Protein AF-A0A9W8D616-F1 (afdb_monomer_lite)

Structure (mmCIF, N/CA/C/O backbone):
data_AF-A0A9W8D616-F1
#
_entry.id   AF-A0A9W8D616-F1
#
loop_
_atom_site.group_PDB
_atom_site.id
_atom_site.type_symbol
_atom_site.label_atom_id
_atom_site.label_alt_id
_atom_site.label_comp_id
_atom_site.label_asym_id
_atom_site.label_entity_id
_atom_site.label_seq_id
_atom_site.pdbx_PDB_ins_code
_atom_site.Cartn_x
_atom_site.Cartn_y
_atom_site.Cartn_z
_atom_site.occupancy
_atom_site.B_iso_or_equiv
_atom_site.auth_seq_id
_atom_site.auth_comp_id
_atom_site.auth_asym_id
_atom_site.auth_atom_id
_atom_site.pdbx_PDB_model_num
ATOM 1 N N . TYR A 1 1 ? -41.215 -18.794 14.079 1.00 62.25 1 TYR A N 1
ATOM 2 C CA . TYR A 1 1 ? -41.010 -20.203 14.487 1.00 62.25 1 TYR A CA 1
ATOM 3 C C . TYR A 1 1 ? -42.188 -20.844 15.226 1.00 62.25 1 TYR A C 1
ATOM 5 O O . TYR A 1 1 ? -42.173 -22.059 15.388 1.00 62.25 1 TYR A O 1
ATOM 13 N N . LEU A 1 2 ? -43.232 -20.094 15.621 1.00 70.81 2 LEU A N 1
ATOM 14 C CA . LEU A 1 2 ? -44.410 -20.642 16.318 1.00 70.81 2 LEU A CA 1
ATOM 15 C C . LEU A 1 2 ? -45.058 -21.828 15.571 1.00 70.81 2 LEU A C 1
ATOM 17 O O . LEU A 1 2 ? -45.448 -22.808 16.194 1.00 70.81 2 LEU A O 1
ATOM 21 N N . PHE A 1 3 ? -45.062 -21.791 14.235 1.00 75.38 3 PHE A N 1
ATOM 22 C CA . PHE A 1 3 ? -45.585 -22.863 13.383 1.00 75.38 3 PHE A CA 1
ATOM 23 C C . PHE A 1 3 ? -44.827 -24.197 13.456 1.00 75.38 3 PHE A C 1
ATOM 25 O O . PHE A 1 3 ? -45.410 -25.230 13.140 1.00 75.38 3 PHE A O 1
ATOM 32 N N . LEU A 1 4 ? -43.561 -24.198 13.887 1.00 78.06 4 LEU A N 1
ATOM 33 C CA . LEU A 1 4 ? -42.774 -25.421 14.091 1.00 78.06 4 LEU A CA 1
ATOM 34 C C . LEU A 1 4 ? -42.936 -25.961 15.513 1.00 78.06 4 LEU A C 1
ATOM 36 O O . LEU A 1 4 ? -43.008 -27.172 15.714 1.00 78.06 4 LEU A O 1
ATOM 40 N N . VAL A 1 5 ? -43.002 -25.058 16.495 1.00 79.44 5 VAL A N 1
ATOM 41 C CA . VAL A 1 5 ? -43.000 -25.403 17.923 1.00 79.44 5 VAL A CA 1
ATOM 42 C C . VAL A 1 5 ? -44.392 -25.822 18.405 1.00 79.44 5 VAL A C 1
ATOM 44 O O . VAL A 1 5 ? -44.522 -26.837 19.088 1.00 79.44 5 VAL A O 1
ATOM 47 N N . MET A 1 6 ? -45.451 -25.111 18.000 1.00 80.44 6 MET A N 1
ATOM 48 C CA . MET A 1 6 ? -46.815 -25.371 18.483 1.00 80.44 6 MET A CA 1
ATOM 49 C C . MET A 1 6 ? -47.339 -26.773 18.158 1.00 80.44 6 MET A C 1
ATOM 51 O O . MET A 1 6 ? -47.869 -27.407 19.065 1.00 80.44 6 MET A O 1
ATOM 55 N N . PRO A 1 7 ? -47.171 -27.333 16.943 1.00 81.75 7 PRO A N 1
ATOM 56 C CA . PRO A 1 7 ? -47.625 -28.696 16.668 1.00 81.75 7 PRO A CA 1
ATOM 57 C C . PRO A 1 7 ? -46.971 -29.743 17.578 1.00 81.75 7 PRO A C 1
ATOM 59 O O . PRO A 1 7 ? -47.632 -30.704 17.956 1.00 81.75 7 PRO A O 1
ATOM 62 N N . ARG A 1 8 ? -45.701 -29.546 17.960 1.00 79.94 8 ARG A N 1
ATOM 63 C CA . ARG A 1 8 ? -44.975 -30.461 18.854 1.00 79.94 8 ARG A CA 1
ATOM 64 C C . ARG A 1 8 ? -45.410 -30.312 20.309 1.00 79.94 8 ARG A C 1
ATOM 66 O O . ARG A 1 8 ? -45.612 -31.321 20.975 1.00 79.94 8 ARG A O 1
ATOM 73 N N . LEU A 1 9 ? -45.641 -29.086 20.778 1.00 80.88 9 LEU A N 1
ATOM 74 C CA . LEU A 1 9 ? -46.224 -28.856 22.105 1.00 80.88 9 LEU A CA 1
ATOM 75 C C . LEU A 1 9 ? -47.641 -29.437 22.207 1.00 80.88 9 LEU A C 1
ATOM 77 O O . LEU A 1 9 ? -47.972 -30.084 23.192 1.00 80.88 9 LEU A O 1
ATOM 81 N N . ILE A 1 10 ? -48.455 -29.295 21.159 1.00 81.69 10 ILE A N 1
ATOM 82 C CA . ILE A 1 10 ? -49.816 -29.846 21.120 1.00 81.69 10 ILE A CA 1
ATOM 83 C C . ILE A 1 10 ? -49.796 -31.383 21.167 1.00 81.69 10 ILE A C 1
ATOM 85 O O . ILE A 1 10 ? -50.625 -31.967 21.856 1.00 81.69 10 ILE A O 1
ATOM 89 N N . THR A 1 11 ? -48.833 -32.056 20.518 1.00 80.44 11 THR A N 1
ATOM 90 C CA . THR A 1 11 ? -48.702 -33.525 20.631 1.00 80.44 11 THR A CA 1
ATOM 91 C C . THR A 1 11 ? -48.324 -34.002 22.034 1.00 80.44 11 THR A C 1
ATOM 93 O O . THR A 1 11 ? -48.642 -35.131 22.388 1.00 80.44 11 THR A O 1
ATOM 96 N N . LEU A 1 12 ? -47.673 -33.161 22.846 1.00 79.62 12 LEU A N 1
ATOM 97 C CA . LEU A 1 12 ? -47.276 -33.516 24.214 1.00 79.62 12 LEU A CA 1
ATOM 98 C C . LEU A 1 12 ? -48.434 -33.436 25.222 1.00 79.62 12 LEU A C 1
ATOM 100 O O . LEU A 1 12 ? -48.310 -33.977 26.319 1.00 79.62 12 LEU A O 1
ATOM 104 N N . LEU A 1 13 ? -49.558 -32.810 24.849 1.00 74.94 13 LEU A N 1
ATOM 105 C CA . LEU A 1 13 ? -50.778 -32.753 25.662 1.00 74.94 13 LEU A CA 1
ATOM 106 C C . LEU A 1 13 ? -51.599 -34.058 25.635 1.00 74.94 13 LEU A C 1
ATOM 108 O O . LEU A 1 13 ? -52.618 -34.143 26.317 1.00 74.94 13 LEU A O 1
ATOM 112 N N . ASP A 1 14 ? -51.202 -35.064 24.852 1.00 77.19 14 ASP A N 1
ATOM 113 C CA . ASP A 1 14 ? -51.922 -36.337 24.793 1.00 77.19 14 ASP A CA 1
ATOM 114 C C . ASP A 1 14 ? -51.577 -37.242 25.990 1.00 77.19 14 ASP A C 1
ATOM 116 O O . ASP A 1 14 ? -50.532 -37.896 26.027 1.00 77.19 14 ASP A O 1
ATOM 120 N N . ILE A 1 15 ? -52.495 -37.297 26.962 1.00 66.81 15 ILE A N 1
ATOM 121 C CA . ILE A 1 15 ? -52.369 -38.058 28.220 1.00 66.81 15 ILE A CA 1
ATOM 122 C C . ILE A 1 15 ? -52.155 -39.563 27.972 1.00 66.81 15 ILE A C 1
ATOM 124 O O . ILE A 1 15 ? -51.609 -40.254 28.829 1.00 66.81 15 ILE A O 1
ATOM 128 N N . ALA A 1 16 ? -52.551 -40.091 26.807 1.00 67.38 16 ALA A N 1
ATOM 129 C CA . ALA A 1 16 ? -52.343 -41.501 26.483 1.00 67.38 16 ALA A CA 1
ATOM 130 C C . ALA A 1 16 ? -50.861 -41.863 26.267 1.00 67.38 16 ALA A C 1
ATOM 132 O O . ALA A 1 16 ? -50.500 -43.036 26.351 1.00 67.38 16 ALA A O 1
ATOM 133 N N . ILE A 1 17 ? -50.012 -40.873 25.969 1.00 68.12 17 ILE A N 1
ATOM 134 C CA . ILE A 1 17 ? -48.629 -41.077 25.517 1.00 68.12 17 ILE A CA 1
ATOM 135 C C . ILE A 1 17 ? -47.622 -40.450 26.492 1.00 68.12 17 ILE A C 1
ATOM 137 O O . ILE A 1 17 ? -46.504 -40.952 26.624 1.00 68.12 17 ILE A O 1
ATOM 141 N N . THR A 1 18 ? -47.989 -39.367 27.184 1.00 75.81 18 THR A N 1
ATOM 142 C CA . THR A 1 18 ? -47.064 -38.584 28.017 1.00 75.81 18 THR A CA 1
ATOM 143 C C . THR A 1 18 ? -47.381 -38.659 29.516 1.00 75.81 18 THR A C 1
ATOM 145 O O . THR A 1 18 ? -48.540 -38.763 29.920 1.00 75.81 18 THR A O 1
ATOM 148 N N . PRO A 1 19 ? -46.354 -38.596 30.389 1.00 81.81 19 PRO A N 1
ATOM 149 C CA . PRO A 1 19 ? -46.563 -38.568 31.831 1.00 81.81 19 PRO A CA 1
ATOM 150 C C . PRO A 1 19 ? -47.214 -37.248 32.269 1.00 81.81 19 PRO A C 1
ATOM 152 O O . PRO A 1 19 ? -46.926 -36.180 31.726 1.00 81.81 19 PRO A O 1
ATOM 155 N N . ILE A 1 20 ? -48.037 -37.316 33.319 1.00 76.94 20 ILE A N 1
ATOM 156 C CA . ILE A 1 20 ? -48.872 -36.207 33.820 1.00 76.94 20 ILE A CA 1
ATOM 157 C C . ILE A 1 20 ? -48.051 -34.935 34.114 1.00 76.94 20 ILE A C 1
ATOM 159 O O . ILE A 1 20 ? -48.479 -33.839 33.763 1.00 76.94 20 ILE A O 1
ATOM 163 N N . ALA A 1 21 ? -46.839 -35.072 34.662 1.00 78.00 21 ALA A N 1
ATOM 164 C CA . ALA A 1 21 ? -45.949 -33.940 34.945 1.00 78.00 21 ALA A CA 1
ATOM 165 C C . ALA A 1 21 ? -45.520 -33.168 33.679 1.00 78.00 21 ALA A C 1
ATOM 167 O O . ALA A 1 21 ? -45.386 -31.944 33.695 1.00 78.00 21 ALA A O 1
ATOM 168 N N . VAL A 1 22 ? -45.332 -33.873 32.557 1.00 79.50 22 VAL A N 1
ATOM 169 C CA . VAL A 1 22 ? -44.978 -33.253 31.271 1.00 79.50 22 VAL A CA 1
ATOM 170 C C . VAL A 1 22 ? -46.192 -32.559 30.665 1.00 79.50 22 VAL A C 1
ATOM 172 O O . VAL A 1 22 ? -46.048 -31.467 30.114 1.00 79.50 22 VAL A O 1
ATOM 175 N N . VAL A 1 23 ? -47.387 -33.138 30.809 1.00 81.06 23 VAL A N 1
ATOM 176 C CA . VAL A 1 23 ? -48.643 -32.503 30.380 1.00 81.06 23 VAL A CA 1
ATOM 177 C C . VAL A 1 23 ? -48.864 -31.192 31.137 1.00 81.06 23 VAL A C 1
ATOM 179 O O . VAL A 1 23 ? -49.157 -30.174 30.515 1.00 81.06 23 VAL A O 1
ATOM 182 N N . GLU A 1 24 ? -48.644 -31.179 32.453 1.00 80.88 24 GLU A N 1
ATOM 183 C CA . GLU A 1 24 ? -48.780 -29.980 33.286 1.00 80.88 24 GLU A CA 1
ATOM 184 C C . GLU A 1 24 ? -47.791 -28.872 32.886 1.00 80.88 24 GLU A C 1
ATOM 186 O O . GLU A 1 24 ? -48.187 -27.720 32.685 1.00 80.88 24 GLU A O 1
ATOM 191 N N . ALA A 1 25 ? -46.512 -29.212 32.699 1.00 80.31 25 ALA A N 1
ATOM 192 C CA . ALA A 1 25 ? -45.495 -28.260 32.249 1.00 80.31 25 ALA A CA 1
ATOM 193 C C . ALA A 1 25 ? -45.790 -27.720 30.837 1.00 80.31 25 ALA A C 1
ATOM 195 O O . ALA A 1 25 ? -45.647 -26.522 30.575 1.00 80.31 25 ALA A O 1
ATOM 196 N N . THR A 1 26 ? -46.256 -28.591 29.937 1.00 83.75 26 THR A N 1
ATOM 197 C CA . THR A 1 26 ? -46.646 -28.220 28.569 1.00 83.75 26 THR A CA 1
ATOM 198 C C . THR A 1 26 ? -47.846 -27.278 28.580 1.00 83.75 26 THR A C 1
ATOM 200 O O . THR A 1 26 ? -47.860 -26.290 27.849 1.00 83.75 26 THR A O 1
ATOM 203 N N . LEU A 1 27 ? -48.829 -27.528 29.445 1.00 83.00 27 LEU A N 1
ATOM 204 C CA . LEU A 1 27 ? -50.024 -26.702 29.571 1.00 83.00 27 LEU A CA 1
ATOM 205 C C . LEU A 1 27 ? -49.692 -25.313 30.140 1.00 83.00 27 LEU A C 1
ATOM 207 O O . LEU A 1 27 ? -50.152 -24.316 29.588 1.00 83.00 27 LEU A O 1
ATOM 211 N N . LYS A 1 28 ? -48.809 -25.220 31.147 1.00 82.75 28 LYS A N 1
ATOM 212 C CA . LYS A 1 28 ? -48.274 -23.933 31.645 1.00 82.75 28 LYS A CA 1
ATOM 213 C C . LYS A 1 28 ? -47.513 -23.161 30.560 1.00 82.75 28 LYS A C 1
ATOM 215 O O . LYS A 1 28 ? -47.649 -21.943 30.457 1.00 82.75 28 LYS A O 1
ATOM 220 N N . CYS A 1 29 ? -46.741 -23.860 29.726 1.00 80.56 29 CYS A N 1
ATOM 221 C CA . CYS A 1 29 ? -46.028 -23.261 28.597 1.00 80.56 29 CYS A CA 1
ATOM 222 C C . CYS A 1 29 ? -46.992 -22.751 27.513 1.00 80.56 29 CYS A C 1
ATOM 224 O O . CYS A 1 29 ? -46.833 -21.642 27.012 1.00 80.56 29 CYS A O 1
ATOM 226 N N . ILE A 1 30 ? -48.036 -23.513 27.182 1.00 83.50 30 ILE A N 1
ATOM 227 C CA . ILE A 1 30 ? -49.065 -23.065 26.236 1.00 83.50 30 ILE A CA 1
ATOM 228 C C . ILE A 1 30 ? -49.840 -21.877 26.812 1.00 83.50 30 ILE A C 1
ATOM 230 O O . ILE A 1 30 ? -50.086 -20.929 26.078 1.00 83.50 30 ILE A O 1
ATOM 234 N N . ALA A 1 31 ? -50.151 -21.865 28.111 1.00 81.94 31 ALA A N 1
ATOM 235 C CA . ALA A 1 31 ? -50.801 -20.731 28.769 1.00 81.94 31 ALA A CA 1
ATOM 236 C C . ALA A 1 31 ? -49.989 -19.431 28.631 1.00 81.94 31 ALA A C 1
ATOM 238 O O . ALA A 1 31 ? -50.551 -18.384 28.306 1.00 81.94 31 ALA A O 1
ATOM 239 N N . SER A 1 32 ? -48.666 -19.495 28.827 1.00 80.25 32 SER A N 1
ATOM 240 C CA . SER A 1 32 ? -47.788 -18.326 28.684 1.00 80.25 32 SER A CA 1
ATOM 241 C C . SER A 1 32 ? -47.605 -17.898 27.225 1.00 80.25 32 SER A C 1
ATOM 243 O O . SER A 1 32 ? -47.608 -16.701 26.940 1.00 80.25 32 SER A O 1
ATOM 245 N N . ILE A 1 33 ? -47.516 -18.849 26.287 1.00 81.44 33 ILE A N 1
ATOM 246 C CA . ILE A 1 33 ? -47.434 -18.561 24.846 1.00 81.44 33 ILE A CA 1
ATOM 247 C C . ILE A 1 33 ? -48.726 -17.917 24.347 1.00 81.44 33 ILE A C 1
ATOM 249 O O . ILE A 1 33 ? -48.657 -16.905 23.651 1.00 81.44 33 ILE A O 1
ATOM 253 N N . VAL A 1 34 ? -49.881 -18.480 24.720 1.00 80.38 34 VAL A N 1
ATOM 254 C CA . VAL A 1 34 ? -51.192 -17.906 24.414 1.00 80.38 34 VAL A CA 1
ATOM 255 C C . VAL A 1 34 ? -51.239 -16.502 24.998 1.00 80.38 34 VAL A C 1
ATOM 257 O O . VAL A 1 34 ? -51.463 -15.584 24.242 1.00 80.38 34 VAL A O 1
ATOM 260 N N . GLY A 1 35 ? -50.874 -16.262 26.260 1.00 76.25 35 GLY A N 1
ATOM 261 C CA . GLY A 1 35 ? -50.870 -14.903 26.826 1.00 76.25 35 GLY A CA 1
ATOM 262 C C . GLY A 1 35 ? -49.969 -13.873 26.114 1.00 76.25 35 GLY A C 1
ATOM 263 O O . GLY A 1 35 ? -50.295 -12.686 26.107 1.00 76.25 35 GLY A O 1
ATOM 264 N N . ALA A 1 36 ? -48.858 -14.298 25.503 1.00 74.38 36 ALA A N 1
ATOM 265 C CA . ALA A 1 36 ? -47.846 -13.400 24.934 1.00 74.38 36 ALA A CA 1
ATOM 266 C C . ALA A 1 36 ? -47.918 -13.224 23.403 1.00 74.38 36 ALA A C 1
ATOM 268 O O . ALA A 1 36 ? -47.389 -12.241 22.876 1.00 74.38 36 ALA A O 1
ATOM 269 N N . VAL A 1 37 ? -48.527 -14.163 22.668 1.00 76.94 37 VAL A N 1
ATOM 270 C CA . VAL A 1 37 ? -48.480 -14.213 21.195 1.00 76.94 37 VAL A CA 1
ATOM 271 C C . VAL A 1 37 ? -49.866 -14.462 20.598 1.00 76.94 37 VAL A C 1
ATOM 273 O O . VAL A 1 37 ? -50.622 -15.295 21.087 1.00 76.94 37 VAL A O 1
ATOM 276 N N . ASN A 1 38 ? -50.181 -13.791 19.483 1.00 78.00 38 ASN A N 1
ATOM 277 C CA . ASN A 1 38 ? -51.417 -14.038 18.737 1.00 78.00 38 ASN A CA 1
ATOM 278 C C . ASN A 1 38 ? -51.418 -15.456 18.124 1.00 78.00 38 ASN A C 1
ATOM 280 O O . ASN A 1 38 ? -50.645 -15.749 17.207 1.00 78.00 38 ASN A O 1
ATOM 284 N N . CYS A 1 39 ? -52.294 -16.326 18.636 1.00 74.62 39 CYS A N 1
ATOM 285 C CA . CYS A 1 39 ? -52.400 -17.737 18.256 1.00 74.62 39 CYS A CA 1
ATOM 286 C C . CYS A 1 39 ? -53.604 -18.064 17.342 1.00 74.62 39 CYS A C 1
ATOM 288 O O . CYS A 1 39 ? -53.973 -19.236 17.240 1.00 74.62 39 CYS A O 1
ATOM 290 N N . SER A 1 40 ? -54.201 -17.084 16.646 1.00 77.19 40 SER A N 1
ATOM 291 C CA . SER A 1 40 ? -55.405 -17.284 15.805 1.00 77.19 40 SER A CA 1
ATOM 292 C C . SER A 1 40 ? -55.290 -18.424 14.789 1.00 77.19 40 SER A C 1
ATOM 294 O O . SER A 1 40 ? -56.189 -19.258 14.684 1.00 77.19 40 SER A O 1
ATOM 296 N N . SER A 1 41 ? -54.137 -18.557 14.131 1.00 79.88 41 SER A N 1
ATOM 297 C CA . SER A 1 41 ? -53.863 -19.631 13.158 1.00 79.88 41 SER A CA 1
ATOM 298 C C . SER A 1 41 ? -53.838 -21.052 13.747 1.00 79.88 41 SER A C 1
ATOM 300 O O . SER A 1 41 ? -54.050 -22.021 13.017 1.00 79.88 41 SER A O 1
ATOM 302 N N . PHE A 1 42 ? -53.610 -21.203 15.058 1.00 80.56 42 PHE A N 1
ATOM 303 C CA . PHE A 1 42 ? -53.577 -22.497 15.757 1.00 80.56 42 PHE A CA 1
ATOM 304 C C . PHE A 1 42 ? -54.792 -22.725 16.665 1.00 80.56 42 PHE A C 1
ATOM 306 O O . PHE A 1 42 ? -54.856 -23.757 17.338 1.00 80.56 42 PHE A O 1
ATOM 313 N N . SER A 1 43 ? -55.761 -21.804 16.659 1.00 80.75 43 SER A N 1
ATOM 314 C CA . SER A 1 43 ? -56.943 -21.797 17.530 1.00 80.75 43 SER A CA 1
ATOM 315 C C . SER A 1 43 ? -57.674 -23.142 17.562 1.00 80.75 43 SER A C 1
ATOM 317 O O . SER A 1 43 ? -57.822 -23.751 18.620 1.00 80.75 43 SER A O 1
ATOM 319 N N . SER A 1 44 ? -58.033 -23.666 16.390 1.00 82.81 44 SER A N 1
ATOM 320 C CA . SER A 1 44 ? -58.735 -24.945 16.242 1.00 82.81 44 SER A CA 1
ATOM 321 C C . SER A 1 44 ? -57.953 -26.124 16.824 1.00 82.81 44 SER A C 1
ATOM 323 O O . SER A 1 44 ? -58.524 -26.960 17.522 1.00 82.81 44 SER A O 1
ATOM 325 N N . ARG A 1 45 ? -56.637 -26.194 16.586 1.00 82.12 45 ARG A N 1
ATOM 326 C CA . ARG A 1 45 ? -55.796 -27.299 17.069 1.00 82.12 45 ARG A CA 1
ATOM 327 C C . ARG A 1 45 ? -55.632 -27.264 18.582 1.00 82.12 45 ARG A C 1
ATOM 329 O O . ARG A 1 45 ? -55.732 -28.313 19.208 1.00 82.12 45 ARG A O 1
ATOM 336 N N . ILE A 1 46 ? -55.409 -26.090 19.169 1.00 82.88 46 ILE A N 1
ATOM 337 C CA . ILE A 1 46 ? -55.248 -25.954 20.623 1.00 82.88 46 ILE A CA 1
ATOM 338 C C . ILE A 1 46 ? -56.575 -26.275 21.318 1.00 82.88 46 ILE A C 1
ATOM 340 O O . ILE A 1 46 ? -56.611 -27.151 22.179 1.00 82.88 46 ILE A O 1
ATOM 344 N N . VAL A 1 47 ? -57.679 -25.657 20.881 1.00 84.12 47 VAL A N 1
ATOM 345 C CA . VAL A 1 47 ? -59.002 -25.858 21.491 1.00 84.12 47 VAL A CA 1
ATOM 346 C C . VAL A 1 47 ? -59.449 -27.315 21.390 1.00 84.12 47 VAL A C 1
ATOM 348 O O . VAL A 1 47 ? -59.833 -27.900 22.397 1.00 84.12 47 VAL A O 1
ATOM 351 N N . LEU A 1 48 ? -59.347 -27.951 20.217 1.00 84.56 48 LEU A N 1
ATOM 352 C CA . LEU A 1 48 ? -59.745 -29.356 20.062 1.00 84.56 48 LEU A CA 1
ATOM 353 C C . LEU A 1 48 ? -58.888 -30.305 20.908 1.00 84.56 48 LEU A C 1
ATOM 355 O O . LEU A 1 48 ? -59.404 -31.302 21.411 1.00 84.56 48 LEU A O 1
ATOM 359 N N . THR A 1 49 ? -57.600 -30.005 21.086 1.00 82.44 49 THR A N 1
ATOM 360 C CA . THR A 1 49 ? -56.709 -30.839 21.906 1.00 82.44 49 THR A CA 1
ATOM 361 C C . THR A 1 49 ? -57.001 -30.661 23.395 1.00 82.44 49 THR A C 1
ATOM 363 O O . THR A 1 49 ? -57.046 -31.652 24.114 1.00 82.44 49 THR A O 1
ATOM 366 N N . LEU A 1 50 ? -57.315 -29.443 23.849 1.00 81.25 50 LEU A N 1
ATOM 367 C CA . LEU A 1 50 ? -57.777 -29.190 25.219 1.00 81.25 50 LEU A CA 1
ATOM 368 C C . LEU A 1 50 ? -59.146 -29.831 25.491 1.00 81.25 50 LEU A C 1
ATOM 370 O O . LEU A 1 50 ? -59.354 -30.419 26.547 1.00 81.25 50 LEU A O 1
ATOM 374 N N . VAL A 1 51 ? -60.064 -29.804 24.521 1.00 83.31 51 VAL A N 1
ATOM 375 C CA . VAL A 1 51 ? -61.361 -30.492 24.620 1.00 83.31 51 VAL A CA 1
ATOM 376 C C . VAL A 1 51 ? -61.174 -32.010 24.718 1.00 83.31 51 VAL A C 1
ATOM 378 O O . VAL A 1 51 ? -61.832 -32.649 25.536 1.00 83.31 51 VAL A O 1
ATOM 381 N N . ARG A 1 52 ? -60.252 -32.599 23.941 1.00 81.50 52 ARG A N 1
ATOM 382 C CA . ARG A 1 52 ? -59.879 -34.020 24.072 1.00 81.50 52 ARG A CA 1
ATOM 383 C C . ARG A 1 52 ? -59.236 -34.318 25.424 1.00 81.50 52 ARG A C 1
ATOM 385 O O . ARG A 1 52 ? -59.600 -35.301 26.056 1.00 81.50 52 ARG A O 1
ATOM 392 N N . LEU A 1 53 ? -58.350 -33.444 25.900 1.00 78.38 53 LEU A N 1
ATOM 393 C CA . LEU A 1 53 ? -57.732 -33.554 27.221 1.00 78.38 53 LEU A CA 1
ATOM 394 C C . LEU A 1 53 ? -58.800 -33.573 28.324 1.00 78.38 53 LEU A C 1
ATOM 396 O O . LEU A 1 53 ? -58.775 -34.461 29.167 1.00 78.38 53 LEU A O 1
ATOM 400 N N . LEU A 1 54 ? -59.807 -32.697 28.261 1.00 75.69 54 LEU A N 1
ATOM 401 C CA . LEU A 1 54 ? -60.955 -32.697 29.182 1.00 75.69 54 LEU A CA 1
ATOM 402 C C . LEU A 1 54 ? -61.839 -33.955 29.041 1.00 75.69 54 LEU A C 1
ATOM 404 O O . LEU A 1 54 ? -62.437 -34.423 30.012 1.00 75.69 54 LEU A O 1
ATOM 408 N N . GLN A 1 55 ? -61.909 -34.553 27.848 1.00 78.31 55 GLN A N 1
ATOM 409 C CA . GLN A 1 55 ? -62.608 -35.821 27.620 1.00 78.31 55 GLN A CA 1
ATOM 410 C C . GLN A 1 55 ? -61.857 -37.042 28.168 1.00 78.31 55 GLN A C 1
ATOM 412 O O . GLN A 1 55 ? -62.516 -38.039 28.440 1.00 78.31 55 GLN A O 1
ATOM 417 N N . CYS A 1 56 ? -60.542 -36.994 28.383 1.00 71.75 56 CYS A N 1
ATOM 418 C CA . CYS A 1 56 ? -59.750 -38.145 28.844 1.00 71.75 56 CYS A CA 1
ATOM 419 C C . CYS A 1 56 ? -59.661 -38.298 30.377 1.00 71.75 56 CYS A C 1
ATOM 421 O O . CYS A 1 56 ? -58.935 -39.162 30.854 1.00 71.75 56 CYS A O 1
ATOM 423 N N . SER A 1 57 ? -60.430 -37.525 31.157 1.00 61.91 57 SER A N 1
ATOM 424 C CA . SER A 1 57 ? -60.474 -37.592 32.634 1.00 61.91 57 SER A CA 1
ATOM 425 C C . SER A 1 57 ? -59.126 -37.324 33.352 1.00 61.91 57 SER A C 1
ATOM 427 O O . SER A 1 57 ? -58.657 -38.175 34.113 1.00 61.91 57 SER A O 1
ATOM 429 N N . PRO A 1 58 ? -58.499 -36.145 33.170 1.00 67.75 58 PRO A N 1
ATOM 430 C CA . PRO A 1 58 ? -57.319 -35.744 33.937 1.00 67.75 58 PRO A CA 1
ATOM 431 C C . PRO A 1 58 ? -57.679 -35.374 35.390 1.00 67.75 58 PRO A C 1
ATOM 433 O O . PRO A 1 58 ? -58.859 -35.162 35.685 1.00 67.75 58 PRO A O 1
ATOM 436 N N . PRO A 1 59 ? -56.693 -35.262 36.304 1.00 74.00 59 PRO A N 1
ATOM 437 C CA . PRO A 1 59 ? -56.918 -34.756 37.660 1.00 74.00 59 PRO A CA 1
ATOM 438 C C . PRO A 1 59 ? -57.504 -33.334 37.646 1.00 74.00 59 PRO A C 1
ATOM 440 O O . PRO A 1 59 ? -57.297 -32.578 36.695 1.00 74.00 59 PRO A O 1
ATOM 443 N N . LEU A 1 60 ? -58.225 -32.971 38.713 1.00 71.50 60 LEU A N 1
ATOM 444 C CA . LEU A 1 60 ? -58.981 -31.713 38.824 1.00 71.50 60 LEU A CA 1
ATOM 445 C C . LEU A 1 60 ? -58.122 -30.468 38.522 1.00 71.50 60 LEU A C 1
ATOM 447 O O . LEU A 1 60 ? -58.580 -29.567 37.831 1.00 71.50 60 LEU A O 1
ATOM 451 N N . GLU A 1 61 ? -56.858 -30.461 38.950 1.00 72.00 61 GLU A N 1
ATOM 452 C CA . GLU A 1 61 ? -55.902 -29.361 38.731 1.00 72.00 61 GLU A CA 1
ATOM 453 C C . GLU A 1 61 ? -55.558 -29.135 37.247 1.00 72.00 61 GLU A C 1
ATOM 455 O O . GLU A 1 61 ? -55.397 -28.003 36.787 1.00 72.00 61 GLU A O 1
ATOM 460 N N . LEU A 1 62 ? -55.484 -30.214 36.463 1.00 75.81 62 LEU A N 1
ATOM 461 C CA . LEU A 1 62 ? -55.266 -30.137 35.017 1.00 75.81 62 LEU A CA 1
ATOM 462 C C . LEU A 1 62 ? -56.538 -29.704 34.282 1.00 75.81 62 LEU A C 1
ATOM 464 O O . LEU A 1 62 ? -56.447 -29.036 33.253 1.00 75.81 62 LEU A O 1
ATOM 468 N N . GLN A 1 63 ? -57.717 -30.049 34.811 1.00 76.44 63 GLN A N 1
ATOM 469 C CA . GLN A 1 63 ? -58.996 -29.591 34.264 1.00 76.44 63 GLN A CA 1
ATOM 470 C C . GLN A 1 63 ? -59.165 -28.080 34.444 1.00 76.44 63 GLN A C 1
ATOM 472 O O . GLN A 1 63 ? -59.508 -27.395 33.481 1.00 76.44 63 GLN A O 1
ATOM 477 N N . THR A 1 64 ? -58.870 -27.552 35.637 1.00 78.44 64 THR A N 1
ATOM 478 C CA . THR A 1 64 ? -58.923 -26.106 35.904 1.00 78.44 64 THR A CA 1
ATOM 479 C C . THR A 1 64 ? -57.922 -25.356 35.035 1.00 78.44 64 THR A C 1
ATOM 481 O O . THR A 1 64 ? -58.301 -24.423 34.332 1.00 78.44 64 THR A O 1
ATOM 484 N N . ALA A 1 65 ? -56.676 -25.836 34.953 1.00 77.62 65 ALA A N 1
ATOM 485 C CA . ALA A 1 65 ? -55.655 -25.185 34.140 1.00 77.62 65 ALA A CA 1
ATOM 486 C C . ALA A 1 65 ? -55.994 -25.210 32.634 1.00 77.62 65 ALA A C 1
ATOM 488 O O . ALA A 1 65 ? -55.772 -24.227 31.927 1.00 77.62 65 ALA A O 1
ATOM 489 N N . ALA A 1 66 ? -56.573 -26.302 32.120 1.00 81.75 66 ALA A N 1
ATOM 490 C CA . ALA A 1 66 ? -57.023 -26.377 30.729 1.00 81.75 66 ALA A CA 1
ATOM 491 C C . ALA A 1 66 ? -58.143 -25.372 30.421 1.00 81.75 66 ALA A C 1
ATOM 493 O O . ALA A 1 66 ? -58.148 -24.763 29.349 1.00 81.75 66 ALA A O 1
ATOM 494 N N . ILE A 1 67 ? -59.076 -25.175 31.358 1.00 81.62 67 ILE A N 1
ATOM 495 C CA . ILE A 1 67 ? -60.158 -24.195 31.216 1.00 81.62 67 ILE A CA 1
ATOM 496 C C . ILE A 1 67 ? -59.617 -22.765 31.324 1.00 81.62 67 ILE A C 1
ATOM 498 O O . ILE A 1 67 ? -60.067 -21.902 30.571 1.00 81.62 67 ILE A O 1
ATOM 502 N N . ASP A 1 68 ? -58.611 -22.512 32.161 1.00 81.44 68 ASP A N 1
ATOM 503 C CA . ASP A 1 68 ? -57.929 -21.213 32.227 1.00 81.44 68 ASP A CA 1
ATOM 504 C C . ASP A 1 68 ? -57.249 -20.859 30.896 1.00 81.44 68 ASP A C 1
ATOM 506 O O . ASP A 1 68 ? -57.368 -19.729 30.420 1.00 81.44 68 ASP A O 1
ATOM 510 N N . VAL A 1 69 ? -56.615 -21.832 30.228 1.00 83.12 69 VAL A N 1
ATOM 511 C CA . VAL A 1 69 ? -56.063 -21.638 28.872 1.00 83.12 69 VAL A CA 1
ATOM 512 C C . VAL A 1 69 ? -57.169 -21.364 27.849 1.00 83.12 69 VAL A C 1
ATOM 514 O O . VAL A 1 69 ? -57.013 -20.509 26.981 1.00 83.12 69 VAL A O 1
ATOM 517 N N . LEU A 1 70 ? -58.321 -22.035 27.949 1.00 83.69 70 LEU A N 1
ATOM 518 C CA . LEU A 1 70 ? -59.473 -21.718 27.096 1.00 83.69 70 LEU A CA 1
ATOM 519 C C . LEU A 1 70 ? -60.011 -20.302 27.364 1.00 83.69 70 LEU A C 1
ATOM 521 O O . LEU A 1 70 ? -60.421 -19.626 26.423 1.00 83.69 70 LEU A O 1
ATOM 525 N N . CYS A 1 71 ? -59.971 -19.826 28.613 1.00 82.75 71 CYS A N 1
ATOM 526 C CA . CYS A 1 71 ? -60.365 -18.462 28.969 1.00 82.75 71 CYS A CA 1
ATOM 527 C C . CYS A 1 71 ? -59.400 -17.416 28.394 1.00 82.75 71 CYS A C 1
ATOM 529 O O . CYS A 1 71 ? -59.856 -16.418 27.840 1.00 82.75 71 CYS A O 1
ATOM 531 N N . THR A 1 72 ? -58.083 -17.648 28.452 1.00 80.75 72 THR A N 1
ATOM 532 C CA . THR A 1 72 ? -57.099 -16.738 27.836 1.00 80.75 72 THR A CA 1
ATOM 533 C C . THR A 1 72 ? -57.196 -16.742 26.311 1.00 80.75 72 THR A C 1
ATOM 535 O O . THR A 1 72 ? -57.098 -15.686 25.691 1.00 80.75 72 THR A O 1
ATOM 538 N N . MET A 1 73 ? -57.494 -17.887 25.688 1.00 80.94 73 MET A N 1
ATOM 539 C CA . MET A 1 73 ? -57.799 -17.943 24.253 1.00 80.94 73 MET A CA 1
ATOM 540 C C . MET A 1 73 ? -59.081 -17.186 23.893 1.00 80.94 73 MET A C 1
ATOM 542 O O . MET A 1 73 ? -59.135 -16.542 22.847 1.00 80.94 73 MET A O 1
ATOM 546 N N . MET A 1 74 ? -60.100 -17.230 24.752 1.00 81.06 74 MET A N 1
ATOM 547 C CA . MET A 1 74 ? -61.344 -16.486 24.561 1.00 81.06 74 MET A CA 1
ATOM 548 C C . MET A 1 74 ? -61.130 -14.969 24.652 1.00 81.06 74 MET A C 1
ATOM 550 O O . MET A 1 74 ? -61.712 -14.231 23.861 1.00 81.06 74 MET A O 1
ATOM 554 N N . GLU A 1 75 ? -60.247 -14.506 25.548 1.00 79.69 75 GLU A N 1
ATOM 555 C CA . GLU A 1 75 ? -59.806 -13.100 25.607 1.00 79.69 75 GLU A CA 1
ATOM 556 C C . GLU A 1 75 ? -59.115 -12.642 24.311 1.00 79.69 75 GLU A C 1
ATOM 558 O O . GLU A 1 75 ? -59.273 -11.490 23.914 1.00 79.69 75 GLU A O 1
ATOM 563 N N . GLN A 1 76 ? -58.368 -13.526 23.641 1.00 77.62 76 GLN A N 1
ATOM 564 C CA . GLN A 1 76 ? -57.621 -13.185 22.426 1.00 77.62 76 GLN A CA 1
ATOM 565 C C . GLN A 1 76 ? -58.426 -13.268 21.131 1.00 77.62 76 GLN A C 1
ATOM 567 O O . GLN A 1 76 ? -58.250 -12.428 20.254 1.00 77.62 76 GLN A O 1
ATOM 572 N N . LEU A 1 77 ? -59.239 -14.315 20.980 1.00 77.00 77 LEU A N 1
ATOM 573 C CA . LEU A 1 77 ? -59.929 -14.637 19.726 1.00 77.00 77 LEU A CA 1
ATOM 574 C C . LEU A 1 77 ? -61.315 -13.995 19.626 1.00 77.00 77 LEU A C 1
ATOM 576 O O . LEU A 1 77 ? -61.857 -13.917 18.527 1.00 77.00 77 LEU A O 1
ATOM 580 N N . GLN A 1 78 ? -61.881 -13.552 20.755 1.00 80.50 78 GLN A N 1
ATOM 581 C CA . GLN A 1 78 ? -63.183 -12.888 20.844 1.00 80.50 78 GLN A CA 1
ATOM 582 C C . GLN A 1 78 ? -64.263 -13.590 19.993 1.00 80.50 78 GLN A C 1
ATOM 584 O O . GLN A 1 78 ? -64.669 -14.708 20.315 1.00 80.50 78 GLN A O 1
ATOM 589 N N . ASP A 1 79 ? -64.714 -12.957 18.907 1.00 77.81 79 ASP A N 1
ATOM 590 C CA . ASP A 1 79 ? -65.806 -13.426 18.049 1.00 77.81 79 ASP A CA 1
ATOM 591 C C . ASP A 1 79 ? -65.494 -14.766 17.362 1.00 77.81 79 ASP A C 1
ATOM 593 O O . ASP A 1 79 ? -66.378 -15.613 17.220 1.00 77.81 79 ASP A O 1
ATOM 597 N N . GLU A 1 80 ? -64.228 -15.026 17.011 1.00 77.62 80 GLU A N 1
ATOM 598 C CA . GLU A 1 80 ? -63.810 -16.299 16.403 1.00 77.62 80 GLU A CA 1
ATOM 599 C C . GLU A 1 80 ? -63.941 -17.480 17.382 1.00 77.62 80 GLU A C 1
ATOM 601 O O . GLU A 1 80 ? -64.077 -18.635 16.970 1.00 77.62 80 GLU A O 1
ATOM 606 N N . PHE A 1 81 ? -63.943 -17.207 18.693 1.00 82.56 81 PHE A N 1
ATOM 607 C CA . PHE A 1 81 ? -64.067 -18.232 19.728 1.00 82.56 81 PHE A CA 1
ATOM 608 C C . PHE A 1 81 ? -65.497 -18.777 19.873 1.00 82.56 81 PHE A C 1
ATOM 610 O O . PHE A 1 81 ? -65.686 -19.905 20.340 1.00 82.56 81 PHE A O 1
ATOM 617 N N . VAL A 1 82 ? -66.515 -18.019 19.442 1.00 82.50 82 VAL A N 1
ATOM 618 C CA . VAL A 1 82 ? -67.938 -18.391 19.570 1.00 82.50 82 VAL A CA 1
ATOM 619 C C . VAL A 1 82 ? -68.233 -19.734 18.890 1.00 82.50 82 VAL A C 1
ATOM 621 O O . VAL A 1 82 ? -69.026 -20.527 19.400 1.00 82.50 82 VAL A O 1
ATOM 624 N N . LEU A 1 83 ? -67.525 -20.044 17.799 1.00 82.50 83 LEU A N 1
ATOM 625 C CA . LEU A 1 83 ? -67.637 -21.306 17.059 1.00 82.50 83 LEU A CA 1
ATOM 626 C C . LEU A 1 83 ? -67.298 -22.543 17.911 1.00 82.50 83 LEU A C 1
ATOM 628 O O . LEU A 1 83 ? -67.825 -23.628 17.662 1.00 82.50 83 LEU A O 1
ATOM 632 N N . PHE A 1 84 ? -66.446 -22.393 18.930 1.00 83.00 84 PHE A N 1
ATOM 633 C CA . PHE A 1 84 ? -66.000 -23.491 19.792 1.00 83.00 84 PHE A CA 1
ATOM 634 C C . PHE A 1 84 ? -66.787 -23.604 21.109 1.00 83.00 84 PHE A C 1
ATOM 636 O O . PHE A 1 84 ? -66.690 -24.616 21.802 1.00 83.00 84 PHE A O 1
ATOM 643 N N . MET A 1 85 ? -67.599 -22.607 21.472 1.00 81.88 85 MET A N 1
ATOM 644 C CA . MET A 1 85 ? -68.355 -22.620 22.733 1.00 81.88 85 MET A CA 1
ATOM 645 C C . MET A 1 85 ? -69.321 -23.811 22.890 1.00 81.88 85 MET A C 1
ATOM 647 O O . MET A 1 85 ? -69.357 -24.389 23.980 1.00 81.88 85 MET A O 1
ATOM 651 N N . PRO A 1 86 ? -70.087 -24.239 21.862 1.00 82.75 86 PRO A N 1
ATOM 652 C CA . PRO A 1 86 ? -71.036 -25.345 22.019 1.00 82.75 86 PRO A CA 1
ATOM 653 C C . PRO A 1 86 ? -70.355 -26.683 22.334 1.00 82.75 86 PRO A C 1
ATOM 655 O O . PRO A 1 86 ? -70.866 -27.466 23.136 1.00 82.75 86 PRO A O 1
ATOM 658 N N . THR A 1 87 ? -69.189 -26.944 21.733 1.00 81.56 87 THR A N 1
ATOM 659 C CA . THR A 1 87 ? -68.430 -28.185 21.948 1.00 81.56 87 THR A CA 1
ATOM 660 C C . THR A 1 87 ? -67.773 -28.208 23.322 1.00 81.56 87 THR A C 1
ATOM 662 O O . THR A 1 87 ? -67.806 -29.242 23.989 1.00 81.56 87 THR A O 1
ATOM 665 N N . ILE A 1 88 ? -67.249 -27.067 23.780 1.00 81.75 88 ILE A N 1
ATOM 666 C CA . ILE A 1 88 ? -66.692 -26.920 25.129 1.00 81.75 88 ILE A CA 1
ATOM 667 C C . ILE A 1 88 ? -67.799 -27.107 26.177 1.00 81.75 88 ILE A C 1
ATOM 669 O O . ILE A 1 88 ? -67.646 -27.930 27.078 1.00 81.75 88 ILE A O 1
ATOM 673 N N . LYS A 1 89 ? -68.954 -26.446 26.011 1.00 78.88 89 LYS A N 1
ATOM 674 C CA . LYS A 1 89 ? -70.094 -26.549 26.938 1.00 78.88 89 LYS A CA 1
ATOM 675 C C . LYS A 1 89 ? -70.632 -27.979 27.061 1.00 78.88 89 LYS A C 1
ATOM 677 O O . LYS A 1 89 ? -70.922 -28.421 28.167 1.00 78.88 89 LYS A O 1
ATOM 682 N N . LEU A 1 90 ? -70.706 -28.723 25.952 1.00 79.69 90 LEU A N 1
ATOM 683 C CA . LEU A 1 90 ? -71.111 -30.135 25.955 1.00 79.69 90 LEU A CA 1
ATOM 684 C C . LEU A 1 90 ? -70.140 -31.027 26.746 1.00 79.69 90 LEU A C 1
ATOM 686 O O . LEU A 1 90 ? -70.558 -31.996 27.378 1.00 79.69 90 LEU A O 1
ATOM 690 N N . VAL A 1 91 ? -68.836 -30.744 26.682 1.00 78.12 91 VAL A N 1
ATOM 691 C CA . VAL A 1 91 ? -67.823 -31.510 27.423 1.00 78.12 91 VAL A CA 1
ATOM 692 C C . VAL A 1 91 ? -67.808 -31.127 28.900 1.00 78.12 91 VAL A C 1
ATOM 694 O O . VAL A 1 91 ? -67.712 -32.021 29.738 1.00 78.12 91 VAL A O 1
ATOM 697 N N . MET A 1 92 ? -67.991 -29.844 29.221 1.00 74.94 92 MET A N 1
ATOM 698 C CA . MET A 1 92 ? -68.126 -29.363 30.600 1.00 74.94 92 MET A CA 1
ATOM 699 C C . MET A 1 92 ? -69.335 -29.997 31.303 1.00 74.94 92 MET A C 1
ATOM 701 O O . MET A 1 92 ? -69.170 -30.584 32.373 1.00 74.94 92 MET A O 1
ATOM 705 N N . SER A 1 93 ? -70.505 -30.013 30.649 1.00 76.19 93 SER A N 1
ATOM 706 C CA . SER A 1 93 ? -71.733 -30.585 31.224 1.00 76.19 93 SER A CA 1
ATOM 707 C C . SER A 1 93 ? -71.662 -32.106 31.399 1.00 76.19 93 SER A C 1
ATOM 709 O O . SER A 1 93 ? -72.200 -32.659 32.350 1.00 76.19 93 SER A O 1
ATOM 711 N N . LYS A 1 94 ? -70.977 -32.821 30.493 1.00 73.75 94 LYS A N 1
ATOM 712 C CA . LYS A 1 94 ? -70.767 -34.278 30.614 1.00 73.75 94 LYS A CA 1
ATOM 713 C C . LYS A 1 94 ? -69.821 -34.661 31.752 1.00 73.75 94 LYS A C 1
ATOM 715 O O . LYS A 1 94 ? -69.844 -35.808 32.191 1.00 73.75 94 LYS A O 1
ATOM 720 N N . ARG A 1 95 ? -68.954 -33.742 32.180 1.00 66.00 95 ARG A N 1
ATOM 721 C CA . ARG A 1 95 ? -67.925 -33.976 33.202 1.00 66.00 95 ARG A CA 1
ATOM 722 C C . ARG A 1 95 ? -68.278 -33.371 34.564 1.00 66.00 95 ARG A C 1
ATOM 724 O O . ARG A 1 95 ? -67.513 -33.573 35.498 1.00 66.00 95 ARG A O 1
ATOM 731 N N . GLY A 1 96 ? -69.423 -32.692 34.687 1.00 61.97 96 GLY A N 1
ATOM 732 C CA . GLY A 1 96 ? -69.871 -32.063 35.935 1.00 61.97 96 GLY A CA 1
ATOM 733 C C . GLY A 1 96 ? -69.055 -30.826 36.324 1.00 61.97 96 GLY A C 1
ATOM 734 O O . GLY A 1 96 ? -69.002 -30.476 37.498 1.00 61.97 96 GLY A O 1
ATOM 735 N N . ILE A 1 97 ? -68.397 -30.178 35.354 1.00 62.97 97 ILE A N 1
ATOM 736 C CA . ILE A 1 97 ? -67.631 -28.940 35.557 1.00 62.97 97 ILE A CA 1
ATOM 737 C C . ILE A 1 97 ? -68.551 -27.757 35.231 1.00 62.97 97 ILE A C 1
ATOM 739 O O . ILE A 1 97 ? -68.324 -27.020 34.273 1.00 62.97 97 ILE A O 1
ATOM 743 N N . ASP A 1 98 ? -69.641 -27.613 35.979 1.00 55.53 98 ASP A N 1
ATOM 744 C CA . ASP A 1 98 ? -70.638 -26.567 35.709 1.00 55.53 98 ASP A CA 1
ATOM 745 C C . ASP A 1 98 ? -70.269 -25.216 36.358 1.00 55.53 98 ASP A C 1
ATOM 747 O O . ASP A 1 98 ? -70.803 -24.179 35.974 1.00 55.53 98 ASP A O 1
ATOM 751 N N . GLU A 1 99 ? -69.288 -25.187 37.269 1.00 56.34 99 GLU A N 1
ATOM 752 C CA . GLU A 1 99 ? -68.953 -24.010 38.088 1.00 56.34 99 GLU A CA 1
ATOM 753 C C . GLU A 1 99 ? -67.542 -23.444 37.834 1.00 56.34 99 GLU A C 1
ATOM 755 O O . GLU A 1 99 ? -66.826 -23.071 38.764 1.00 56.34 99 GLU A O 1
ATOM 760 N N . HIS A 1 100 ? -67.102 -23.324 36.575 1.00 68.88 100 HIS A N 1
ATOM 761 C CA . HIS A 1 100 ? -65.906 -22.514 36.297 1.00 68.88 100 HIS A CA 1
ATOM 762 C C . HIS A 1 100 ? -66.269 -21.026 36.200 1.00 68.88 100 HIS A C 1
ATOM 764 O O . HIS A 1 100 ? -66.554 -20.500 35.119 1.00 68.88 100 HIS A O 1
ATOM 770 N N . ALA A 1 101 ? -66.232 -20.333 37.343 1.00 71.62 101 ALA A N 1
ATOM 771 C CA . ALA A 1 101 ? -66.652 -18.934 37.486 1.00 71.62 101 ALA A CA 1
ATOM 772 C C . ALA A 1 101 ? -65.998 -17.979 36.468 1.00 71.62 101 ALA A C 1
ATOM 774 O O . ALA A 1 101 ? -66.633 -17.032 35.998 1.00 71.62 101 ALA A O 1
ATOM 775 N N . GLN A 1 102 ? -64.737 -18.228 36.092 1.00 70.50 102 GLN A N 1
ATOM 776 C CA . GLN A 1 102 ? -64.044 -17.406 35.097 1.00 70.50 102 GLN A CA 1
ATOM 777 C C . GLN A 1 102 ? -64.584 -17.636 33.682 1.00 70.50 102 GLN A C 1
ATOM 779 O O . GLN A 1 102 ? -64.834 -16.668 32.967 1.00 70.50 102 GLN A O 1
ATOM 784 N N . TYR A 1 103 ? -64.849 -18.887 33.295 1.00 79.06 103 TYR A N 1
ATOM 785 C CA . TYR A 1 103 ? -65.334 -19.211 31.950 1.00 79.06 103 TYR A CA 1
ATOM 786 C C . TYR A 1 103 ? -66.731 -18.631 31.728 1.00 79.06 103 TYR A C 1
ATOM 788 O O . TYR A 1 103 ? -66.999 -17.993 30.709 1.00 79.06 103 TYR A O 1
ATOM 796 N N . GLU A 1 104 ? -67.604 -18.761 32.730 1.00 78.81 104 GLU A N 1
ATOM 797 C CA . GLU A 1 104 ? -68.946 -18.193 32.671 1.00 78.81 104 GLU A CA 1
ATOM 798 C C . GLU A 1 104 ? -68.908 -16.656 32.625 1.00 78.81 104 GLU A C 1
ATOM 800 O O . GLU A 1 104 ? -69.562 -16.045 31.776 1.00 78.81 104 GLU A O 1
ATOM 805 N N . ARG A 1 105 ? -68.077 -16.016 33.460 1.00 78.62 105 ARG A N 1
ATOM 806 C CA . ARG A 1 105 ? -67.880 -14.559 33.444 1.00 78.62 105 ARG A CA 1
ATOM 807 C C . ARG A 1 105 ? -67.401 -14.062 32.081 1.00 78.62 105 ARG A C 1
ATOM 809 O O . ARG A 1 105 ? -67.975 -13.112 31.550 1.00 78.62 105 ARG A O 1
ATOM 816 N N . TYR A 1 106 ? -66.378 -14.693 31.509 1.00 75.62 106 TYR A N 1
ATOM 817 C CA . TYR A 1 106 ? -65.842 -14.299 30.211 1.00 75.62 106 TYR A CA 1
ATOM 818 C C . TYR A 1 106 ? -66.835 -14.571 29.072 1.00 75.62 106 TYR A C 1
ATOM 820 O O . TYR A 1 106 ? -66.949 -13.746 28.171 1.00 75.62 106 TYR A O 1
ATOM 828 N N . SER A 1 107 ? -67.629 -15.647 29.141 1.00 78.12 107 SER A N 1
ATOM 829 C CA . SER A 1 107 ? -68.677 -15.913 28.146 1.00 78.12 107 SER A CA 1
ATOM 830 C C . SER A 1 107 ? -69.757 -14.820 28.141 1.00 78.12 107 SER A C 1
ATOM 832 O O . SER A 1 107 ? -70.122 -14.315 27.081 1.00 78.12 107 SER A O 1
ATOM 834 N N . ARG A 1 108 ? -70.203 -14.359 29.321 1.00 78.06 108 ARG A N 1
ATOM 835 C CA . ARG A 1 108 ? -71.155 -13.239 29.453 1.00 78.06 108 ARG A CA 1
ATOM 836 C C . ARG A 1 108 ? -70.562 -11.917 28.948 1.00 78.06 108 ARG A C 1
ATOM 838 O O . ARG A 1 108 ? -71.266 -11.112 28.338 1.00 78.06 108 ARG A O 1
ATOM 845 N N . LEU A 1 109 ? -69.270 -11.683 29.189 1.00 75.88 109 LEU A N 1
ATOM 846 C CA . LEU A 1 109 ? -68.558 -10.496 28.697 1.00 75.88 109 LEU A CA 1
ATOM 847 C C . LEU A 1 109 ? -68.370 -10.513 27.173 1.00 75.88 109 LEU A C 1
ATOM 849 O O . LEU A 1 109 ? -68.462 -9.456 26.549 1.00 75.88 109 LEU A O 1
ATOM 853 N N . LEU A 1 110 ? -68.179 -11.696 26.580 1.00 76.31 110 LEU A N 1
ATOM 854 C CA . LEU A 1 110 ? -68.106 -11.876 25.132 1.00 76.31 110 LEU A CA 1
ATOM 855 C C . LEU A 1 110 ? -69.452 -11.552 24.466 1.00 76.31 110 LEU A C 1
ATOM 857 O O . LEU A 1 110 ? -69.509 -10.683 23.605 1.00 76.31 110 LEU A O 1
ATOM 861 N N . PHE A 1 111 ? -70.556 -12.155 24.928 1.00 75.00 111 PHE A N 1
ATOM 862 C CA . PHE A 1 111 ? -71.891 -11.902 24.358 1.00 75.00 111 PHE A CA 1
ATOM 863 C C . PHE A 1 111 ? -72.402 -10.467 24.565 1.00 75.00 111 PHE A C 1
ATOM 865 O O . PHE A 1 111 ? -73.261 -10.009 23.819 1.00 75.00 111 PHE A O 1
ATOM 872 N N . SER A 1 112 ? -71.886 -9.748 25.567 1.00 73.88 112 SER A N 1
ATOM 873 C CA . SER A 1 112 ? -72.207 -8.330 25.788 1.00 73.88 112 SER A CA 1
ATOM 874 C C . SER A 1 112 ? -71.299 -7.361 25.020 1.00 73.88 112 SER A C 1
ATOM 876 O O . SER A 1 112 ? -71.484 -6.150 25.145 1.00 73.88 112 SER A O 1
ATOM 878 N N . GLY A 1 113 ? -70.324 -7.863 24.249 1.00 63.12 113 GLY A N 1
ATOM 879 C CA . GLY A 1 113 ? -69.386 -7.052 23.464 1.00 63.12 113 GLY A CA 1
ATOM 880 C C . GLY A 1 113 ? -68.423 -6.207 24.309 1.00 63.12 113 GLY A C 1
ATOM 881 O O . GLY A 1 113 ? -67.843 -5.248 23.809 1.00 63.12 113 GLY A O 1
ATOM 882 N N . ARG A 1 114 ? -68.271 -6.518 25.605 1.00 66.69 114 ARG A N 1
ATOM 883 C CA . ARG A 1 114 ? -67.451 -5.752 26.570 1.00 66.69 114 ARG A CA 1
ATOM 884 C C . ARG A 1 114 ? -66.124 -6.428 26.912 1.00 66.69 114 ARG A C 1
ATOM 886 O O . ARG A 1 114 ? -65.416 -5.974 27.811 1.00 66.69 114 ARG A O 1
ATOM 893 N N . LEU A 1 115 ? -65.799 -7.531 26.244 1.00 64.69 115 LEU A N 1
ATOM 894 C CA . LEU A 1 115 ? -64.544 -8.245 26.437 1.00 64.69 115 LEU A CA 1
ATOM 895 C C . LEU A 1 115 ? -63.412 -7.463 25.757 1.00 64.69 115 LEU A C 1
ATOM 897 O O . LEU A 1 115 ? -63.293 -7.486 24.539 1.00 64.69 115 LEU A O 1
ATOM 901 N N . VAL A 1 116 ? -62.594 -6.752 26.528 1.00 61.47 116 VAL A N 1
ATOM 902 C CA . VAL A 1 116 ? -61.419 -6.047 25.994 1.00 61.47 116 VAL A CA 1
ATOM 903 C C . VAL A 1 116 ? -60.260 -7.046 25.893 1.00 61.47 116 VAL A C 1
ATOM 905 O O . VAL A 1 116 ? -59.971 -7.697 26.902 1.00 61.47 116 VAL A O 1
ATOM 908 N N . PRO A 1 117 ? -59.584 -7.189 24.734 1.00 60.28 117 PRO A N 1
ATOM 909 C CA . PRO A 1 117 ? -58.378 -8.002 24.648 1.00 60.28 117 PRO A CA 1
ATOM 910 C C . PRO A 1 117 ? -57.349 -7.430 25.618 1.00 60.28 117 PRO A C 1
ATOM 912 O O . PRO A 1 117 ? -57.049 -6.235 25.565 1.00 60.28 117 PRO A O 1
ATOM 915 N N . LYS A 1 118 ? -56.793 -8.254 26.510 1.00 59.38 118 LYS A N 1
ATOM 916 C 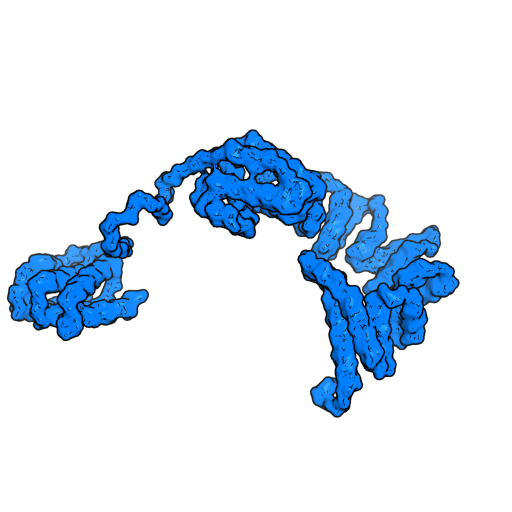CA . LYS A 1 118 ? -55.605 -7.821 27.251 1.00 59.38 118 LYS A CA 1
ATOM 917 C C . LYS A 1 118 ? -54.512 -7.520 26.230 1.00 59.38 118 LYS A C 1
ATOM 919 O O . LYS A 1 118 ? -54.234 -8.359 25.371 1.00 59.38 118 LYS A O 1
ATOM 924 N N . GLU A 1 119 ? -53.906 -6.335 26.316 1.00 52.31 119 GLU A N 1
ATOM 925 C CA . GLU A 1 119 ? -52.703 -6.026 25.547 1.00 52.31 119 GLU A CA 1
ATOM 926 C C . GLU A 1 119 ? -51.703 -7.163 25.755 1.00 52.31 119 GLU A C 1
ATOM 928 O O . GLU A 1 119 ? -51.413 -7.531 26.897 1.00 52.31 119 GLU A O 1
ATOM 933 N N . LEU A 1 120 ? -51.231 -7.751 24.652 1.00 56.78 120 LEU A N 1
ATOM 934 C CA . LEU A 1 120 ? -50.235 -8.816 24.667 1.00 56.78 120 LEU A CA 1
ATOM 935 C C . LEU A 1 120 ? -49.004 -8.281 25.392 1.00 56.78 120 LEU A C 1
ATOM 937 O O . LEU A 1 120 ? -48.176 -7.578 24.805 1.00 56.78 120 LEU A O 1
ATOM 941 N N . GLN A 1 121 ? -48.885 -8.582 26.682 1.00 53.19 121 GLN A N 1
ATOM 942 C CA . GLN A 1 121 ? -47.681 -8.269 27.418 1.00 53.19 121 GLN A CA 1
ATOM 943 C C . GLN A 1 121 ? -46.582 -9.080 26.744 1.00 53.19 121 GLN A C 1
ATOM 945 O O . GLN A 1 121 ? -46.558 -10.306 26.856 1.00 53.19 121 GLN A O 1
ATOM 950 N N . ARG A 1 122 ? -45.674 -8.397 26.032 1.00 46.34 122 ARG A N 1
ATOM 951 C CA . ARG A 1 122 ? -44.373 -8.937 25.623 1.00 46.34 122 ARG A CA 1
ATOM 952 C C . ARG A 1 122 ? -43.582 -9.217 26.898 1.00 46.34 122 ARG A C 1
ATOM 954 O O . ARG A 1 122 ? -42.640 -8.509 27.239 1.00 46.34 122 ARG A O 1
ATOM 961 N N . THR A 1 123 ? -44.015 -10.219 27.649 1.00 47.41 123 THR A N 1
ATOM 962 C CA . THR A 1 123 ? -43.273 -10.766 28.764 1.00 47.41 123 THR A CA 1
ATOM 963 C C . THR A 1 123 ? -42.016 -11.328 28.133 1.00 47.41 123 THR A C 1
ATOM 965 O O . THR A 1 123 ? -42.050 -12.288 27.366 1.00 47.41 123 THR A O 1
ATOM 968 N N . GLN A 1 124 ? -40.891 -10.662 28.387 1.00 41.59 124 GLN A N 1
ATOM 969 C CA . GLN A 1 124 ? -39.590 -11.281 28.220 1.00 41.59 124 GLN A CA 1
ATOM 970 C C . GLN A 1 124 ? -39.650 -12.566 29.042 1.00 41.59 124 GLN A C 1
ATOM 972 O O . GLN A 1 124 ? -39.608 -12.517 30.271 1.00 41.59 124 GLN A O 1
ATOM 977 N N . LEU A 1 125 ? -39.837 -13.700 28.366 1.00 41.97 125 LEU A N 1
ATOM 978 C CA . LEU A 1 125 ? -39.710 -15.026 28.947 1.00 41.97 125 LEU A CA 1
ATOM 979 C C . LEU A 1 125 ? -38.259 -15.145 29.421 1.00 41.97 125 LEU A C 1
ATOM 981 O O . LEU A 1 125 ? -37.381 -15.608 28.696 1.00 41.97 125 LEU A O 1
ATOM 985 N N . ARG A 1 126 ? -37.983 -14.657 30.634 1.00 40.94 126 ARG A N 1
ATOM 986 C CA . ARG A 1 126 ? -36.793 -15.040 31.377 1.00 40.94 126 ARG A CA 1
ATOM 987 C C . ARG A 1 126 ? -36.932 -16.536 31.574 1.00 40.94 126 ARG A C 1
ATOM 989 O O . ARG A 1 126 ? -37.823 -16.986 32.289 1.00 40.94 126 ARG A O 1
ATOM 996 N N . ILE A 1 127 ? -36.074 -17.286 30.896 1.00 39.50 127 ILE A N 1
ATOM 997 C CA . ILE A 1 127 ? -35.836 -18.697 31.161 1.00 39.50 127 ILE A CA 1
ATOM 998 C C . ILE A 1 127 ? -35.349 -18.760 32.615 1.00 39.50 127 ILE A C 1
ATOM 1000 O O . ILE A 1 127 ? -34.164 -18.602 32.891 1.00 39.50 127 ILE A O 1
ATOM 1004 N N . GLN A 1 128 ? -36.276 -18.887 33.564 1.00 38.59 128 GLN A N 1
ATOM 1005 C CA . GLN A 1 128 ? -35.968 -19.321 34.919 1.00 38.59 128 GLN A CA 1
ATOM 1006 C C . GLN A 1 128 ? -35.653 -20.810 34.813 1.00 38.59 128 GLN A C 1
ATOM 1008 O O . GLN A 1 128 ? -36.524 -21.662 34.941 1.00 38.59 128 GLN A O 1
ATOM 1013 N N . GLY A 1 129 ? -34.400 -21.111 34.478 1.00 32.53 129 GLY A N 1
ATOM 1014 C CA . GLY A 1 129 ? -33.800 -22.364 34.897 1.00 32.53 129 GLY A CA 1
ATOM 1015 C C . GLY A 1 129 ? -33.547 -22.256 36.394 1.00 32.53 129 GLY A C 1
ATOM 1016 O O . GLY A 1 129 ? -32.960 -21.268 36.841 1.00 32.53 129 GLY A O 1
ATOM 1017 N N . ASP A 1 130 ? -34.011 -23.243 37.152 1.00 32.09 130 ASP A N 1
ATOM 1018 C CA . ASP A 1 130 ? -33.684 -23.416 38.562 1.00 32.09 130 ASP A CA 1
ATOM 1019 C C . ASP A 1 130 ? -32.168 -23.303 38.771 1.00 32.09 130 ASP A C 1
ATOM 1021 O O . ASP A 1 130 ? -31.393 -24.217 38.511 1.00 32.09 130 ASP A O 1
ATOM 1025 N N . THR A 1 131 ? -31.735 -22.135 39.230 1.00 30.84 131 THR A N 1
ATOM 1026 C CA . THR A 1 131 ? -30.437 -21.924 39.868 1.00 30.84 131 THR A CA 1
ATOM 1027 C C . THR A 1 131 ? -30.704 -21.139 41.137 1.00 30.84 131 THR A C 1
ATOM 1029 O O . THR A 1 131 ? -30.449 -19.942 41.262 1.00 30.84 131 THR A O 1
ATOM 1032 N N . THR A 1 132 ? -31.268 -21.838 42.116 1.00 35.66 132 THR A N 1
ATOM 1033 C CA . THR A 1 132 ? -31.100 -21.445 43.506 1.00 35.66 132 THR A CA 1
ATOM 1034 C C . THR A 1 132 ? -29.601 -21.406 43.810 1.00 35.66 132 THR A C 1
ATOM 1036 O O . THR A 1 132 ? -28.929 -22.431 43.763 1.00 35.66 132 THR A O 1
ATOM 1039 N N . GLN A 1 133 ? -29.120 -20.206 44.147 1.00 37.59 133 GLN A N 1
ATOM 1040 C CA . GLN A 1 133 ? -27.885 -19.933 44.892 1.00 37.59 133 GLN A CA 1
ATOM 1041 C C . GLN A 1 133 ? -26.545 -20.120 44.153 1.00 37.59 133 GLN A C 1
ATOM 1043 O O . GLN A 1 133 ? -25.734 -20.944 44.552 1.00 37.59 133 GLN A O 1
ATOM 1048 N N . ALA A 1 134 ? -26.251 -19.277 43.154 1.00 33.41 134 ALA A N 1
ATOM 1049 C CA . ALA A 1 134 ? -24.866 -18.892 42.814 1.00 33.41 134 ALA A CA 1
ATOM 1050 C C . ALA A 1 134 ? -24.818 -17.692 41.843 1.00 33.41 134 ALA A C 1
ATOM 1052 O O . ALA A 1 134 ? -24.374 -17.821 40.708 1.00 33.41 134 ALA A O 1
ATOM 1053 N N . ALA A 1 135 ? -25.287 -16.509 42.251 1.00 30.25 135 ALA A N 1
ATOM 1054 C CA . ALA A 1 135 ? -25.091 -15.287 41.458 1.00 30.25 135 ALA A CA 1
ATOM 1055 C C . ALA A 1 135 ? -25.045 -14.033 42.345 1.00 30.25 135 ALA A C 1
ATOM 1057 O O . ALA A 1 135 ? -25.839 -13.110 42.206 1.00 30.25 135 ALA A O 1
ATOM 1058 N N . ALA A 1 136 ? -24.089 -14.014 43.271 1.00 34.88 136 ALA A N 1
ATOM 1059 C CA . ALA A 1 136 ? -23.605 -12.802 43.924 1.00 34.88 136 ALA A CA 1
ATOM 1060 C C . ALA A 1 136 ? -22.106 -12.645 43.624 1.00 34.88 136 ALA A C 1
ATOM 1062 O O . ALA A 1 136 ? -21.288 -12.684 44.530 1.00 34.88 136 ALA A O 1
ATOM 1063 N N . ALA A 1 137 ? -21.747 -12.569 42.338 1.00 35.00 137 ALA A N 1
ATOM 1064 C CA . ALA A 1 137 ? -20.461 -12.066 41.840 1.00 35.00 137 ALA A CA 1
ATOM 1065 C C . ALA A 1 137 ? -20.454 -12.139 40.305 1.00 35.00 137 ALA A C 1
ATOM 1067 O O . ALA A 1 137 ? -20.177 -13.182 39.721 1.00 35.00 137 ALA A O 1
ATOM 1068 N N . GLY A 1 138 ? -20.775 -11.031 39.643 1.00 29.00 138 GLY A N 1
ATOM 1069 C CA . GLY A 1 138 ? -20.647 -10.900 38.192 1.00 29.00 138 GLY A CA 1
ATOM 1070 C C . GLY A 1 138 ? -21.502 -9.744 37.681 1.00 29.00 138 GLY A C 1
ATOM 1071 O O . GLY A 1 138 ? -22.725 -9.828 37.786 1.00 29.00 138 GLY A O 1
ATOM 1072 N N . PRO A 1 139 ? -20.917 -8.645 37.174 1.00 38.00 139 PRO A N 1
ATOM 1073 C CA . PRO A 1 139 ? -21.710 -7.524 36.701 1.00 38.00 139 PRO A CA 1
ATOM 1074 C C . PRO A 1 139 ? -22.374 -7.893 35.371 1.00 38.00 139 PRO A C 1
ATOM 1076 O O . PRO A 1 139 ? -21.711 -8.186 34.376 1.00 38.00 139 PRO A O 1
ATOM 1079 N N . ALA A 1 140 ? -23.705 -7.889 35.385 1.00 32.88 140 ALA A N 1
ATOM 1080 C CA . ALA A 1 140 ? -24.554 -8.070 34.222 1.00 32.88 140 ALA A CA 1
ATOM 1081 C C . ALA A 1 140 ? -24.415 -6.878 33.259 1.00 32.88 140 ALA A C 1
ATOM 1083 O O . ALA A 1 140 ? -24.647 -5.730 33.634 1.00 32.88 140 ALA A O 1
ATOM 1084 N N . LEU A 1 141 ? -24.083 -7.162 31.999 1.00 37.66 141 LEU A N 1
ATOM 1085 C CA . LEU A 1 141 ? -24.253 -6.238 30.880 1.00 37.66 141 LEU A CA 1
ATOM 1086 C C . LEU A 1 141 ? -25.748 -6.162 30.539 1.00 37.66 141 LEU A C 1
ATOM 1088 O O . LEU A 1 141 ? -26.276 -6.995 29.806 1.00 37.66 141 LEU A O 1
ATOM 1092 N N . GLY A 1 142 ? -26.434 -5.175 31.114 1.00 33.69 142 GLY A N 1
ATOM 1093 C CA . GLY A 1 142 ? -27.802 -4.797 30.778 1.00 33.69 142 GLY A CA 1
ATOM 1094 C C . GLY A 1 142 ? -27.858 -3.301 30.492 1.00 33.69 142 GLY A C 1
ATOM 1095 O O . GLY A 1 142 ? -27.464 -2.495 31.328 1.00 33.69 142 GLY A O 1
ATOM 1096 N N . HIS A 1 143 ? -28.323 -2.938 29.298 1.00 38.56 143 HIS A N 1
ATOM 1097 C CA . HIS A 1 143 ? -28.583 -1.560 28.902 1.00 38.56 143 HIS A CA 1
ATOM 1098 C C . HIS A 1 143 ? -29.621 -0.912 29.831 1.00 38.56 143 HIS A C 1
ATOM 1100 O O . HIS A 1 143 ? -30.822 -1.122 29.679 1.00 38.56 143 HIS A O 1
ATOM 1106 N N . SER A 1 144 ? -29.147 -0.088 30.761 1.00 31.11 144 SER A N 1
ATOM 1107 C CA . SER A 1 144 ? -29.883 1.034 31.338 1.00 31.11 144 SER A CA 1
ATOM 1108 C C . SER A 1 144 ? -29.328 2.310 30.708 1.00 31.11 144 SER A C 1
ATOM 1110 O O . SER A 1 144 ? -28.181 2.685 30.950 1.00 31.11 144 SER A O 1
ATOM 1112 N N . SER A 1 145 ? -30.123 2.950 29.854 1.00 37.72 145 SER A N 1
ATOM 1113 C CA . SER A 1 145 ? -29.778 4.182 29.134 1.00 37.72 145 SER A CA 1
ATOM 1114 C C . SER A 1 145 ? -29.886 5.454 29.981 1.00 37.72 145 SER A C 1
ATOM 1116 O O . SER A 1 145 ? -29.868 6.539 29.421 1.00 37.72 145 SER A O 1
ATOM 1118 N N . ASP A 1 146 ? -29.943 5.344 31.306 1.00 35.75 146 ASP A N 1
ATOM 1119 C CA . ASP A 1 146 ? -29.857 6.482 32.218 1.00 35.75 146 ASP A CA 1
ATOM 1120 C C . ASP A 1 146 ? -28.982 6.094 33.411 1.00 35.75 146 ASP A C 1
ATOM 1122 O O . ASP A 1 146 ? -29.311 5.183 34.169 1.00 35.75 146 ASP A O 1
ATOM 1126 N N . GLY A 1 147 ? -27.832 6.761 33.548 1.00 38.75 147 GLY A N 1
ATOM 1127 C CA . GLY A 1 147 ? -26.935 6.602 34.696 1.00 38.75 147 GLY A CA 1
ATOM 1128 C C . GLY A 1 147 ? -25.731 5.67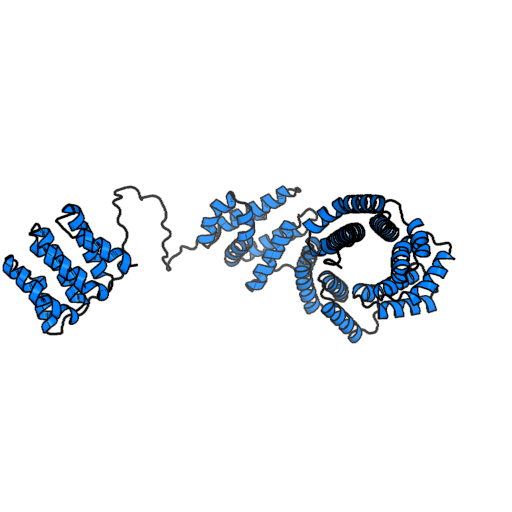6 34.499 1.00 38.75 147 GLY A C 1
ATOM 1129 O O . GLY A 1 147 ? -25.349 4.963 35.423 1.00 38.75 147 GLY A O 1
ATOM 1130 N N . LEU A 1 148 ? -25.070 5.693 33.336 1.00 45.53 148 LEU A N 1
ATOM 1131 C CA . LEU A 1 148 ? -23.675 5.245 33.271 1.00 45.53 148 LEU A CA 1
ATOM 1132 C C . LEU A 1 148 ? -22.835 6.224 34.093 1.00 45.53 148 LEU A C 1
ATOM 1134 O O . LEU A 1 148 ? -22.560 7.334 33.638 1.00 45.53 148 LEU A O 1
ATOM 1138 N N . ALA A 1 149 ? -22.458 5.825 35.308 1.00 44.56 149 ALA A N 1
ATOM 1139 C CA . ALA A 1 149 ? -21.465 6.532 36.100 1.00 44.56 149 ALA A CA 1
ATOM 1140 C C . ALA A 1 149 ? -20.215 6.721 35.227 1.00 44.56 149 ALA A C 1
ATOM 1142 O O . ALA A 1 149 ? -19.476 5.769 34.960 1.00 44.56 149 ALA A O 1
ATOM 1143 N N . LYS A 1 150 ? -20.030 7.942 34.709 1.00 50.75 150 LYS A N 1
ATOM 1144 C CA . LYS A 1 150 ? -18.831 8.338 33.975 1.00 50.75 150 LYS A CA 1
ATOM 1145 C C . LYS A 1 150 ? -17.680 8.189 34.955 1.00 50.75 150 LYS A C 1
ATOM 1147 O O . LYS A 1 150 ? -17.539 8.992 35.869 1.00 50.75 150 LYS A O 1
ATOM 1152 N N . GLN A 1 151 ? -16.913 7.117 34.805 1.00 55.97 151 GLN A N 1
ATOM 1153 C CA . GLN A 1 151 ? -15.691 6.950 35.569 1.00 55.97 151 GLN A CA 1
ATOM 1154 C C . GLN A 1 151 ? -14.765 8.116 35.220 1.00 55.97 151 GLN A C 1
ATOM 1156 O O . GLN A 1 151 ? -14.536 8.391 34.040 1.00 55.97 151 GLN A O 1
ATOM 1161 N N . GLU A 1 152 ? -14.281 8.816 36.243 1.00 57.00 152 GLU A N 1
ATOM 1162 C CA . GLU A 1 152 ? -13.270 9.850 36.074 1.00 57.00 152 GLU A CA 1
ATOM 1163 C C . GLU A 1 152 ? -11.991 9.189 35.555 1.00 57.00 152 GLU A C 1
ATOM 1165 O O . GLU A 1 152 ? -11.492 8.217 36.125 1.00 57.00 152 GLU A O 1
ATOM 1170 N N . VAL A 1 153 ? -11.503 9.682 34.420 1.00 65.06 153 VAL A N 1
ATOM 1171 C CA . VAL A 1 153 ? -10.298 9.183 33.757 1.00 65.06 153 VAL A CA 1
ATOM 1172 C C . VAL A 1 153 ? -9.118 9.284 34.731 1.00 65.06 153 VAL A C 1
ATOM 1174 O O . VAL A 1 153 ? -8.843 10.356 35.269 1.00 65.06 153 VAL A O 1
ATOM 1177 N N . GLY A 1 154 ? -8.392 8.187 34.958 1.00 71.38 154 GLY A N 1
ATOM 1178 C CA . GLY A 1 154 ? -7.208 8.144 35.819 1.00 71.38 154 GLY A CA 1
ATOM 1179 C C . GLY A 1 154 ? -6.001 8.848 35.194 1.00 71.38 154 GLY A C 1
ATOM 1180 O O . GLY A 1 154 ? -5.058 8.202 34.737 1.00 71.38 154 GLY A O 1
ATOM 1181 N N . ILE A 1 155 ? -6.010 10.185 35.195 1.00 72.50 155 ILE A N 1
ATOM 1182 C CA . ILE A 1 155 ? -5.031 11.046 34.503 1.00 72.50 155 ILE A CA 1
ATOM 1183 C C . ILE A 1 155 ? -3.573 10.733 34.899 1.00 72.50 155 ILE A C 1
ATOM 1185 O O . ILE A 1 155 ? -2.676 10.791 34.060 1.00 72.50 155 ILE A O 1
ATOM 1189 N N . MET A 1 156 ? -3.309 10.351 36.154 1.00 71.81 156 MET A N 1
ATOM 1190 C CA . MET A 1 156 ? -1.943 10.055 36.618 1.00 71.81 156 MET A CA 1
ATOM 1191 C C . MET A 1 156 ? -1.341 8.781 36.003 1.00 71.81 156 MET A C 1
ATOM 1193 O O . MET A 1 156 ? -0.136 8.738 35.754 1.00 71.81 156 MET A O 1
ATOM 1197 N N . GLN A 1 157 ? -2.152 7.748 35.753 1.00 74.44 157 GLN A N 1
ATOM 1198 C CA . GLN A 1 157 ? -1.684 6.487 35.156 1.00 74.44 157 GLN A CA 1
ATOM 1199 C C . GLN A 1 157 ? -1.395 6.677 33.666 1.00 74.44 157 GLN A C 1
ATOM 1201 O O . GLN A 1 157 ? -0.318 6.333 33.180 1.00 74.44 157 GLN A O 1
ATOM 1206 N N . LEU A 1 158 ? -2.298 7.384 32.991 1.00 76.19 158 LEU A N 1
ATOM 1207 C CA . LEU A 1 158 ? -2.130 7.863 31.625 1.00 76.19 158 LEU A CA 1
ATOM 1208 C C . LEU A 1 158 ? -0.839 8.683 31.450 1.00 76.19 158 LEU A C 1
ATOM 1210 O O . LEU A 1 158 ? -0.042 8.400 30.553 1.00 76.19 158 LEU A O 1
ATOM 1214 N N . ARG A 1 159 ? -0.554 9.606 32.380 1.00 78.00 159 ARG A N 1
ATOM 1215 C CA . ARG A 1 159 ? 0.685 10.398 32.370 1.00 78.00 159 ARG A CA 1
ATOM 1216 C C . ARG A 1 159 ? 1.943 9.546 32.433 1.00 78.00 159 ARG A C 1
ATOM 1218 O O . ARG A 1 159 ? 2.920 9.843 31.749 1.00 78.00 159 ARG A O 1
ATOM 1225 N N . ARG A 1 160 ? 1.934 8.462 33.209 1.00 77.75 160 ARG A N 1
ATOM 1226 C CA . ARG A 1 160 ? 3.064 7.524 33.286 1.00 77.75 160 ARG A CA 1
ATOM 1227 C C . ARG A 1 160 ? 3.306 6.797 31.958 1.00 77.75 160 ARG A C 1
ATOM 1229 O O . ARG A 1 160 ? 4.456 6.516 31.629 1.00 77.75 160 ARG A O 1
ATOM 1236 N N . ALA A 1 161 ? 2.250 6.516 31.199 1.00 76.19 161 ALA A N 1
ATOM 1237 C CA . ALA A 1 161 ? 2.336 5.778 29.944 1.00 76.19 161 ALA A CA 1
ATOM 1238 C C . ALA A 1 161 ? 2.991 6.599 28.821 1.00 76.19 161 ALA A C 1
ATOM 1240 O O . ALA A 1 161 ? 3.926 6.120 28.181 1.00 76.19 161 ALA A O 1
ATOM 1241 N N . TRP A 1 162 ? 2.570 7.855 28.623 1.00 76.19 162 TRP A N 1
ATOM 1242 C CA . TRP A 1 162 ? 3.121 8.703 27.556 1.00 76.19 162 TRP A CA 1
ATOM 1243 C C . TRP A 1 162 ? 4.450 9.385 27.918 1.00 76.19 162 TRP A C 1
ATOM 1245 O O . TRP A 1 162 ? 5.204 9.765 27.029 1.00 76.19 162 TRP A O 1
ATOM 1255 N N . THR A 1 163 ? 4.785 9.512 29.209 1.00 70.81 163 THR A N 1
ATOM 1256 C CA . THR A 1 163 ? 6.113 9.998 29.652 1.00 70.81 163 THR A CA 1
ATOM 1257 C C . THR A 1 163 ? 7.184 8.906 29.678 1.00 70.81 163 THR A C 1
ATOM 1259 O O . THR A 1 163 ? 8.377 9.212 29.770 1.00 70.81 163 THR A O 1
ATOM 1262 N N . SER A 1 164 ? 6.785 7.634 29.587 1.00 70.88 164 SER A N 1
ATOM 1263 C CA . SER A 1 164 ? 7.711 6.510 29.490 1.00 70.88 164 SER A CA 1
ATOM 1264 C C . SER A 1 164 ? 8.541 6.628 28.214 1.00 70.88 164 SER A C 1
ATOM 1266 O O . SER A 1 164 ? 7.998 6.639 27.109 1.00 70.88 1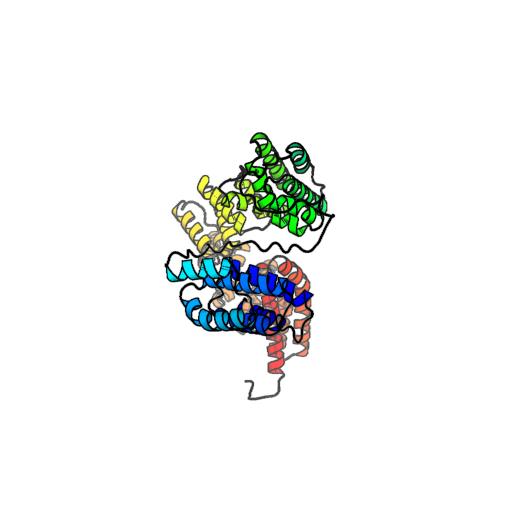64 SER A O 1
ATOM 1268 N N . LYS A 1 165 ? 9.868 6.719 28.362 1.00 66.50 165 LYS A N 1
ATOM 1269 C CA . LYS A 1 165 ? 10.772 6.768 27.214 1.00 66.50 165 LYS A CA 1
ATOM 1270 C C . LYS A 1 165 ? 10.827 5.389 26.545 1.00 66.50 165 LYS A C 1
ATOM 1272 O O . LYS A 1 165 ? 11.199 4.414 27.204 1.00 66.50 165 LYS A O 1
ATOM 1277 N N . PRO A 1 166 ? 10.508 5.296 25.250 1.00 65.25 166 PRO A N 1
ATOM 1278 C CA . PRO A 1 166 ? 10.640 4.059 24.495 1.00 65.25 166 PRO A CA 1
ATOM 1279 C C . PRO A 1 166 ? 12.112 3.634 24.413 1.00 65.25 166 PRO A C 1
ATOM 1281 O O . PRO A 1 166 ? 13.026 4.459 24.355 1.00 65.25 166 PRO A O 1
ATOM 1284 N N . GLN A 1 167 ? 12.352 2.323 24.451 1.00 62.78 167 GLN A N 1
ATOM 1285 C CA . GLN A 1 167 ? 13.693 1.765 24.265 1.00 62.78 167 GLN A CA 1
ATOM 1286 C C . GLN A 1 167 ? 14.098 1.879 22.788 1.00 62.78 167 GLN A C 1
ATOM 1288 O O . GLN A 1 167 ? 13.249 1.741 21.916 1.00 62.78 167 GLN A O 1
ATOM 1293 N N . LYS A 1 168 ? 15.397 2.048 22.504 1.00 67.69 168 LYS A N 1
ATOM 1294 C CA . LYS A 1 168 ? 15.942 2.233 21.140 1.00 67.69 168 LYS A CA 1
ATOM 1295 C C . LYS A 1 168 ? 15.734 1.051 20.170 1.00 67.69 168 LYS A C 1
ATOM 1297 O O . LYS A 1 168 ? 16.150 1.134 19.024 1.00 67.69 168 LYS A O 1
ATOM 1302 N N . SER A 1 169 ? 15.144 -0.065 20.603 1.00 75.00 169 SER A N 1
ATOM 1303 C CA . SER A 1 169 ? 14.889 -1.230 19.745 1.00 75.00 169 SER A CA 1
ATOM 1304 C C . SER A 1 169 ? 13.485 -1.195 19.136 1.00 75.00 169 SER A C 1
ATOM 1306 O O . SER A 1 169 ? 12.546 -0.710 19.767 1.00 75.00 169 SER A O 1
ATOM 1308 N N . LYS A 1 170 ? 13.311 -1.778 17.938 1.00 73.19 170 LYS A N 1
ATOM 1309 C CA . LYS A 1 170 ? 12.005 -1.908 17.254 1.00 73.19 170 LYS A CA 1
ATOM 1310 C C . LYS A 1 170 ? 10.923 -2.501 18.173 1.00 73.19 170 LYS A C 1
ATOM 1312 O O . LYS A 1 170 ? 9.830 -1.948 18.281 1.00 73.19 170 LYS A O 1
ATOM 1317 N N . ASP A 1 171 ? 11.258 -3.555 18.917 1.00 79.31 171 ASP A N 1
ATOM 1318 C CA . ASP A 1 171 ? 10.347 -4.185 19.886 1.00 79.31 171 ASP A CA 1
ATOM 1319 C C . ASP A 1 171 ? 10.054 -3.296 21.098 1.00 79.31 171 ASP A C 1
ATOM 1321 O O . ASP A 1 171 ? 8.980 -3.376 21.693 1.00 79.31 171 ASP A O 1
ATOM 1325 N N . GLY A 1 172 ? 11.010 -2.451 21.485 1.00 81.06 172 GLY A N 1
ATOM 1326 C CA . GLY A 1 172 ? 10.851 -1.465 22.547 1.00 81.06 172 GLY A CA 1
ATOM 1327 C C . GLY A 1 172 ? 9.775 -0.441 22.219 1.00 81.06 172 GLY A C 1
ATOM 1328 O O . GLY A 1 172 ? 8.920 -0.146 23.055 1.00 81.06 172 GLY A O 1
ATOM 1329 N N . TRP A 1 173 ? 9.775 0.033 20.978 1.00 82.50 173 TRP A N 1
ATOM 1330 C CA . TRP A 1 173 ? 8.773 0.955 20.472 1.00 82.50 173 TRP A CA 1
ATOM 1331 C C . TRP A 1 173 ? 7.379 0.318 20.360 1.00 82.50 173 TRP A C 1
ATOM 1333 O O . TRP A 1 173 ? 6.388 0.926 20.767 1.00 82.50 173 TRP A O 1
ATOM 1343 N N . MET A 1 174 ? 7.283 -0.932 19.889 1.00 81.62 174 MET A N 1
ATOM 1344 C CA . MET A 1 174 ? 5.996 -1.645 19.842 1.00 81.62 174 MET A CA 1
ATOM 1345 C C . MET A 1 174 ? 5.435 -1.926 21.240 1.00 81.62 174 MET A C 1
ATOM 1347 O O . MET A 1 174 ? 4.232 -1.783 21.460 1.00 81.62 174 MET A O 1
ATOM 1351 N N . ARG A 1 175 ? 6.296 -2.283 22.203 1.00 82.69 175 ARG A N 1
ATOM 1352 C CA . ARG A 1 175 ? 5.905 -2.459 23.611 1.00 82.69 175 ARG A CA 1
ATOM 1353 C C . ARG A 1 175 ? 5.411 -1.159 24.232 1.00 82.69 175 ARG A C 1
ATOM 1355 O O . ARG A 1 175 ? 4.437 -1.189 24.977 1.00 82.69 175 ARG A O 1
ATOM 1362 N N . TRP A 1 176 ? 6.047 -0.033 23.910 1.00 87.06 176 TRP A N 1
ATOM 1363 C CA . TRP A 1 176 ? 5.577 1.282 24.337 1.00 87.06 176 TRP A CA 1
ATOM 1364 C C . TRP A 1 176 ? 4.178 1.588 23.783 1.00 87.06 176 TRP A C 1
ATOM 1366 O O . TRP A 1 176 ? 3.291 1.915 24.565 1.00 87.06 176 TRP A O 1
ATOM 1376 N N . LEU A 1 177 ? 3.945 1.394 22.478 1.00 85.50 177 LEU A N 1
ATOM 1377 C CA . LEU A 1 177 ? 2.632 1.635 21.862 1.00 85.50 177 LEU A CA 1
ATOM 1378 C C . LEU A 1 177 ? 1.543 0.733 22.463 1.00 85.50 177 LEU A C 1
ATOM 1380 O O . LEU A 1 177 ? 0.430 1.184 22.733 1.00 85.50 177 LEU A O 1
ATOM 1384 N N . HIS A 1 178 ? 1.864 -0.541 22.694 1.00 85.12 178 HIS A N 1
ATOM 1385 C CA . HIS A 1 178 ? 0.950 -1.502 23.313 1.00 85.12 178 HIS A CA 1
ATOM 1386 C C . HIS A 1 178 ? 0.602 -1.114 24.753 1.00 85.12 178 HIS A C 1
ATOM 1388 O O . HIS A 1 178 ? -0.575 -1.055 25.099 1.00 85.12 178 HIS A O 1
ATOM 1394 N N . ALA A 1 179 ? 1.604 -0.761 25.564 1.00 85.50 179 ALA A N 1
ATOM 1395 C CA . ALA A 1 179 ? 1.389 -0.275 26.925 1.00 85.50 179 ALA A CA 1
ATOM 1396 C C . ALA A 1 179 ? 0.569 1.023 26.939 1.00 85.50 179 ALA A C 1
ATOM 1398 O O . ALA A 1 179 ? -0.353 1.162 27.738 1.00 85.50 179 ALA A O 1
ATOM 1399 N N . PHE A 1 180 ? 0.855 1.946 26.018 1.00 87.31 180 PHE A N 1
ATOM 1400 C CA . PHE A 1 180 ? 0.121 3.199 25.888 1.00 87.31 180 PHE A CA 1
ATOM 1401 C C . PHE A 1 180 ? -1.350 2.971 25.519 1.00 87.31 180 PHE A C 1
ATOM 1403 O O . PHE A 1 180 ? -2.246 3.528 26.149 1.00 87.31 180 PHE A O 1
ATOM 1410 N N . THR A 1 181 ? -1.614 2.095 24.549 1.00 88.38 181 THR A N 1
ATOM 1411 C CA . THR A 1 181 ? -2.984 1.753 24.144 1.00 88.38 181 THR A CA 1
ATOM 1412 C C . THR A 1 181 ? -3.738 1.013 25.244 1.00 88.38 181 THR A C 1
ATOM 1414 O O . THR A 1 181 ? -4.922 1.257 25.458 1.00 88.38 181 THR A O 1
ATOM 1417 N N . TYR A 1 182 ? -3.062 0.114 25.959 1.00 88.56 182 TYR A N 1
ATOM 1418 C CA . TYR A 1 182 ? -3.653 -0.602 27.081 1.00 88.56 182 TYR A CA 1
ATOM 1419 C C . TYR A 1 182 ? -4.145 0.365 28.171 1.00 88.56 182 TYR A C 1
ATOM 1421 O O . TYR A 1 182 ? -5.295 0.268 28.599 1.00 88.56 182 TYR A O 1
ATOM 1429 N N . GLU A 1 183 ? -3.313 1.334 28.557 1.00 86.94 183 GLU A N 1
ATOM 1430 C CA . GLU A 1 183 ? -3.668 2.364 29.543 1.00 86.94 183 GLU A CA 1
ATOM 1431 C C . GLU A 1 183 ? -4.816 3.261 29.045 1.00 86.94 183 GLU A C 1
ATOM 1433 O O . GLU A 1 183 ? -5.721 3.597 29.809 1.00 86.94 183 GLU A O 1
ATOM 1438 N N . LEU A 1 184 ? -4.855 3.581 27.743 1.00 88.25 184 LEU A N 1
ATOM 1439 C CA . LEU A 1 184 ? -5.991 4.282 27.130 1.00 88.25 184 LEU A CA 1
ATOM 1440 C C . LEU A 1 184 ? -7.293 3.470 27.206 1.00 88.25 184 LEU A C 1
ATOM 1442 O O . LEU A 1 184 ? -8.347 4.039 27.478 1.00 88.25 184 LEU A O 1
ATOM 1446 N N . LEU A 1 185 ? -7.246 2.153 26.987 1.00 89.44 185 LEU A N 1
ATOM 1447 C CA . LEU A 1 185 ? -8.428 1.288 27.055 1.00 89.44 185 LEU A CA 1
ATOM 1448 C C . LEU A 1 185 ? -8.946 1.137 28.488 1.00 89.44 185 LEU A C 1
ATOM 1450 O O . LEU A 1 185 ? -10.155 1.234 28.710 1.00 89.44 185 LEU A O 1
ATOM 1454 N N . GLU A 1 186 ? -8.056 0.928 29.461 1.00 87.50 186 GLU A N 1
ATOM 1455 C CA . GLU A 1 186 ? -8.428 0.783 30.874 1.00 87.50 186 GLU A CA 1
ATOM 1456 C C . GLU A 1 186 ? -9.066 2.066 31.428 1.00 87.50 186 GLU A C 1
ATOM 1458 O O . GLU A 1 186 ? -10.095 2.003 32.106 1.00 87.50 186 GLU A O 1
ATOM 1463 N N . GLN A 1 187 ? -8.521 3.229 31.058 1.00 86.62 187 GLN A N 1
ATOM 1464 C CA . GLN A 1 187 ? -9.008 4.540 31.496 1.00 86.62 187 GLN A CA 1
ATOM 1465 C C . GLN A 1 187 ? -10.101 5.140 30.597 1.00 86.62 187 GLN A C 1
ATOM 1467 O O . GLN A 1 187 ? -10.557 6.256 30.848 1.00 86.62 187 GLN A O 1
ATOM 1472 N N . SER A 1 188 ? -10.550 4.418 29.565 1.00 86.75 188 SER A N 1
ATOM 1473 C CA . SER A 1 188 ? -11.559 4.928 28.633 1.00 86.75 188 SER A CA 1
ATOM 1474 C C . SER A 1 188 ? -12.915 5.169 29.325 1.00 86.75 188 SER A C 1
ATOM 1476 O O . SER A 1 188 ? -13.360 4.351 30.144 1.00 86.75 188 SER A O 1
ATOM 1478 N N . PRO A 1 189 ? -13.630 6.264 28.995 1.00 84.12 189 PRO A N 1
ATOM 1479 C CA . PRO A 1 189 ? -14.953 6.550 29.554 1.00 84.12 189 PRO A CA 1
ATOM 1480 C C . PRO A 1 189 ? -16.035 5.597 29.023 1.00 84.12 189 PRO A C 1
ATOM 1482 O O . PRO A 1 189 ? -17.066 5.409 29.669 1.00 84.12 189 PRO A O 1
ATOM 1485 N N . SER A 1 190 ? -15.812 4.974 27.862 1.00 86.12 190 SER A N 1
ATOM 1486 C CA . SER A 1 190 ? -16.743 4.029 27.246 1.00 86.12 190 SER A CA 1
ATOM 1487 C C . SER A 1 190 ? -16.584 2.610 27.823 1.00 86.12 190 SER A C 1
ATOM 1489 O O . SER A 1 190 ? -15.502 2.028 27.704 1.00 86.12 190 SER A O 1
ATOM 1491 N N . PRO A 1 191 ? -17.655 1.984 28.347 1.00 85.56 191 PRO A N 1
ATOM 1492 C CA . PRO A 1 191 ? -17.588 0.632 28.913 1.00 85.56 191 PRO A CA 1
ATOM 1493 C C . PRO A 1 191 ? -17.150 -0.445 27.913 1.00 85.56 191 PRO A C 1
ATOM 1495 O O . PRO A 1 191 ? -16.481 -1.402 28.296 1.00 85.56 191 PRO A O 1
ATOM 1498 N N . ALA A 1 192 ? -17.505 -0.285 26.633 1.00 88.00 192 ALA A N 1
ATOM 1499 C CA . ALA A 1 192 ? -17.157 -1.236 25.579 1.00 88.00 192 ALA A CA 1
ATOM 1500 C C . ALA A 1 192 ? -15.636 -1.320 25.361 1.00 88.00 192 ALA A C 1
ATOM 1502 O O . ALA A 1 192 ? -15.078 -2.413 25.380 1.00 88.00 192 ALA A O 1
ATOM 1503 N N . LEU A 1 193 ? -14.952 -0.173 25.242 1.00 88.00 193 LEU A N 1
ATOM 1504 C CA . LEU A 1 193 ? -13.491 -0.139 25.100 1.00 88.00 193 LEU A CA 1
ATOM 1505 C C . LEU A 1 193 ? -12.791 -0.649 26.366 1.00 88.00 193 LEU A C 1
ATOM 1507 O O . LEU A 1 193 ? -11.804 -1.381 26.276 1.00 88.00 193 LEU A O 1
ATOM 1511 N N . ARG A 1 194 ? -13.349 -0.360 27.548 1.00 88.56 194 ARG A N 1
ATOM 1512 C CA . ARG A 1 194 ? -12.814 -0.870 28.814 1.00 88.56 194 ARG A CA 1
ATOM 1513 C C . ARG A 1 194 ? -12.889 -2.390 28.915 1.00 88.56 194 ARG A C 1
ATOM 1515 O O . ARG A 1 194 ? -11.927 -3.009 29.366 1.00 88.56 194 ARG A O 1
ATOM 1522 N N . ALA A 1 195 ? -13.976 -3.011 28.456 1.00 87.19 195 ALA A N 1
ATOM 1523 C CA . ALA A 1 195 ? -14.091 -4.471 28.421 1.00 87.19 195 ALA A CA 1
ATOM 1524 C C . ALA A 1 195 ? -12.987 -5.114 27.556 1.00 87.19 195 ALA A C 1
ATOM 1526 O O . ALA A 1 195 ? -12.432 -6.157 27.917 1.00 87.19 195 ALA A O 1
ATOM 1527 N N . CYS A 1 196 ? -12.599 -4.447 26.463 1.00 88.31 196 CYS A N 1
ATOM 1528 C CA . CYS A 1 196 ? -11.536 -4.896 25.566 1.00 88.31 196 CYS A CA 1
ATOM 1529 C C . CYS A 1 196 ? -10.121 -4.797 26.164 1.00 88.31 196 CYS A C 1
ATOM 1531 O O . CYS A 1 196 ? -9.219 -5.449 25.638 1.00 88.31 196 CYS A O 1
ATOM 1533 N N . SER A 1 197 ? -9.901 -4.060 27.262 1.00 86.81 197 SER A N 1
ATOM 1534 C CA . SER A 1 197 ? -8.573 -3.911 27.894 1.00 86.81 197 SER A CA 1
ATOM 1535 C C . SER A 1 197 ? -7.936 -5.259 28.267 1.00 86.81 197 SER A C 1
ATOM 1537 O O . SER A 1 197 ? -6.762 -5.508 27.982 1.00 86.81 197 SER A O 1
ATOM 1539 N N . SER A 1 198 ? -8.731 -6.173 28.833 1.00 85.50 198 SER A N 1
ATOM 1540 C CA . SER A 1 198 ? -8.293 -7.513 29.244 1.00 85.50 198 SER A CA 1
ATOM 1541 C C . SER A 1 198 ? -7.812 -8.373 28.068 1.00 85.50 198 SER A C 1
ATOM 1543 O O . SER A 1 198 ? -6.843 -9.127 28.198 1.00 85.50 198 SER A O 1
ATOM 1545 N N . LEU A 1 199 ? -8.457 -8.224 26.908 1.00 87.31 199 LEU A N 1
ATOM 1546 C CA . LEU A 1 199 ? -8.125 -8.933 25.677 1.00 87.31 199 LEU A CA 1
ATOM 1547 C C . LEU A 1 199 ? -6.943 -8.277 24.957 1.00 87.31 199 LEU A C 1
ATOM 1549 O O . LEU A 1 199 ? -6.027 -8.978 24.530 1.00 87.31 199 LEU A O 1
ATOM 1553 N N . ALA A 1 200 ? -6.911 -6.943 24.895 1.00 86.38 200 ALA A N 1
ATOM 1554 C CA . ALA A 1 200 ? -5.813 -6.178 24.309 1.00 86.38 200 ALA A CA 1
ATOM 1555 C C . ALA A 1 200 ? -4.473 -6.479 25.000 1.00 86.38 200 ALA A C 1
ATOM 1557 O O . ALA A 1 200 ? -3.445 -6.564 24.334 1.00 86.38 200 ALA A O 1
ATOM 1558 N N . LYS A 1 201 ? -4.487 -6.749 26.315 1.00 84.50 201 LYS A N 1
ATOM 1559 C CA . LYS A 1 201 ? -3.313 -7.191 27.090 1.00 84.50 201 LYS A CA 1
ATOM 1560 C C . LYS A 1 201 ? -2.671 -8.476 26.551 1.00 84.50 201 LYS A C 1
ATOM 1562 O O . LYS A 1 201 ? -1.455 -8.619 26.620 1.00 84.50 201 LYS A O 1
ATOM 1567 N N . LYS A 1 202 ? -3.478 -9.408 26.031 1.00 86.88 202 LYS A N 1
ATOM 1568 C CA . LYS A 1 202 ? -3.030 -10.716 25.518 1.00 86.88 202 LYS A CA 1
ATOM 1569 C C . LYS A 1 202 ? -2.834 -10.727 24.000 1.00 86.88 202 LYS A C 1
ATOM 1571 O O . LYS A 1 202 ? -1.994 -11.471 23.508 1.00 86.88 202 LYS A O 1
ATOM 1576 N N . HIS A 1 203 ? -3.598 -9.919 23.264 1.00 85.75 203 HIS A N 1
ATOM 1577 C CA . HIS A 1 203 ? -3.617 -9.904 21.803 1.00 85.75 203 HIS A CA 1
ATOM 1578 C C . HIS A 1 203 ? -3.169 -8.541 21.250 1.00 85.75 203 HIS A C 1
ATOM 1580 O O . HIS A 1 203 ? -3.943 -7.584 21.198 1.00 85.75 203 HIS A O 1
ATOM 1586 N N . SER A 1 204 ? -1.908 -8.461 20.809 1.00 81.62 204 SER A N 1
ATOM 1587 C CA . SER A 1 204 ? -1.286 -7.222 20.308 1.00 81.62 204 SER A CA 1
ATOM 1588 C C . SER A 1 204 ? -1.981 -6.594 19.081 1.00 81.62 204 SER A C 1
ATOM 1590 O O . SER A 1 204 ? -2.137 -5.372 19.080 1.00 81.62 204 SER A O 1
ATOM 1592 N N . PRO A 1 205 ? -2.470 -7.350 18.072 1.00 85.81 205 PRO A N 1
ATOM 1593 C CA . PRO A 1 205 ? -3.149 -6.745 16.919 1.00 85.81 205 PRO A CA 1
ATOM 1594 C C . PRO A 1 205 ? -4.416 -5.967 17.296 1.00 85.81 205 PRO A C 1
ATOM 1596 O O . PRO A 1 205 ? -4.618 -4.858 16.813 1.00 85.81 205 PRO A O 1
ATOM 1599 N N . LEU A 1 206 ? -5.206 -6.479 18.250 1.00 86.19 206 LEU A N 1
ATOM 1600 C CA . LEU A 1 206 ? -6.413 -5.792 18.733 1.00 86.19 206 LEU A CA 1
ATOM 1601 C C . LEU A 1 206 ? -6.074 -4.442 19.382 1.00 86.19 206 LEU A C 1
ATOM 1603 O O . LEU A 1 206 ? -6.809 -3.470 19.233 1.00 86.19 206 LEU A O 1
ATOM 1607 N N . SER A 1 207 ? -4.939 -4.372 20.083 1.00 84.88 207 SER A N 1
ATOM 1608 C CA . SER A 1 207 ? -4.442 -3.116 20.641 1.00 84.88 207 SER A CA 1
ATOM 1609 C C . SER A 1 207 ? -4.146 -2.089 19.547 1.00 84.88 207 SER A C 1
ATOM 1611 O O . SER A 1 207 ? -4.420 -0.915 19.750 1.00 84.88 207 SER A O 1
ATOM 1613 N N . LYS A 1 208 ? -3.607 -2.496 18.392 1.00 84.12 208 LYS A N 1
ATOM 1614 C CA . LYS A 1 208 ? -3.317 -1.563 17.291 1.00 84.12 208 LYS A CA 1
ATOM 1615 C C . LYS A 1 208 ? -4.598 -1.015 16.657 1.00 84.12 208 LYS A C 1
ATOM 1617 O O . LYS A 1 208 ? -4.670 0.177 16.382 1.00 84.12 208 LYS A O 1
ATOM 1622 N N . GLU A 1 209 ? -5.612 -1.857 16.469 1.00 87.62 209 GLU A N 1
ATOM 1623 C CA . GLU A 1 209 ? -6.885 -1.454 15.851 1.00 87.62 209 GLU A CA 1
ATOM 1624 C C . GLU A 1 209 ? -7.712 -0.520 16.742 1.00 87.62 209 GLU A C 1
ATOM 1626 O O . GLU A 1 209 ? -8.273 0.468 16.268 1.00 87.62 209 GLU A O 1
ATOM 1631 N N . LEU A 1 210 ? -7.759 -0.793 18.050 1.00 90.19 210 LEU A N 1
ATOM 1632 C CA . LEU A 1 210 ? -8.539 0.012 18.993 1.00 90.19 210 LEU A CA 1
ATOM 1633 C C . LEU A 1 210 ? -7.844 1.311 19.421 1.00 90.19 210 LEU A C 1
ATOM 1635 O O . LEU A 1 210 ? -8.477 2.133 20.083 1.00 90.19 210 LEU A O 1
ATOM 1639 N N . PHE A 1 211 ? -6.579 1.523 19.044 1.00 90.88 211 PHE A N 1
ATOM 1640 C CA . PHE A 1 211 ? -5.788 2.680 19.465 1.00 90.88 211 PHE A CA 1
ATOM 1641 C C . PHE A 1 211 ? -6.473 4.018 19.163 1.00 90.88 211 PHE A C 1
ATOM 1643 O O . PHE A 1 211 ? -6.645 4.829 20.071 1.00 90.88 211 PHE A O 1
ATOM 1650 N N . ASN A 1 212 ? -6.924 4.230 17.922 1.00 90.88 212 ASN A N 1
ATOM 1651 C CA . ASN A 1 212 ? -7.532 5.500 17.507 1.00 90.88 212 ASN A CA 1
ATOM 1652 C C . ASN A 1 212 ? -8.818 5.800 18.295 1.00 90.88 212 ASN A C 1
ATOM 1654 O O . ASN A 1 212 ? -8.997 6.903 18.810 1.00 90.88 212 ASN A O 1
ATOM 1658 N N . ALA A 1 213 ? -9.689 4.797 18.443 1.00 89.44 213 ALA A N 1
ATOM 1659 C CA . ALA A 1 213 ? -10.942 4.930 19.183 1.00 89.44 213 ALA A CA 1
ATOM 1660 C C . ALA A 1 213 ? -10.699 5.162 20.685 1.00 89.44 213 ALA A C 1
ATOM 1662 O O . ALA A 1 213 ? -11.335 6.024 21.296 1.00 89.44 213 ALA A O 1
ATOM 1663 N N . ALA A 1 214 ? -9.744 4.432 21.272 1.00 89.81 214 ALA A N 1
ATOM 1664 C CA . ALA A 1 214 ? -9.345 4.597 22.665 1.00 89.81 214 ALA A CA 1
ATOM 1665 C C . ALA A 1 214 ? -8.777 5.998 22.917 1.00 89.81 214 ALA A C 1
ATOM 1667 O O . ALA A 1 214 ? -9.202 6.667 23.862 1.00 89.81 214 ALA A O 1
ATOM 1668 N N . PHE A 1 215 ? -7.897 6.478 22.034 1.00 89.81 215 PHE A N 1
ATOM 1669 C CA . PHE A 1 215 ? -7.311 7.808 22.131 1.00 89.81 215 PHE A CA 1
ATOM 1670 C C . PHE A 1 215 ? -8.376 8.904 22.089 1.00 89.81 215 PHE A C 1
ATOM 1672 O O . PHE A 1 215 ? -8.418 9.721 23.004 1.00 89.81 215 PHE A O 1
ATOM 1679 N N . VAL A 1 216 ? -9.277 8.899 21.099 1.00 89.50 216 VAL A N 1
ATOM 1680 C CA . VAL A 1 216 ? -10.332 9.925 20.983 1.00 89.50 216 VAL A CA 1
ATOM 1681 C C . VAL A 1 216 ? -11.269 9.914 22.192 1.00 89.50 216 VAL A C 1
ATOM 1683 O O . VAL A 1 216 ? -11.626 10.977 22.710 1.00 89.50 216 VAL A O 1
ATOM 1686 N N . SER A 1 217 ? -11.614 8.728 22.705 1.00 86.88 217 SER A N 1
ATOM 1687 C CA . SER A 1 217 ? -12.460 8.614 23.897 1.00 86.88 217 SER A CA 1
ATOM 1688 C C . SER A 1 217 ? -11.836 9.300 25.119 1.00 86.88 217 SER A C 1
ATOM 1690 O O . SER A 1 217 ? -12.517 10.053 25.811 1.00 86.88 217 SER A O 1
ATOM 1692 N N . CYS A 1 218 ? -10.530 9.123 25.341 1.00 87.06 218 CYS A N 1
ATOM 1693 C CA . CYS A 1 218 ? -9.804 9.773 26.430 1.00 87.06 218 CYS A CA 1
ATOM 1694 C C . CYS A 1 218 ? -9.552 11.261 26.139 1.00 87.06 218 CYS A C 1
ATOM 1696 O O . CYS A 1 218 ? -9.685 12.093 27.035 1.00 87.06 218 CYS A O 1
ATOM 1698 N N . TRP A 1 219 ? -9.241 11.612 24.887 1.00 87.25 219 TRP A N 1
ATOM 1699 C CA . TRP A 1 219 ? -8.927 12.973 24.443 1.00 87.25 219 TRP A CA 1
ATOM 1700 C C . TRP A 1 219 ? -10.049 13.969 24.736 1.00 87.25 219 TRP A C 1
ATOM 1702 O O . TRP A 1 219 ? -9.787 15.070 25.217 1.00 87.25 219 TRP A O 1
ATOM 1712 N N . THR A 1 220 ? -11.301 13.562 24.498 1.00 84.56 220 THR A N 1
ATOM 1713 C CA . THR A 1 220 ? -12.490 14.406 24.727 1.00 84.56 220 THR A CA 1
ATOM 1714 C C . THR A 1 220 ? -12.736 14.755 26.196 1.00 84.56 220 THR A C 1
ATOM 1716 O O . THR A 1 220 ? -13.406 15.745 26.477 1.00 84.56 220 THR A O 1
ATOM 1719 N N . VAL A 1 221 ? -12.205 13.964 27.131 1.00 84.81 221 VAL A N 1
ATOM 1720 C CA . VAL A 1 221 ? -12.403 14.142 28.580 1.00 84.81 221 VAL A CA 1
ATOM 1721 C C . VAL A 1 221 ? -11.179 14.786 29.250 1.00 84.81 221 VAL A C 1
ATOM 1723 O O . VAL A 1 221 ? -11.278 15.316 30.355 1.00 84.81 221 VAL A O 1
ATOM 1726 N N . LEU A 1 222 ? -10.016 14.766 28.591 1.00 83.62 222 LEU A N 1
ATOM 1727 C CA . LEU A 1 222 ? -8.759 15.276 29.136 1.00 83.62 222 LEU A CA 1
ATOM 1728 C C . LEU A 1 222 ? -8.729 16.819 29.220 1.00 83.62 222 LEU A C 1
ATOM 1730 O O . LEU A 1 222 ? -9.094 17.494 28.258 1.00 83.62 222 LEU A O 1
ATOM 1734 N N . PRO A 1 223 ? -8.217 17.401 30.324 1.00 84.62 223 PRO A N 1
ATOM 1735 C CA . PRO A 1 223 ? -7.982 18.842 30.424 1.00 84.62 223 PRO A CA 1
ATOM 1736 C C . PRO A 1 223 ? -6.906 19.328 29.442 1.00 84.62 223 PRO A C 1
ATOM 1738 O O . PRO A 1 223 ? -5.931 18.620 29.178 1.00 84.62 223 PRO A O 1
ATOM 1741 N N . GLY A 1 224 ? -7.012 20.584 28.991 1.00 82.25 224 GLY A N 1
ATOM 1742 C CA . GLY A 1 224 ? -6.124 21.171 27.974 1.00 82.25 224 GLY A CA 1
ATOM 1743 C C . GLY A 1 224 ? -4.618 21.121 28.291 1.00 82.25 224 GLY A C 1
ATOM 1744 O O . GLY A 1 224 ? -3.805 20.974 27.384 1.00 82.25 224 GLY A O 1
ATOM 1745 N N . GLN A 1 225 ? -4.222 21.160 29.570 1.00 85.19 225 GLN A N 1
ATOM 1746 C CA . GLN A 1 225 ? -2.813 21.008 29.970 1.00 85.19 225 GLN A CA 1
ATOM 1747 C C . GLN A 1 225 ? -2.261 19.616 29.619 1.00 85.19 225 GLN A C 1
ATOM 1749 O O . GLN A 1 225 ? -1.174 19.493 29.062 1.00 85.19 225 GLN A O 1
ATOM 1754 N N . TYR A 1 226 ? -3.034 18.562 29.891 1.00 83.31 226 TYR A N 1
ATOM 1755 C CA . TYR A 1 226 ? -2.630 17.187 29.593 1.00 83.31 226 TYR A CA 1
ATOM 1756 C C . TYR A 1 226 ? -2.712 16.876 28.100 1.00 83.31 226 TYR A C 1
ATOM 1758 O O . TYR A 1 226 ? -1.898 16.111 27.593 1.00 83.31 226 TYR A O 1
ATOM 1766 N N . GLN A 1 227 ? -3.639 17.512 27.379 1.00 85.31 227 GLN A N 1
ATOM 1767 C CA . GLN A 1 227 ? -3.680 17.452 25.918 1.00 85.31 227 GLN A CA 1
ATOM 1768 C C . GLN A 1 227 ? -2.357 17.940 25.305 1.00 85.31 227 GLN A C 1
ATOM 1770 O O . GLN A 1 227 ? -1.778 17.256 24.462 1.00 85.31 227 GLN A O 1
ATOM 1775 N N . GLN A 1 228 ? -1.820 19.068 25.782 1.00 85.25 228 GLN A N 1
ATOM 1776 C CA . GLN A 1 228 ? -0.520 19.574 25.330 1.00 85.25 228 GLN A CA 1
ATOM 1777 C C . GLN A 1 228 ? 0.639 18.632 25.693 1.00 85.25 228 GLN A C 1
ATOM 1779 O O . GLN A 1 228 ? 1.509 18.399 24.854 1.00 85.25 228 GLN A O 1
ATOM 1784 N N . GLU A 1 229 ? 0.645 18.044 26.896 1.00 85.44 229 GLU A N 1
ATOM 1785 C CA . GLU A 1 229 ? 1.678 17.071 27.296 1.00 85.44 229 GLU A CA 1
ATOM 1786 C C . GLU A 1 229 ? 1.685 15.824 26.396 1.00 85.44 229 GLU A C 1
ATOM 1788 O O . GLU A 1 229 ? 2.751 15.386 25.955 1.00 85.44 229 GLU A O 1
ATOM 1793 N N . ILE A 1 230 ? 0.508 15.263 26.091 1.00 86.00 230 ILE A N 1
ATOM 1794 C CA . ILE A 1 230 ? 0.380 14.094 25.209 1.00 86.00 230 ILE A CA 1
ATOM 1795 C C . ILE A 1 230 ? 0.904 14.430 23.818 1.00 86.00 230 ILE A C 1
ATOM 1797 O O . ILE A 1 230 ? 1.692 13.668 23.260 1.00 86.00 230 ILE A O 1
ATOM 1801 N N . ILE A 1 231 ? 0.524 15.580 23.265 1.00 86.25 231 ILE A N 1
ATOM 1802 C CA . ILE A 1 231 ? 0.983 15.995 21.937 1.00 86.25 231 ILE A CA 1
ATOM 1803 C C . ILE A 1 231 ? 2.491 16.200 21.924 1.00 86.25 231 ILE A C 1
ATOM 1805 O O . ILE A 1 231 ? 3.157 15.692 21.026 1.00 86.25 231 ILE A O 1
ATOM 1809 N N . ALA A 1 232 ? 3.047 16.877 22.929 1.00 85.81 232 ALA A N 1
ATOM 1810 C CA . ALA A 1 232 ? 4.489 17.063 23.043 1.00 85.81 232 ALA A CA 1
ATOM 1811 C C . ALA A 1 232 ? 5.224 15.715 23.131 1.00 85.81 232 ALA A C 1
ATOM 1813 O O . ALA A 1 232 ? 6.280 15.541 22.520 1.00 85.81 232 ALA A O 1
ATOM 1814 N N . SER A 1 233 ? 4.647 14.732 23.832 1.00 85.06 233 SER A N 1
ATOM 1815 C CA . SER A 1 233 ? 5.196 13.375 23.895 1.00 85.06 233 SER A CA 1
ATOM 1816 C C . SER A 1 233 ? 5.139 12.659 22.541 1.00 85.06 233 SER A C 1
ATOM 1818 O O . SER A 1 233 ? 6.147 12.100 22.115 1.00 85.06 233 SER A O 1
ATOM 1820 N N . LEU A 1 234 ? 4.018 12.745 21.813 1.00 85.00 234 LEU A N 1
ATOM 1821 C CA . LEU A 1 234 ? 3.856 12.151 20.483 1.00 85.00 234 LEU A CA 1
ATOM 1822 C C . LEU A 1 234 ? 4.776 12.808 19.448 1.00 85.00 234 LEU A C 1
ATOM 1824 O O . LEU A 1 234 ? 5.387 12.108 18.645 1.00 85.00 234 LEU A O 1
ATOM 1828 N N . GLN A 1 235 ? 4.935 14.133 19.498 1.00 84.56 235 GLN A N 1
ATOM 1829 C CA . GLN A 1 235 ? 5.872 14.873 18.651 1.00 84.56 235 GLN A CA 1
ATOM 1830 C C . GLN A 1 235 ? 7.326 14.509 18.965 1.00 84.56 235 GLN A C 1
ATOM 1832 O O . GLN A 1 235 ? 8.121 14.311 18.048 1.00 84.56 235 GLN A O 1
ATOM 1837 N N . SER A 1 236 ? 7.680 14.388 20.248 1.00 83.81 236 SER A N 1
ATOM 1838 C CA . SER A 1 236 ? 9.008 13.939 20.677 1.00 83.81 236 SER A CA 1
ATOM 1839 C C . SER A 1 236 ? 9.298 12.522 20.188 1.00 83.81 236 SER A C 1
ATOM 1841 O O . SER A 1 236 ? 10.369 12.268 19.641 1.00 83.81 236 SER A O 1
ATOM 1843 N N . VAL A 1 237 ? 8.317 11.620 20.300 1.00 83.25 237 VAL A N 1
ATOM 1844 C CA . VAL A 1 237 ? 8.385 10.265 19.747 1.00 83.25 237 VAL A CA 1
ATOM 1845 C C . VAL A 1 237 ? 8.617 10.320 18.242 1.00 83.25 237 VAL A C 1
ATOM 1847 O O . VAL A 1 237 ? 9.648 9.827 17.803 1.00 83.25 237 VAL A O 1
ATOM 1850 N N . ALA A 1 238 ? 7.739 10.972 17.477 1.00 81.00 238 ALA A N 1
ATOM 1851 C CA . ALA A 1 238 ? 7.793 11.008 16.015 1.00 81.00 238 ALA A CA 1
ATOM 1852 C C . ALA A 1 238 ? 9.032 11.727 15.445 1.00 81.00 238 ALA A C 1
ATOM 1854 O O . ALA A 1 238 ? 9.461 11.445 14.328 1.00 81.00 238 ALA A O 1
ATOM 1855 N N . SER A 1 239 ? 9.640 12.637 16.211 1.00 81.56 239 SER A N 1
ATOM 1856 C CA . SER A 1 239 ? 10.853 13.350 15.796 1.00 81.56 239 SER A CA 1
ATOM 1857 C C . SER A 1 239 ? 12.124 12.499 15.894 1.00 81.56 239 SER A C 1
ATOM 1859 O O . SER A 1 239 ? 13.111 12.820 15.228 1.00 81.56 239 SER A O 1
ATOM 1861 N N . ASN A 1 240 ? 12.123 11.415 16.680 1.00 81.94 240 ASN A N 1
ATOM 1862 C CA . ASN A 1 240 ? 13.277 10.521 16.778 1.00 81.94 240 ASN A CA 1
ATOM 1863 C C . ASN A 1 240 ? 13.519 9.790 15.447 1.00 81.94 240 ASN A C 1
ATOM 1865 O O . ASN A 1 240 ? 12.589 9.312 14.803 1.00 81.94 240 ASN A O 1
ATOM 1869 N N . LEU A 1 241 ? 14.787 9.682 15.044 1.00 73.12 241 LEU A N 1
ATOM 1870 C CA . LEU A 1 241 ? 15.182 9.016 13.795 1.00 73.12 241 LEU A CA 1
ATOM 1871 C C . LEU A 1 241 ? 15.086 7.482 13.881 1.00 73.12 241 LEU A C 1
ATOM 1873 O O . LEU A 1 241 ? 14.905 6.829 12.862 1.00 73.12 241 LEU A O 1
ATOM 1877 N N . ASP A 1 242 ? 15.138 6.917 15.091 1.00 75.94 242 ASP A N 1
ATOM 1878 C CA . ASP A 1 242 ? 15.134 5.464 15.335 1.00 75.94 242 ASP A CA 1
ATOM 1879 C C . ASP A 1 242 ? 13.717 4.845 15.382 1.00 75.94 242 ASP A C 1
ATOM 1881 O O . ASP A 1 242 ? 13.542 3.713 15.844 1.00 75.94 242 ASP A O 1
ATOM 1885 N N . VAL A 1 243 ? 12.678 5.588 14.985 1.00 77.81 243 VAL A N 1
ATOM 1886 C CA . VAL A 1 243 ? 11.284 5.127 15.088 1.00 77.81 243 VAL A CA 1
ATOM 1887 C C . VAL A 1 243 ? 10.930 4.221 13.906 1.00 77.81 243 VAL A C 1
ATOM 1889 O O . VAL A 1 243 ? 11.108 4.619 12.756 1.00 77.81 243 VAL A O 1
ATOM 1892 N N . PRO A 1 244 ? 10.361 3.027 14.153 1.00 81.31 244 PRO A N 1
ATOM 1893 C CA . PRO A 1 244 ? 9.837 2.174 13.092 1.00 81.31 244 PRO A CA 1
ATOM 1894 C C . PRO A 1 244 ? 8.686 2.835 12.318 1.00 81.31 244 PRO A C 1
ATOM 1896 O O . PRO A 1 244 ? 7.803 3.448 12.924 1.00 81.31 244 PRO A O 1
ATOM 1899 N N . ALA A 1 245 ? 8.634 2.611 11.000 1.00 80.25 245 ALA A N 1
ATOM 1900 C CA . ALA A 1 245 ? 7.569 3.120 10.129 1.00 80.25 245 ALA A CA 1
ATOM 1901 C C . ALA A 1 245 ? 6.158 2.760 10.636 1.00 80.25 245 ALA A C 1
ATOM 1903 O O . ALA A 1 245 ? 5.277 3.612 10.625 1.00 80.25 245 ALA A O 1
ATOM 1904 N N . ASP A 1 246 ? 5.960 1.555 11.185 1.00 81.56 246 ASP A N 1
ATOM 1905 C CA . ASP A 1 246 ? 4.676 1.103 11.746 1.00 81.56 246 ASP A CA 1
ATOM 1906 C C . ASP A 1 246 ? 4.100 2.069 12.795 1.00 81.56 246 ASP A C 1
ATOM 1908 O O . ASP A 1 246 ? 2.890 2.273 12.877 1.00 81.56 246 ASP A O 1
ATOM 1912 N N . ILE A 1 247 ? 4.955 2.677 13.621 1.00 83.50 247 ILE A N 1
ATOM 1913 C CA . ILE A 1 247 ? 4.512 3.542 14.722 1.00 83.50 247 ILE A CA 1
ATOM 1914 C C . ILE A 1 247 ? 4.196 4.933 14.214 1.00 83.50 247 ILE A C 1
ATOM 1916 O O . ILE A 1 247 ? 3.162 5.499 14.572 1.00 83.50 247 ILE A O 1
ATOM 1920 N N . LEU A 1 248 ? 5.026 5.454 13.317 1.00 84.31 248 LEU A N 1
ATOM 1921 C CA . LEU A 1 248 ? 4.705 6.683 12.609 1.00 84.31 248 LEU A CA 1
ATOM 1922 C C . LEU A 1 248 ? 3.388 6.527 11.821 1.00 84.31 248 LEU A C 1
ATOM 1924 O O . LEU A 1 248 ? 2.538 7.411 11.893 1.00 84.31 248 LEU A O 1
ATOM 1928 N N . GLN A 1 249 ? 3.133 5.374 11.191 1.00 86.00 249 GLN A N 1
ATOM 1929 C CA . GLN A 1 249 ? 1.851 5.074 10.544 1.00 86.00 249 GLN A CA 1
ATOM 1930 C C . GLN A 1 249 ? 0.674 5.059 11.527 1.00 86.00 249 GLN A C 1
ATOM 1932 O O . GLN A 1 249 ? -0.394 5.562 11.175 1.00 86.00 249 GLN A O 1
ATOM 1937 N N . THR A 1 250 ? 0.842 4.541 12.752 1.00 86.25 250 THR A N 1
ATOM 1938 C CA . THR A 1 250 ? -0.215 4.615 13.782 1.00 86.25 250 THR A CA 1
ATOM 1939 C C . THR A 1 250 ? -0.482 6.045 14.248 1.00 86.25 250 THR A C 1
ATOM 1941 O O . THR A 1 250 ? -1.641 6.424 14.385 1.00 86.25 250 THR A O 1
ATOM 1944 N N . ILE A 1 251 ? 0.556 6.875 14.402 1.00 87.06 251 ILE A N 1
ATOM 1945 C CA . ILE A 1 251 ? 0.415 8.296 14.761 1.00 87.06 251 ILE A CA 1
ATOM 1946 C C . ILE A 1 251 ? -0.263 9.076 13.624 1.00 87.06 251 ILE A C 1
ATOM 1948 O O . ILE A 1 251 ? -1.190 9.843 13.869 1.00 87.06 251 ILE A O 1
ATOM 1952 N N . LEU A 1 252 ? 0.127 8.833 12.371 1.00 87.00 252 LEU A N 1
ATOM 1953 C CA . LEU A 1 252 ? -0.534 9.398 11.188 1.00 87.00 252 LEU A CA 1
ATOM 1954 C C . LEU A 1 252 ? -1.965 8.868 11.017 1.00 87.00 252 LEU A C 1
ATOM 1956 O O . LEU A 1 252 ? -2.832 9.545 10.474 1.00 87.00 252 LEU A O 1
ATOM 1960 N N . GLY A 1 253 ? -2.224 7.623 11.418 1.00 88.25 253 GLY A N 1
ATOM 1961 C CA . GLY A 1 253 ? -3.563 7.040 11.479 1.00 88.25 253 GLY A CA 1
ATOM 1962 C C . GLY A 1 253 ? -4.444 7.767 12.487 1.00 88.25 253 GLY A C 1
ATOM 1963 O O . GLY A 1 253 ? -5.586 8.084 12.170 1.00 88.25 253 GLY A O 1
ATOM 1964 N N . LEU A 1 254 ? -3.884 8.092 13.652 1.00 88.75 254 LEU A N 1
ATOM 1965 C CA . LEU A 1 254 ? -4.552 8.875 14.681 1.00 88.75 254 LEU A CA 1
ATOM 1966 C C . LEU A 1 254 ? -4.843 10.307 14.214 1.00 88.75 254 LEU A C 1
ATOM 1968 O O . LEU A 1 254 ? -5.971 10.764 14.369 1.00 88.75 254 LEU A O 1
ATOM 1972 N N . ALA A 1 255 ? -3.865 10.988 13.606 1.00 86.81 255 ALA A N 1
ATOM 1973 C CA . ALA A 1 255 ? -4.048 12.338 13.066 1.00 86.81 255 ALA A CA 1
ATOM 1974 C C . ALA A 1 255 ? -5.200 12.383 12.045 1.00 86.81 255 ALA A C 1
ATOM 1976 O O . ALA A 1 255 ? -6.156 13.132 12.232 1.00 86.81 255 ALA A O 1
ATOM 1977 N N . GLY A 1 256 ? -5.187 11.483 11.052 1.00 84.88 256 GLY A N 1
ATOM 1978 C CA . GLY A 1 256 ? -6.265 11.390 10.063 1.00 84.88 256 GLY A CA 1
ATOM 1979 C C . GLY A 1 256 ? -7.619 10.967 10.652 1.00 84.88 256 GLY A C 1
ATOM 1980 O O . GLY A 1 256 ? -8.666 11.400 10.174 1.00 84.88 256 GLY A O 1
ATOM 1981 N N . PHE A 1 257 ? -7.636 10.144 11.707 1.00 87.69 257 PHE A N 1
ATOM 1982 C CA . PHE A 1 257 ? -8.874 9.803 12.418 1.00 87.69 257 PHE A CA 1
ATOM 1983 C C . PHE A 1 257 ? -9.465 11.022 13.141 1.00 87.69 257 PHE A C 1
ATOM 1985 O O . PHE A 1 257 ? -10.677 11.218 13.125 1.00 87.69 257 PHE A O 1
ATOM 1992 N N . MET A 1 258 ? -8.615 11.864 13.731 1.00 85.81 258 MET A N 1
ATOM 1993 C CA . MET A 1 258 ? -9.026 13.077 14.441 1.00 85.81 258 MET A CA 1
ATOM 1994 C C . MET A 1 258 ? -9.420 14.227 13.508 1.00 85.81 258 MET A C 1
ATOM 1996 O O . MET A 1 258 ? -10.306 15.004 13.854 1.00 85.81 258 MET A O 1
ATOM 2000 N N . GLU A 1 259 ? -8.838 14.301 12.308 1.00 83.56 259 GLU A N 1
ATOM 2001 C CA . GLU A 1 259 ? -9.306 15.199 11.241 1.00 83.56 259 GLU A CA 1
ATOM 2002 C C . GLU A 1 259 ? -10.751 14.889 10.829 1.00 83.56 259 GLU A C 1
ATOM 2004 O O . GLU A 1 259 ? -11.549 15.807 10.658 1.00 83.56 259 GLU A O 1
ATOM 2009 N N . ARG A 1 260 ? -11.114 13.601 10.733 1.00 85.50 260 ARG A N 1
ATOM 2010 C CA . ARG A 1 260 ? -12.483 13.164 10.399 1.00 85.50 260 ARG A CA 1
ATOM 2011 C C . ARG A 1 260 ? -13.507 13.443 11.500 1.00 85.50 260 ARG A C 1
ATOM 2013 O O . ARG A 1 260 ? -14.680 13.593 11.189 1.00 85.50 260 ARG A O 1
ATOM 2020 N N . ASP A 1 261 ? -13.076 13.487 12.760 1.00 79.31 261 ASP A N 1
ATOM 2021 C CA . ASP A 1 261 ? -13.930 13.783 13.924 1.00 79.31 261 ASP A CA 1
ATOM 2022 C C . ASP A 1 261 ? -14.009 15.296 14.232 1.00 79.31 261 ASP A C 1
ATOM 2024 O O . ASP A 1 261 ? -14.460 15.676 15.309 1.00 79.31 261 ASP A O 1
ATOM 2028 N N . GLU A 1 262 ? -13.514 16.162 13.329 1.00 73.12 262 GLU A N 1
ATOM 2029 C CA . GLU A 1 262 ? -13.429 17.633 13.473 1.00 73.12 262 GLU A CA 1
ATOM 2030 C C . GLU A 1 262 ? -12.669 18.118 14.729 1.00 73.12 262 GLU A C 1
ATOM 2032 O O . GLU A 1 262 ? -12.710 19.291 15.100 1.00 73.12 262 GLU A O 1
ATOM 2037 N N . LYS A 1 263 ? -11.916 17.230 15.387 1.00 72.44 263 LYS A N 1
ATOM 2038 C CA . LYS A 1 263 ? -11.123 17.516 16.591 1.00 72.44 263 LYS A CA 1
ATOM 2039 C C . LYS A 1 263 ? -9.646 17.439 16.256 1.00 72.44 263 LYS A C 1
ATOM 2041 O O . LYS A 1 263 ? -8.939 16.575 16.764 1.00 72.44 263 LYS A O 1
ATOM 2046 N N . GLN A 1 264 ? -9.183 18.323 15.381 1.00 72.00 264 GLN A N 1
ATOM 2047 C CA . GLN A 1 264 ? -7.797 18.303 14.918 1.00 72.00 264 GLN A CA 1
ATOM 2048 C C . GLN A 1 264 ? -6.806 18.408 16.085 1.00 72.00 264 GLN A C 1
ATOM 2050 O O . GLN A 1 264 ? -6.937 19.248 16.978 1.00 72.00 264 GLN A O 1
ATOM 2055 N N . ILE A 1 265 ? -5.795 17.539 16.066 1.00 75.69 265 ILE A N 1
ATOM 2056 C CA . ILE A 1 265 ? -4.669 17.626 16.994 1.00 75.69 265 ILE A CA 1
ATOM 2057 C C . ILE A 1 265 ? -3.816 18.827 16.564 1.00 75.69 265 ILE A C 1
ATOM 2059 O O . ILE A 1 265 ? -3.472 18.903 15.385 1.00 75.69 265 ILE A O 1
ATOM 2063 N N . PRO A 1 266 ? -3.409 19.732 17.473 1.00 77.12 266 PRO A N 1
ATOM 2064 C CA . PRO A 1 266 ? -2.474 20.806 17.153 1.00 77.12 266 PRO A CA 1
ATOM 2065 C C . PRO A 1 266 ? -1.048 20.259 16.949 1.00 77.12 266 PRO A C 1
ATOM 2067 O O . PRO A 1 266 ? -0.168 20.392 17.800 1.00 77.12 266 PRO A O 1
ATOM 2070 N N . ILE A 1 267 ? -0.826 19.601 15.810 1.00 78.88 267 ILE A N 1
ATOM 2071 C CA . ILE A 1 267 ? 0.484 19.227 15.275 1.00 78.88 267 ILE A CA 1
ATOM 2072 C C . ILE A 1 267 ? 0.658 19.974 13.953 1.00 78.88 267 ILE A C 1
ATOM 2074 O O . ILE A 1 267 ? -0.244 19.970 13.120 1.00 78.88 267 ILE A O 1
ATOM 2078 N N . ASP A 1 268 ? 1.822 20.592 13.754 1.00 82.06 268 ASP A N 1
ATOM 2079 C CA . ASP A 1 268 ? 2.132 21.307 12.515 1.00 82.06 268 ASP A CA 1
ATOM 2080 C C . ASP A 1 268 ? 2.016 20.379 11.294 1.00 82.06 268 ASP A C 1
ATOM 2082 O O . ASP A 1 268 ? 2.662 19.326 11.239 1.00 82.06 268 ASP A O 1
ATOM 2086 N N . LEU A 1 269 ? 1.256 20.809 10.280 1.00 82.00 269 LEU A N 1
ATOM 2087 C CA . LEU A 1 269 ? 1.037 20.067 9.028 1.00 82.00 269 LEU A CA 1
ATOM 2088 C C . LEU A 1 269 ? 2.355 19.685 8.339 1.00 82.00 269 LEU A C 1
ATOM 2090 O O . LEU A 1 269 ? 2.498 18.569 7.844 1.00 82.00 269 LEU A O 1
ATOM 2094 N N . LYS A 1 270 ? 3.357 20.571 8.397 1.00 83.00 270 LYS A N 1
ATOM 2095 C CA . LYS A 1 270 ? 4.705 20.334 7.856 1.00 83.00 270 LYS A CA 1
ATOM 2096 C C . LYS A 1 270 ? 5.347 19.076 8.433 1.00 83.00 270 LYS A C 1
ATOM 2098 O O . LYS A 1 270 ? 5.867 18.245 7.696 1.00 83.00 270 LYS A O 1
ATOM 2103 N N . ARG A 1 271 ? 5.255 18.911 9.757 1.00 85.62 271 ARG A N 1
ATOM 2104 C CA . ARG A 1 271 ? 5.821 17.756 10.462 1.00 85.62 271 ARG A CA 1
ATOM 2105 C C . ARG A 1 271 ? 5.060 16.480 10.128 1.00 85.62 271 ARG A C 1
ATOM 2107 O O . ARG A 1 271 ? 5.691 15.447 9.947 1.00 85.62 271 ARG A O 1
ATOM 2114 N N . LEU A 1 272 ? 3.730 16.546 10.014 1.00 85.81 272 LEU A N 1
ATOM 2115 C CA . LEU A 1 272 ? 2.913 15.404 9.585 1.00 85.81 272 LEU A CA 1
ATOM 2116 C C . LEU A 1 272 ? 3.272 14.953 8.162 1.00 85.81 272 LEU A C 1
ATOM 2118 O O . LEU A 1 272 ? 3.408 13.752 7.934 1.00 85.81 272 LEU A O 1
ATOM 2122 N N . GLY A 1 273 ? 3.511 15.899 7.246 1.00 84.75 273 GLY A N 1
ATOM 2123 C CA . GLY A 1 273 ? 4.040 15.617 5.910 1.00 84.75 273 GLY A CA 1
ATOM 2124 C C . GLY A 1 273 ? 5.396 14.908 5.963 1.00 84.75 273 GLY A C 1
ATOM 2125 O O . GLY A 1 273 ? 5.548 13.827 5.401 1.00 84.75 273 GLY A O 1
ATOM 2126 N N . ASP A 1 274 ? 6.352 15.440 6.728 1.00 84.56 274 ASP A N 1
ATOM 2127 C CA . ASP A 1 274 ? 7.680 14.824 6.870 1.00 84.56 274 ASP A CA 1
ATOM 2128 C C . ASP A 1 274 ? 7.611 13.416 7.499 1.00 84.56 274 ASP A C 1
ATOM 2130 O O . ASP A 1 274 ? 8.352 12.508 7.109 1.00 84.56 274 ASP A O 1
ATOM 2134 N N . TYR A 1 275 ? 6.710 13.198 8.465 1.00 84.69 275 TYR A N 1
ATOM 2135 C CA . TYR A 1 275 ? 6.472 11.875 9.050 1.00 84.69 275 TYR A CA 1
ATOM 2136 C C . TYR A 1 275 ? 5.871 10.903 8.031 1.00 84.69 275 TYR A C 1
ATOM 2138 O O . TYR A 1 275 ? 6.256 9.732 8.013 1.00 84.69 275 TYR A O 1
ATOM 2146 N N . ALA A 1 276 ? 4.957 11.369 7.177 1.00 84.62 276 ALA A N 1
ATOM 2147 C CA . ALA A 1 276 ? 4.361 10.561 6.119 1.00 84.62 276 ALA A CA 1
ATOM 2148 C C . ALA A 1 276 ? 5.396 10.143 5.065 1.00 84.62 276 ALA A C 1
ATOM 2150 O O . ALA A 1 276 ? 5.430 8.962 4.707 1.00 84.62 276 ALA A O 1
ATOM 2151 N N . GLY A 1 277 ? 6.309 11.045 4.689 1.00 81.19 277 GLY A N 1
ATOM 2152 C CA . GLY A 1 277 ? 7.426 10.729 3.795 1.00 81.19 277 GLY A CA 1
ATOM 2153 C C . GLY A 1 277 ? 8.368 9.667 4.361 1.00 81.19 277 GLY A C 1
ATOM 2154 O O . GLY A 1 277 ? 8.706 8.703 3.675 1.00 81.19 277 GLY A O 1
ATOM 2155 N N . ARG A 1 278 ? 8.701 9.741 5.659 1.00 80.88 278 ARG A N 1
ATOM 2156 C CA . ARG A 1 278 ? 9.498 8.697 6.344 1.00 80.88 278 ARG A CA 1
ATOM 2157 C C . ARG A 1 278 ? 8.800 7.336 6.408 1.00 80.88 278 ARG A C 1
ATOM 2159 O O . ARG A 1 278 ? 9.470 6.313 6.493 1.00 80.88 278 ARG A O 1
ATOM 2166 N N . CYS A 1 279 ? 7.467 7.314 6.390 1.00 78.19 279 CYS A N 1
ATOM 2167 C CA . CYS A 1 279 ? 6.677 6.079 6.353 1.00 78.19 279 CYS A CA 1
ATOM 2168 C C . CYS A 1 279 ? 6.461 5.527 4.948 1.00 78.19 279 CYS A C 1
ATOM 2170 O O . CYS A 1 279 ? 5.786 4.504 4.821 1.00 78.19 279 CYS A O 1
ATOM 2172 N N . HIS A 1 280 ? 6.915 6.245 3.916 1.00 76.31 280 HIS A N 1
ATOM 2173 C CA . HIS A 1 280 ? 6.511 6.027 2.529 1.00 76.31 280 HIS A CA 1
ATOM 2174 C C . HIS A 1 280 ? 4.981 5.990 2.346 1.00 76.31 280 HIS A C 1
ATOM 2176 O O . HIS A 1 280 ? 4.455 5.296 1.479 1.00 76.31 280 HIS A O 1
ATOM 2182 N N . ALA A 1 281 ? 4.245 6.746 3.169 1.00 81.56 281 ALA A N 1
ATOM 2183 C CA . ALA A 1 281 ? 2.792 6.857 3.099 1.00 81.56 281 ALA A CA 1
ATOM 2184 C C . ALA A 1 281 ? 2.396 7.992 2.139 1.00 81.56 281 ALA A C 1
ATOM 2186 O O . ALA A 1 281 ? 1.839 9.006 2.564 1.00 81.56 281 ALA A O 1
ATOM 2187 N N . LEU A 1 282 ? 2.679 7.797 0.848 1.00 82.06 282 LEU A N 1
ATOM 2188 C CA . LEU A 1 282 ? 2.613 8.829 -0.197 1.00 82.06 282 LEU A CA 1
ATOM 2189 C C . LEU A 1 282 ? 1.268 9.570 -0.251 1.00 82.06 282 LEU A C 1
ATOM 2191 O O . LEU A 1 282 ? 1.241 10.791 -0.314 1.00 82.06 282 LEU A O 1
ATOM 2195 N N . ALA A 1 283 ? 0.143 8.856 -0.146 1.00 83.38 283 ALA A N 1
ATOM 2196 C CA . ALA A 1 283 ? -1.185 9.478 -0.201 1.00 83.38 283 ALA A CA 1
ATOM 2197 C C . ALA A 1 283 ? -1.459 10.419 0.988 1.00 83.38 283 ALA A C 1
ATOM 2199 O O . ALA A 1 283 ? -2.088 11.462 0.832 1.00 83.38 283 ALA A O 1
ATOM 2200 N N . LYS A 1 284 ? -0.976 10.066 2.188 1.00 84.31 284 LYS A N 1
ATOM 2201 C CA . LYS A 1 284 ? -1.102 10.937 3.368 1.00 84.31 284 LYS A CA 1
ATOM 2202 C C . LYS A 1 284 ? -0.147 12.120 3.276 1.00 84.31 284 LYS A C 1
ATOM 2204 O O . LYS A 1 284 ? -0.507 13.220 3.673 1.00 84.31 284 LYS A O 1
ATOM 2209 N N . GLU A 1 285 ? 1.058 11.887 2.762 1.00 87.12 285 GLU A N 1
ATOM 2210 C CA . GLU A 1 285 ? 2.034 12.945 2.521 1.00 87.12 285 GLU A CA 1
ATOM 2211 C C . GLU A 1 285 ? 1.494 13.984 1.537 1.00 87.12 285 GLU A C 1
ATOM 2213 O O . GLU A 1 285 ? 1.560 15.176 1.832 1.00 87.12 285 GLU A O 1
ATOM 2218 N N . LEU A 1 286 ? 0.885 13.531 0.435 1.00 88.88 286 LEU A N 1
ATOM 2219 C CA . LEU A 1 286 ? 0.232 14.386 -0.551 1.00 88.88 286 LEU A CA 1
ATOM 2220 C C . LEU A 1 286 ? -0.834 15.272 0.108 1.00 88.88 286 LEU A C 1
ATOM 2222 O O . LEU A 1 286 ? -0.738 16.490 0.016 1.00 88.88 286 LEU A O 1
ATOM 2226 N N . HIS A 1 287 ? -1.772 14.683 0.858 1.00 88.44 287 HIS A N 1
ATOM 2227 C CA . HIS A 1 287 ? -2.821 15.428 1.574 1.00 88.44 287 HIS A CA 1
ATOM 2228 C C . HIS A 1 287 ? -2.252 16.520 2.494 1.00 88.44 287 HIS A C 1
ATOM 2230 O O . HIS A 1 287 ? -2.693 17.670 2.457 1.00 88.44 287 HIS A O 1
ATOM 2236 N N . TYR A 1 288 ? -1.228 16.198 3.293 1.00 88.50 288 TYR A N 1
ATOM 2237 C CA . TYR A 1 288 ? -0.603 17.181 4.184 1.00 88.50 288 TYR A CA 1
ATOM 2238 C C . TYR A 1 288 ? 0.141 18.285 3.429 1.00 88.50 288 TYR A C 1
ATOM 2240 O O . TYR A 1 288 ? 0.110 19.442 3.852 1.00 88.50 288 TYR A O 1
ATOM 2248 N N . LYS A 1 289 ? 0.786 17.951 2.309 1.00 88.12 289 LYS A N 1
ATOM 2249 C CA . LYS A 1 289 ? 1.490 18.917 1.461 1.00 88.12 289 LYS A CA 1
ATOM 2250 C C . LYS A 1 289 ? 0.528 19.811 0.677 1.00 88.12 289 LYS A C 1
ATOM 2252 O O . LYS A 1 289 ? 0.808 20.995 0.522 1.00 88.12 289 LYS A O 1
ATOM 2257 N N . GLU A 1 290 ? -0.622 19.301 0.248 1.00 88.88 290 GLU A N 1
ATOM 2258 C CA . GLU A 1 290 ? -1.687 20.101 -0.372 1.00 88.88 290 GLU A CA 1
ATOM 2259 C C . GLU A 1 290 ? -2.323 21.065 0.638 1.00 88.88 290 GLU A C 1
ATOM 2261 O O . GLU A 1 290 ? -2.561 22.237 0.328 1.00 88.88 290 GLU A O 1
ATOM 2266 N N . ALA A 1 291 ? -2.530 20.611 1.878 1.00 87.19 291 ALA A N 1
ATOM 2267 C CA . ALA A 1 291 ? -2.984 21.469 2.969 1.00 87.19 291 ALA A CA 1
ATOM 2268 C C . ALA A 1 291 ? -1.956 22.570 3.299 1.00 87.19 291 ALA A C 1
ATOM 2270 O O . ALA A 1 291 ? -2.330 23.733 3.460 1.00 87.19 291 ALA A O 1
ATOM 2271 N N . GLU A 1 292 ? -0.660 22.234 3.341 1.00 86.19 292 GLU A N 1
ATOM 2272 C CA . GLU A 1 292 ? 0.440 23.201 3.496 1.00 86.19 292 GLU A CA 1
ATOM 2273 C C . GLU A 1 292 ? 0.454 24.225 2.351 1.00 86.19 292 GLU A C 1
ATOM 2275 O O . GLU A 1 292 ? 0.544 25.432 2.590 1.00 86.19 292 GLU A O 1
ATOM 2280 N N . TRP A 1 293 ? 0.308 23.757 1.111 1.00 85.12 293 TRP A N 1
ATOM 2281 C CA . TRP A 1 293 ? 0.265 24.607 -0.075 1.00 85.12 293 TRP A CA 1
ATOM 2282 C C . TRP A 1 293 ? -0.919 25.579 -0.054 1.00 85.12 293 TRP A C 1
ATOM 2284 O O . TRP A 1 293 ? -0.753 26.761 -0.358 1.00 85.12 293 TRP A O 1
ATOM 2294 N N . THR A 1 294 ? -2.095 25.113 0.371 1.00 85.69 294 THR A N 1
ATOM 2295 C CA . THR A 1 294 ? -3.303 25.944 0.487 1.00 85.69 294 THR A CA 1
ATOM 2296 C C . THR A 1 294 ? -3.114 27.100 1.477 1.00 85.69 294 THR A C 1
ATOM 2298 O O . THR A 1 294 ? -3.672 28.179 1.276 1.00 85.69 294 THR A O 1
ATOM 2301 N N . LEU A 1 295 ? -2.305 26.897 2.523 1.00 83.50 295 LEU A N 1
ATOM 2302 C CA . LEU A 1 295 ? -2.029 27.895 3.559 1.00 83.50 295 LEU A CA 1
ATOM 2303 C C . LEU A 1 295 ? -0.911 28.870 3.173 1.00 83.50 295 LEU A C 1
ATOM 2305 O O . LEU A 1 295 ? -1.090 30.081 3.291 1.00 83.50 295 LEU A O 1
ATOM 2309 N N . GLU A 1 296 ? 0.246 28.356 2.748 1.00 78.00 296 GLU A N 1
ATOM 2310 C CA . GLU A 1 296 ? 1.476 29.154 2.626 1.00 78.00 296 GLU A CA 1
ATOM 2311 C C . GLU A 1 296 ? 1.878 29.475 1.176 1.00 78.00 296 GLU A C 1
ATOM 2313 O O . GLU A 1 296 ? 2.643 30.410 0.958 1.00 78.00 296 GLU A O 1
ATOM 2318 N N . LYS A 1 297 ? 1.358 28.741 0.178 1.00 77.88 297 LYS A N 1
ATOM 2319 C CA . LYS A 1 297 ? 1.724 28.868 -1.250 1.00 77.88 297 LYS A CA 1
ATOM 2320 C C . LYS A 1 297 ? 3.249 28.899 -1.507 1.00 77.88 297 LYS A C 1
ATOM 2322 O O . LYS A 1 297 ? 3.743 29.686 -2.316 1.00 77.88 297 LYS A O 1
ATOM 2327 N N . ASN A 1 298 ? 4.007 28.022 -0.839 1.00 76.75 298 ASN A N 1
AT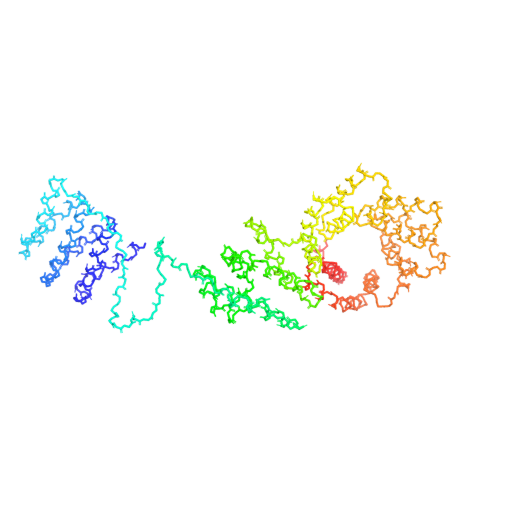OM 2328 C CA . ASN A 1 298 ? 5.468 27.899 -0.985 1.00 76.75 298 ASN A CA 1
ATOM 2329 C C . ASN A 1 298 ? 5.888 27.036 -2.190 1.00 76.75 298 ASN A C 1
ATOM 2331 O O . ASN A 1 298 ? 5.510 25.867 -2.267 1.00 76.75 298 ASN A O 1
ATOM 2335 N N . TYR A 1 299 ? 6.731 27.556 -3.088 1.00 71.75 299 TYR A N 1
ATOM 2336 C CA . TYR A 1 299 ? 7.134 26.865 -4.329 1.00 71.75 299 TYR A CA 1
ATOM 2337 C C . TYR A 1 299 ? 7.898 25.550 -4.113 1.00 71.75 299 TYR A C 1
ATOM 2339 O O . TYR A 1 299 ? 7.650 24.592 -4.839 1.00 71.75 299 TYR A O 1
ATOM 2347 N N . ASP A 1 300 ? 8.725 25.450 -3.069 1.00 76.88 300 ASP A N 1
ATOM 2348 C CA . ASP A 1 300 ? 9.414 24.199 -2.698 1.00 76.88 300 ASP A CA 1
ATOM 2349 C C . ASP A 1 300 ? 8.426 23.057 -2.395 1.00 76.88 300 ASP A C 1
ATOM 2351 O O . ASP A 1 300 ? 8.755 21.874 -2.490 1.00 76.88 300 ASP A O 1
ATOM 2355 N N . THR A 1 301 ? 7.191 23.406 -2.022 1.00 80.75 301 THR A N 1
ATOM 2356 C CA . THR A 1 301 ? 6.114 22.434 -1.806 1.00 80.75 301 THR A CA 1
ATOM 2357 C C . THR A 1 301 ? 5.570 21.933 -3.137 1.00 80.75 301 THR A C 1
ATOM 2359 O O . THR A 1 301 ? 5.243 20.760 -3.230 1.00 80.75 301 THR A O 1
ATOM 2362 N N . ILE A 1 302 ? 5.527 22.767 -4.184 1.00 81.31 302 ILE A N 1
ATOM 2363 C CA . ILE A 1 302 ? 5.011 22.371 -5.502 1.00 81.31 302 ILE A CA 1
ATOM 2364 C C . ILE A 1 302 ? 5.904 21.324 -6.157 1.00 81.31 302 ILE A C 1
ATOM 2366 O O . ILE A 1 302 ? 5.392 20.342 -6.681 1.00 81.31 302 ILE A O 1
ATOM 2370 N N . GLU A 1 303 ? 7.227 21.496 -6.101 1.00 80.56 303 GLU A N 1
ATOM 2371 C CA . GLU A 1 303 ? 8.155 20.502 -6.653 1.00 80.56 303 GLU A CA 1
ATOM 2372 C C . GLU A 1 303 ? 7.944 19.136 -5.985 1.00 80.56 303 GLU A C 1
ATOM 2374 O O . GLU A 1 303 ? 7.790 18.119 -6.664 1.00 80.56 303 GLU A O 1
ATOM 2379 N N . LYS A 1 304 ? 7.819 19.131 -4.652 1.00 84.56 304 LYS A N 1
ATOM 2380 C CA . LYS A 1 304 ? 7.477 17.925 -3.890 1.00 84.56 304 LYS A CA 1
ATOM 2381 C C . LYS A 1 304 ? 6.088 17.392 -4.238 1.00 84.56 304 LYS A C 1
ATOM 2383 O O . LYS A 1 304 ? 5.922 16.185 -4.315 1.00 84.56 304 LYS A O 1
ATOM 2388 N N . LEU A 1 305 ? 5.093 18.248 -4.469 1.00 86.88 305 LEU A N 1
ATOM 2389 C CA . LEU A 1 305 ? 3.742 17.833 -4.865 1.00 86.88 305 LEU A CA 1
ATOM 2390 C C . LEU A 1 305 ? 3.718 17.182 -6.250 1.00 86.88 305 LEU A C 1
ATOM 2392 O O . LEU A 1 305 ? 3.000 16.204 -6.439 1.00 86.88 305 LEU A O 1
ATOM 2396 N N . ILE A 1 306 ? 4.497 17.688 -7.207 1.00 84.56 306 ILE A N 1
ATOM 2397 C CA . ILE A 1 306 ? 4.641 17.073 -8.532 1.00 84.56 306 ILE A CA 1
ATOM 2398 C C . ILE A 1 306 ? 5.286 15.694 -8.383 1.00 84.56 306 ILE A C 1
ATOM 2400 O O . ILE A 1 306 ? 4.767 14.720 -8.922 1.00 84.56 306 ILE A O 1
ATOM 2404 N N . GLU A 1 307 ? 6.360 15.593 -7.594 1.00 83.75 307 GLU A N 1
ATOM 2405 C CA . GLU A 1 307 ? 7.019 14.316 -7.305 1.00 83.75 307 GLU A CA 1
ATOM 2406 C C . GLU A 1 307 ? 6.080 13.322 -6.603 1.00 83.75 307 GLU A C 1
ATOM 2408 O O . GLU A 1 307 ? 6.033 12.150 -6.967 1.00 83.75 307 GLU A O 1
ATOM 2413 N N . LEU A 1 308 ? 5.287 13.773 -5.631 1.00 86.25 308 LEU A N 1
ATOM 2414 C CA . LEU A 1 308 ? 4.337 12.919 -4.919 1.00 86.25 308 LEU A CA 1
ATOM 2415 C C . LEU A 1 308 ? 3.196 12.443 -5.815 1.00 86.25 308 LEU A C 1
ATOM 2417 O O . LEU A 1 308 ? 2.861 11.262 -5.770 1.00 86.25 308 LEU A O 1
ATOM 2421 N N . ASN A 1 309 ? 2.625 13.325 -6.639 1.00 87.19 309 ASN A N 1
ATOM 2422 C CA . ASN A 1 309 ? 1.587 12.946 -7.597 1.00 87.19 309 ASN A CA 1
ATOM 2423 C C . ASN A 1 309 ? 2.122 11.951 -8.630 1.00 87.19 309 ASN A C 1
ATOM 2425 O O . ASN A 1 309 ? 1.451 10.969 -8.930 1.00 87.19 309 ASN A O 1
ATOM 2429 N N . GLN A 1 310 ? 3.352 12.145 -9.106 1.00 82.00 310 GLN A N 1
ATOM 2430 C CA . GLN A 1 310 ? 4.014 11.186 -9.985 1.00 82.00 310 GLN A CA 1
ATOM 2431 C C . GLN A 1 310 ? 4.215 9.830 -9.291 1.00 82.00 310 GLN A C 1
ATOM 2433 O O . GLN A 1 310 ? 3.879 8.799 -9.861 1.00 82.00 310 GLN A O 1
ATOM 2438 N N . ASN A 1 311 ? 4.710 9.818 -8.048 1.00 81.88 311 ASN A N 1
ATOM 2439 C CA . ASN A 1 311 ? 4.906 8.589 -7.270 1.00 81.88 311 ASN A CA 1
ATOM 2440 C C . ASN A 1 311 ? 3.586 7.869 -6.919 1.00 81.88 311 ASN A C 1
ATOM 2442 O O . ASN A 1 311 ? 3.612 6.699 -6.540 1.00 81.88 311 ASN A O 1
ATOM 2446 N N . LEU A 1 312 ? 2.452 8.571 -6.994 1.00 81.94 312 LEU A N 1
ATOM 2447 C CA . LEU A 1 312 ? 1.094 8.041 -6.825 1.00 81.94 312 LEU A CA 1
ATOM 2448 C C . LEU A 1 312 ? 0.435 7.642 -8.157 1.00 81.94 312 LEU A C 1
ATOM 2450 O O . LEU A 1 312 ? -0.749 7.314 -8.157 1.00 81.94 312 LEU A O 1
ATOM 2454 N N . ASP A 1 313 ? 1.177 7.690 -9.267 1.00 80.62 313 ASP A N 1
ATOM 2455 C CA . ASP A 1 313 ? 0.695 7.447 -10.633 1.00 80.62 313 ASP A CA 1
ATOM 2456 C C . ASP A 1 313 ? -0.427 8.416 -11.082 1.00 80.62 313 ASP A C 1
ATOM 2458 O O . ASP A 1 313 ? -1.176 8.146 -12.021 1.00 80.62 313 ASP A O 1
ATOM 2462 N N . LEU A 1 314 ? -0.533 9.589 -10.445 1.00 83.62 314 LEU A N 1
ATOM 2463 C CA . LEU A 1 314 ? -1.489 10.656 -10.765 1.00 83.62 314 LEU A CA 1
ATOM 2464 C C . LEU A 1 314 ? -0.871 11.672 -11.737 1.00 83.62 314 LEU A C 1
ATOM 2466 O O . LEU A 1 314 ? -0.597 12.824 -11.385 1.00 83.62 314 LEU A O 1
ATOM 2470 N N . GLN A 1 315 ? -0.645 11.237 -12.977 1.00 80.75 315 GLN A N 1
ATOM 2471 C CA . GLN A 1 315 ? 0.026 12.046 -14.004 1.00 80.75 315 GLN A CA 1
ATOM 2472 C C . GLN A 1 315 ? -0.749 13.320 -14.362 1.00 80.75 315 GLN A C 1
ATOM 2474 O O . GLN A 1 315 ? -0.157 14.397 -14.402 1.00 80.75 315 GLN A O 1
ATOM 2479 N N . ASP A 1 316 ? -2.070 13.228 -14.536 1.00 85.62 316 ASP A N 1
ATOM 2480 C CA . ASP A 1 316 ? -2.914 14.373 -14.906 1.00 85.62 316 ASP A CA 1
ATOM 2481 C C . ASP A 1 316 ? -2.841 15.505 -13.872 1.00 85.62 316 ASP A C 1
ATOM 2483 O O . ASP A 1 316 ? -2.693 16.677 -14.226 1.00 85.62 316 ASP A O 1
ATOM 2487 N N . SER A 1 317 ? -2.879 15.159 -12.580 1.00 86.62 317 SER A N 1
ATOM 2488 C CA . SER A 1 317 ? -2.742 16.122 -11.481 1.00 86.62 317 SER A CA 1
ATOM 2489 C C . SER A 1 317 ? -1.374 16.797 -11.504 1.00 86.62 317 SER A C 1
ATOM 2491 O O . SER A 1 317 ? -1.270 18.011 -11.329 1.00 86.62 317 SER A O 1
ATOM 2493 N N . ALA A 1 318 ? -0.317 16.026 -11.758 1.00 84.25 318 ALA A N 1
ATOM 2494 C CA . ALA A 1 318 ? 1.042 16.540 -11.813 1.00 84.25 318 ALA A CA 1
ATOM 2495 C C . ALA A 1 318 ? 1.262 17.470 -13.029 1.00 84.25 318 ALA A C 1
ATOM 2497 O O . ALA A 1 318 ? 1.894 18.521 -12.893 1.00 84.25 318 ALA A O 1
ATOM 2498 N N . ILE A 1 319 ? 0.663 17.151 -14.184 1.00 82.44 319 ILE A N 1
ATOM 2499 C CA . ILE A 1 319 ? 0.639 18.016 -15.376 1.00 82.44 319 ILE A CA 1
ATOM 2500 C C . ILE A 1 319 ? -0.131 19.308 -15.086 1.00 82.44 319 ILE A C 1
ATOM 2502 O O . ILE A 1 319 ? 0.373 20.397 -15.362 1.00 82.44 319 ILE A O 1
ATOM 2506 N N . GLY A 1 320 ? -1.316 19.209 -14.478 1.00 87.19 320 GLY A N 1
ATOM 2507 C CA . GLY A 1 320 ? -2.118 20.374 -14.101 1.00 87.19 320 GLY A CA 1
ATOM 2508 C C . GLY A 1 320 ? -1.381 21.311 -13.140 1.00 87.19 320 GLY A C 1
ATOM 2509 O O . GLY A 1 320 ? -1.431 22.531 -13.302 1.00 87.19 320 GLY A O 1
ATOM 2510 N N . MET A 1 321 ? -0.630 20.753 -12.184 1.00 82.88 321 MET A N 1
ATOM 2511 C CA . MET A 1 321 ? 0.213 21.529 -11.269 1.00 82.88 321 MET A CA 1
ATOM 2512 C C . MET A 1 321 ? 1.364 22.235 -11.994 1.00 82.88 321 MET A C 1
ATOM 2514 O O . MET A 1 321 ? 1.634 23.399 -11.696 1.00 82.88 321 MET A O 1
ATOM 2518 N N . LEU A 1 322 ? 2.011 21.599 -12.976 1.00 80.56 322 LEU A N 1
ATOM 2519 C CA . LEU A 1 322 ? 3.010 22.282 -13.805 1.00 80.56 322 LEU A CA 1
ATOM 2520 C C . LEU A 1 322 ? 2.415 23.409 -14.647 1.00 80.56 322 LEU A C 1
ATOM 2522 O O . LEU A 1 322 ? 2.987 24.498 -14.706 1.00 80.56 322 LEU A O 1
ATOM 2526 N N . GLU A 1 323 ? 1.273 23.176 -15.293 1.00 82.12 323 GLU A N 1
ATOM 2527 C CA . GLU A 1 323 ? 0.596 24.220 -16.064 1.00 82.12 323 GLU A CA 1
ATOM 2528 C C . GLU A 1 323 ? 0.188 25.401 -15.180 1.00 82.12 323 GLU A C 1
ATOM 2530 O O . GLU A 1 323 ? 0.278 26.557 -15.601 1.00 82.12 323 GLU A O 1
ATOM 2535 N N . TYR A 1 324 ? -0.224 25.120 -13.942 1.00 83.50 324 TYR A N 1
ATOM 2536 C CA . TYR A 1 324 ? -0.500 26.140 -12.940 1.00 83.50 324 TYR A CA 1
ATOM 2537 C C . TYR A 1 324 ? 0.759 26.956 -12.602 1.00 83.50 324 TYR A C 1
ATOM 2539 O O . TYR A 1 324 ? 0.717 28.186 -12.660 1.00 83.50 324 TYR A O 1
ATOM 2547 N N . VAL A 1 325 ? 1.897 26.301 -12.331 1.00 80.38 325 VAL A N 1
ATOM 2548 C CA . VAL A 1 325 ? 3.182 26.984 -12.076 1.00 80.38 325 VAL A CA 1
ATOM 2549 C C . VAL A 1 325 ? 3.587 27.864 -13.256 1.00 80.38 325 VAL A C 1
ATOM 2551 O O . VAL A 1 325 ? 3.976 29.014 -13.053 1.00 80.38 325 VAL A O 1
ATOM 2554 N N . ARG A 1 326 ? 3.427 27.361 -14.485 1.00 76.44 326 ARG A N 1
ATOM 2555 C CA . ARG A 1 326 ? 3.754 28.090 -15.716 1.00 76.44 326 ARG A CA 1
ATOM 2556 C C . ARG A 1 326 ? 2.925 29.363 -15.883 1.00 76.44 326 ARG A C 1
ATOM 2558 O O . ARG A 1 326 ? 3.451 30.381 -16.327 1.00 76.44 326 ARG A O 1
ATOM 2565 N N . LYS A 1 327 ? 1.634 29.316 -15.538 1.00 82.12 327 LYS A N 1
ATOM 2566 C CA . LYS A 1 327 ? 0.736 30.481 -15.613 1.00 82.12 327 LYS A CA 1
ATOM 2567 C C . LYS A 1 327 ? 1.067 31.537 -14.562 1.00 82.12 327 LYS A C 1
ATOM 2569 O O . LYS A 1 327 ? 1.066 32.721 -14.881 1.00 82.12 327 LYS A O 1
ATOM 2574 N N . GLU A 1 328 ? 1.341 31.117 -13.331 1.00 78.75 328 GLU A N 1
ATOM 2575 C CA . GLU A 1 328 ? 1.588 32.039 -12.218 1.00 78.75 328 GLU A CA 1
ATOM 2576 C C . GLU A 1 328 ? 2.992 32.667 -12.272 1.00 78.75 328 GLU A C 1
ATOM 2578 O O . GLU A 1 328 ? 3.172 33.818 -11.868 1.00 78.75 328 GLU A O 1
ATOM 2583 N N . ARG A 1 329 ? 4.003 31.933 -12.763 1.00 68.62 329 ARG A N 1
ATOM 2584 C CA . ARG A 1 329 ? 5.405 32.381 -12.821 1.00 68.62 329 ARG A CA 1
ATOM 2585 C C . ARG A 1 329 ? 6.097 31.904 -14.107 1.00 68.62 329 ARG A C 1
ATOM 2587 O O . ARG A 1 329 ? 6.720 30.844 -14.100 1.00 68.62 329 ARG A O 1
ATOM 2594 N N . PRO A 1 330 ? 6.101 32.715 -15.177 1.00 65.06 330 PRO A N 1
ATOM 2595 C CA . PRO A 1 330 ? 6.859 32.407 -16.392 1.00 65.06 330 PRO A CA 1
ATOM 2596 C C . PRO A 1 330 ? 8.389 32.514 -16.210 1.00 65.06 330 PRO A C 1
ATOM 2598 O O . PRO A 1 330 ? 9.133 32.078 -17.080 1.00 65.06 330 PRO A O 1
ATOM 2601 N N . ASP A 1 331 ? 8.867 33.074 -15.090 1.00 64.38 331 ASP A N 1
ATOM 2602 C CA . ASP A 1 331 ? 10.296 33.320 -14.825 1.00 64.38 331 ASP A CA 1
ATOM 2603 C C . ASP A 1 331 ? 11.057 32.104 -14.255 1.00 64.38 331 ASP A C 1
ATOM 2605 O O . ASP A 1 331 ? 12.281 32.153 -14.101 1.00 64.38 331 ASP A O 1
ATOM 2609 N N . VAL A 1 332 ? 10.360 31.027 -13.868 1.00 66.75 332 VAL A N 1
ATOM 2610 C CA . VAL A 1 332 ? 11.004 29.818 -13.330 1.00 66.75 332 VAL A CA 1
ATOM 2611 C C . VAL A 1 332 ? 11.570 29.013 -14.495 1.00 66.75 332 VAL A C 1
ATOM 2613 O O . VAL A 1 332 ? 10.818 28.567 -15.355 1.00 66.75 332 VAL A O 1
ATOM 2616 N N . GLN A 1 333 ? 12.893 28.819 -14.520 1.00 61.56 333 GLN A N 1
ATOM 2617 C CA . GLN A 1 333 ? 13.536 27.974 -15.526 1.00 61.56 333 GLN A CA 1
ATOM 2618 C C . GLN A 1 333 ? 12.970 26.557 -15.450 1.00 61.56 333 GLN A C 1
ATOM 2620 O O . GLN A 1 333 ? 13.079 25.886 -14.422 1.00 61.56 333 GLN A O 1
ATOM 2625 N N . GLU A 1 334 ? 12.360 26.122 -16.549 1.00 64.31 334 GLU A N 1
ATOM 2626 C CA . GLU A 1 334 ? 11.764 24.801 -16.662 1.00 64.31 334 GLU A CA 1
ATOM 2627 C C . GLU A 1 334 ? 12.863 23.738 -16.539 1.00 64.31 334 GLU A C 1
ATOM 2629 O O . GLU A 1 334 ? 13.815 23.682 -17.322 1.00 64.31 334 GLU A O 1
ATOM 2634 N N . SER A 1 335 ? 12.760 22.897 -15.512 1.00 68.31 335 SER A N 1
ATOM 2635 C CA . SER A 1 335 ? 13.693 21.792 -15.338 1.00 68.31 335 SER A CA 1
ATOM 2636 C C . SER A 1 335 ? 13.304 20.651 -16.272 1.00 68.31 335 SER A C 1
ATOM 2638 O O . SER A 1 335 ? 12.191 20.133 -16.197 1.00 68.31 335 SER A O 1
ATOM 2640 N N . VAL A 1 336 ? 14.249 20.186 -17.094 1.00 72.31 336 VAL A N 1
ATOM 2641 C CA . VAL A 1 336 ? 14.067 18.996 -17.951 1.00 72.31 336 VAL A CA 1
ATOM 2642 C C . VAL A 1 336 ? 13.655 17.769 -17.134 1.00 72.31 336 VAL A C 1
ATOM 2644 O O . VAL A 1 336 ? 12.908 16.910 -17.598 1.00 72.31 336 VAL A O 1
ATOM 2647 N N . VAL A 1 337 ? 14.094 17.722 -15.874 1.00 71.69 337 VAL A N 1
ATOM 2648 C CA . VAL A 1 337 ? 13.764 16.655 -14.929 1.00 71.69 337 VAL A CA 1
ATOM 2649 C C . VAL A 1 337 ? 12.256 16.571 -14.689 1.00 71.69 337 VAL A C 1
ATOM 2651 O O . VAL A 1 337 ? 11.754 15.471 -14.494 1.00 71.69 337 VAL A O 1
ATOM 2654 N N . TRP A 1 338 ? 11.518 17.685 -14.735 1.00 74.44 338 TRP A N 1
ATOM 2655 C CA . TRP A 1 338 ? 10.065 17.674 -14.553 1.00 74.44 338 TRP A CA 1
ATOM 2656 C C . TRP A 1 338 ? 9.353 17.001 -15.723 1.00 74.44 338 TRP A C 1
ATOM 2658 O O . TRP A 1 338 ? 8.514 16.135 -15.503 1.00 74.44 338 TRP A O 1
ATOM 2668 N N . TYR A 1 339 ? 9.725 17.328 -16.960 1.00 78.06 339 TYR A N 1
ATOM 2669 C CA . TYR A 1 339 ? 9.100 16.727 -18.140 1.00 78.06 339 TYR A CA 1
ATOM 2670 C C . TYR A 1 339 ? 9.421 15.238 -18.282 1.00 78.06 339 TYR A C 1
ATOM 2672 O O . TYR A 1 339 ? 8.519 14.454 -18.571 1.00 78.06 339 TYR A O 1
ATOM 2680 N N . GLN A 1 340 ? 10.661 14.830 -17.984 1.00 74.94 340 GLN A N 1
ATOM 2681 C CA . GLN A 1 340 ? 11.019 13.407 -17.913 1.00 74.94 340 GLN A CA 1
ATOM 2682 C C . GLN A 1 340 ? 10.209 12.670 -16.846 1.00 74.94 340 GLN A C 1
ATOM 2684 O O . GLN A 1 340 ? 9.722 11.566 -17.067 1.00 74.94 340 GLN A O 1
ATOM 2689 N N . ARG A 1 341 ? 10.042 13.291 -15.676 1.00 72.38 341 ARG A N 1
ATOM 2690 C CA . ARG A 1 341 ? 9.246 12.735 -14.581 1.00 72.38 341 ARG A CA 1
ATOM 2691 C C . ARG A 1 341 ? 7.768 12.594 -14.956 1.00 72.38 341 ARG A C 1
ATOM 2693 O O . ARG A 1 341 ? 7.139 11.593 -14.636 1.00 72.38 341 ARG A O 1
ATOM 2700 N N . LEU A 1 342 ? 7.222 13.543 -15.701 1.00 77.94 342 LEU A N 1
ATOM 2701 C CA . LEU A 1 342 ? 5.828 13.515 -16.146 1.00 77.94 342 LEU A CA 1
ATOM 2702 C C . LEU A 1 342 ? 5.575 12.668 -17.391 1.00 77.94 342 LEU A C 1
ATOM 2704 O O . LEU A 1 342 ? 4.467 12.714 -17.917 1.00 77.94 342 LEU A O 1
ATOM 2708 N N . GLN A 1 343 ? 6.583 11.943 -17.884 1.00 79.50 343 GLN A N 1
ATOM 2709 C CA . GLN A 1 343 ? 6.498 11.168 -19.126 1.00 79.50 343 GLN A CA 1
ATOM 2710 C C . GLN A 1 343 ? 6.097 12.022 -20.348 1.00 79.50 343 GLN A C 1
ATOM 2712 O O . GLN A 1 343 ? 5.611 11.510 -21.351 1.00 79.50 343 GLN A O 1
ATOM 2717 N N . GLN A 1 344 ? 6.334 13.339 -20.294 1.00 83.69 344 GLN A N 1
ATOM 2718 C CA . GLN A 1 344 ? 6.181 14.246 -21.434 1.00 83.69 344 GLN A CA 1
ATOM 2719 C C . GLN A 1 344 ? 7.491 14.273 -22.222 1.00 83.69 344 GLN A C 1
ATOM 2721 O O . GLN A 1 344 ? 8.221 15.269 -22.231 1.00 83.69 344 GLN A O 1
ATOM 2726 N N . TRP A 1 345 ? 7.804 13.136 -22.841 1.00 86.75 345 TRP A N 1
ATOM 2727 C CA . TRP A 1 345 ? 9.076 12.901 -23.517 1.00 86.75 345 TRP A CA 1
ATOM 2728 C C . TRP A 1 345 ? 9.302 13.836 -24.707 1.00 86.75 345 TRP A C 1
ATOM 2730 O O . TRP A 1 345 ? 10.437 14.253 -24.914 1.00 86.75 345 TRP A O 1
ATOM 2740 N N . ASP A 1 346 ? 8.241 14.250 -25.410 1.00 85.75 346 ASP A N 1
ATOM 2741 C CA . ASP A 1 346 ? 8.321 15.196 -26.533 1.00 85.75 346 ASP A CA 1
ATOM 2742 C C . ASP A 1 346 ? 8.902 16.551 -26.099 1.00 85.75 346 ASP A C 1
ATOM 2744 O O . ASP A 1 346 ? 9.907 17.016 -26.631 1.00 85.75 346 ASP A O 1
ATOM 2748 N N . LYS A 1 347 ? 8.327 17.155 -25.052 1.00 84.19 347 LYS A N 1
ATOM 2749 C CA . LYS A 1 347 ? 8.793 18.446 -24.516 1.00 84.19 347 LYS A CA 1
ATOM 2750 C C . LYS A 1 347 ? 10.166 18.327 -23.861 1.00 84.19 347 LYS A C 1
ATOM 2752 O O . LYS A 1 347 ? 10.989 19.232 -23.962 1.00 84.19 347 LYS A O 1
ATOM 2757 N N . ALA A 1 348 ? 10.431 17.206 -23.183 1.00 86.31 348 ALA A N 1
ATOM 2758 C CA . ALA A 1 348 ? 11.755 16.944 -22.626 1.00 86.31 348 ALA A CA 1
ATOM 2759 C C . ALA A 1 348 ? 12.820 16.878 -23.735 1.00 86.31 348 ALA A C 1
ATOM 2761 O O . ALA A 1 348 ? 13.918 17.410 -23.564 1.00 86.31 348 ALA A O 1
ATOM 2762 N N . LEU A 1 349 ? 12.489 16.252 -24.869 1.00 86.56 349 LEU A N 1
ATOM 2763 C CA . LEU A 1 349 ? 13.361 16.144 -26.032 1.00 86.56 349 LEU A CA 1
ATOM 2764 C C . LEU A 1 349 ? 13.635 17.512 -26.664 1.00 86.56 349 LEU A C 1
ATOM 2766 O O . LEU A 1 349 ? 14.800 17.802 -26.935 1.00 86.56 349 LEU A O 1
ATOM 2770 N N . GLU A 1 350 ? 12.612 18.357 -26.835 1.00 87.38 350 GLU A N 1
ATOM 2771 C CA . GLU A 1 350 ? 12.762 19.736 -27.330 1.00 87.38 350 GLU A CA 1
ATOM 2772 C C . GLU A 1 350 ? 13.784 20.513 -26.490 1.00 87.38 350 GLU A C 1
ATOM 2774 O O . GLU A 1 350 ? 14.770 21.025 -27.021 1.00 87.38 350 GLU A O 1
ATOM 2779 N N . ILE A 1 351 ? 13.637 20.498 -25.160 1.00 84.50 351 ILE A N 1
ATOM 2780 C CA . ILE A 1 351 ? 14.561 21.215 -24.271 1.00 84.50 351 ILE A CA 1
ATOM 2781 C C . ILE A 1 351 ? 15.973 20.620 -24.342 1.00 84.50 351 ILE A C 1
ATOM 2783 O O . ILE A 1 351 ? 16.965 21.350 -24.286 1.00 84.50 351 ILE A O 1
ATOM 2787 N N . TYR A 1 352 ? 16.115 19.298 -24.479 1.00 85.94 352 TYR A N 1
ATOM 2788 C CA . TYR A 1 352 ? 17.438 18.703 -24.662 1.00 85.94 352 TYR A CA 1
ATOM 2789 C C . TYR A 1 352 ? 18.089 19.093 -25.992 1.00 85.94 352 TYR A C 1
ATOM 2791 O O . TYR A 1 352 ? 19.304 19.284 -26.027 1.00 85.94 352 TYR A O 1
ATOM 2799 N N . GLN A 1 353 ? 17.322 19.195 -27.077 1.00 86.06 353 GLN A N 1
ATOM 2800 C CA . GLN A 1 353 ? 17.824 19.648 -28.377 1.00 86.06 353 GLN A CA 1
ATOM 2801 C C . GLN A 1 353 ? 18.250 21.121 -28.324 1.00 86.06 353 GLN A C 1
ATOM 2803 O O . GLN A 1 353 ? 19.323 21.461 -28.823 1.00 86.06 353 GLN A O 1
ATOM 2808 N N . GLU A 1 354 ? 17.482 21.975 -27.644 1.00 86.25 354 GLU A N 1
ATOM 2809 C CA . GLU A 1 354 ? 17.852 23.373 -27.387 1.00 86.25 354 GLU A CA 1
ATOM 2810 C C . GLU A 1 354 ? 19.146 23.473 -26.564 1.00 86.25 354 GLU A C 1
ATOM 2812 O O . GLU A 1 354 ? 20.080 24.185 -26.937 1.00 86.25 354 GLU A O 1
ATOM 2817 N N . GLN A 1 355 ? 19.264 22.688 -25.488 1.00 83.62 355 GLN A N 1
ATOM 2818 C CA . GLN A 1 355 ? 20.475 22.648 -24.662 1.00 83.62 355 GLN A CA 1
ATOM 2819 C C . GLN A 1 355 ? 21.705 22.146 -25.429 1.00 83.62 355 GLN A C 1
ATOM 2821 O O . GLN A 1 355 ? 22.813 22.634 -25.191 1.00 83.62 355 GLN A O 1
ATOM 2826 N N . GLU A 1 356 ? 21.535 21.177 -26.333 1.00 83.69 356 GLU A N 1
ATOM 2827 C CA . GLU A 1 356 ? 22.611 20.697 -27.204 1.00 83.69 356 GLU A CA 1
ATOM 2828 C C . GLU A 1 356 ? 23.019 21.762 -28.231 1.00 83.69 356 GLU A C 1
ATOM 2830 O O . GLU A 1 356 ? 24.212 21.933 -28.481 1.00 83.69 356 GLU A O 1
ATOM 2835 N N . ALA A 1 357 ? 22.062 22.519 -28.778 1.00 85.56 357 ALA A N 1
ATOM 2836 C CA . ALA A 1 357 ? 22.337 23.612 -29.709 1.00 85.56 357 ALA A CA 1
ATOM 2837 C C . ALA A 1 357 ? 23.108 24.768 -29.046 1.00 85.56 357 ALA A C 1
ATOM 2839 O O . ALA A 1 357 ? 23.996 25.352 -29.667 1.00 85.56 357 ALA A O 1
ATOM 2840 N N . GLU A 1 358 ? 22.810 25.078 -27.779 1.00 84.81 358 GLU A N 1
ATOM 2841 C CA . GLU A 1 358 ? 23.470 26.158 -27.035 1.00 84.81 358 GLU A CA 1
ATOM 2842 C C . GLU A 1 358 ? 24.837 25.770 -26.452 1.00 84.81 358 GLU A C 1
ATOM 2844 O O . GLU A 1 358 ? 25.784 26.558 -26.503 1.00 84.81 358 GLU A O 1
ATOM 2849 N N . ARG A 1 359 ? 24.943 24.584 -25.835 1.00 77.19 359 ARG A N 1
ATOM 2850 C CA . ARG A 1 359 ? 26.118 24.175 -25.035 1.00 77.19 359 ARG A CA 1
ATOM 2851 C C . ARG A 1 359 ? 26.946 23.059 -25.673 1.00 77.19 359 ARG A C 1
ATOM 2853 O O . ARG A 1 359 ? 28.031 22.760 -25.173 1.00 77.19 359 ARG A O 1
ATOM 2860 N N . GLY A 1 360 ? 26.466 22.467 -26.764 1.00 78.50 360 GLY A N 1
ATOM 2861 C CA . GLY A 1 360 ? 27.061 21.296 -27.403 1.00 78.50 360 GLY A CA 1
ATOM 2862 C C . GLY A 1 360 ? 26.677 19.966 -26.732 1.00 78.50 360 GLY A C 1
ATOM 2863 O O . GLY A 1 360 ? 26.049 19.948 -25.668 1.00 78.50 360 GLY A O 1
ATOM 2864 N N . PRO A 1 361 ? 27.060 18.824 -27.339 1.00 77.38 361 PRO A N 1
ATOM 2865 C CA . PRO A 1 361 ? 26.720 17.494 -26.840 1.00 77.38 361 PRO A CA 1
ATOM 2866 C C . PRO A 1 361 ? 27.415 17.209 -25.505 1.00 77.38 361 PRO A C 1
ATOM 2868 O O . PRO A 1 361 ? 28.635 17.073 -25.426 1.00 77.38 361 PRO A O 1
ATOM 2871 N N . SER A 1 362 ? 26.618 17.084 -24.447 1.00 81.50 362 SER A N 1
ATOM 2872 C CA . SER A 1 362 ? 27.056 16.659 -23.116 1.00 81.50 362 SER A CA 1
ATOM 2873 C C . SER A 1 362 ? 26.550 15.253 -22.818 1.00 81.50 362 SER A C 1
ATOM 2875 O O . SER A 1 362 ? 25.457 14.886 -23.239 1.00 81.50 362 SER A O 1
ATOM 2877 N N . PHE A 1 363 ? 27.289 14.490 -22.007 1.00 79.50 363 PHE A N 1
ATOM 2878 C CA . PHE A 1 363 ? 26.874 13.160 -21.544 1.00 79.50 363 PHE A CA 1
ATOM 2879 C C . PHE A 1 363 ? 25.434 13.139 -21.002 1.00 79.50 363 PHE A C 1
ATOM 2881 O O . PHE A 1 363 ? 24.681 12.210 -21.281 1.00 79.50 363 PHE A O 1
ATOM 2888 N N . VAL A 1 364 ? 25.040 14.161 -20.232 1.00 81.31 364 VAL A N 1
ATOM 2889 C CA . VAL A 1 364 ? 23.704 14.238 -19.616 1.00 81.31 364 VAL A CA 1
ATOM 2890 C C . VAL A 1 364 ? 22.625 14.511 -20.662 1.00 81.31 364 VAL A C 1
ATOM 2892 O O . VAL A 1 364 ? 21.588 13.854 -20.636 1.00 81.31 364 VAL A O 1
ATOM 2895 N N . THR A 1 365 ? 22.889 15.434 -21.588 1.00 83.06 365 THR A N 1
ATOM 2896 C CA . THR A 1 365 ? 21.975 15.817 -22.670 1.00 83.06 365 THR A CA 1
ATOM 2897 C C . THR A 1 365 ? 21.771 14.657 -23.635 1.00 83.06 365 THR A C 1
ATOM 2899 O O . THR A 1 365 ? 20.642 14.227 -23.832 1.00 83.06 365 THR A O 1
ATOM 2902 N N . THR A 1 366 ? 22.856 14.059 -24.137 1.00 83.88 366 THR A N 1
ATOM 2903 C CA . THR A 1 366 ? 22.791 12.925 -25.067 1.00 83.88 366 THR A CA 1
ATOM 2904 C C . THR A 1 366 ? 22.105 11.718 -24.428 1.00 83.88 366 THR A C 1
ATOM 2906 O O . THR A 1 366 ? 21.249 11.096 -25.047 1.00 83.88 366 THR A O 1
ATOM 2909 N N . ARG A 1 367 ? 22.410 11.398 -23.160 1.00 85.12 367 ARG A N 1
ATOM 2910 C CA . ARG A 1 367 ? 21.716 10.317 -22.439 1.00 85.12 367 ARG A CA 1
ATOM 2911 C C . ARG A 1 367 ? 20.228 10.617 -22.256 1.00 85.12 367 ARG A C 1
ATOM 2913 O O . ARG A 1 367 ? 19.407 9.715 -22.384 1.00 85.12 367 ARG A O 1
ATOM 2920 N N . GLY A 1 368 ? 19.896 11.867 -21.939 1.00 84.38 368 GLY A N 1
ATOM 2921 C CA . GLY A 1 368 ? 18.521 12.334 -21.805 1.00 84.38 368 GLY A CA 1
ATOM 2922 C C . GLY A 1 368 ? 17.729 12.182 -23.101 1.00 84.38 368 GLY A C 1
ATOM 2923 O O . GLY A 1 368 ? 16.642 11.615 -23.068 1.00 84.38 368 GLY A O 1
ATOM 2924 N N . GLN A 1 369 ? 18.303 12.592 -24.235 1.00 86.12 369 GLN A N 1
ATOM 2925 C CA . GLN A 1 369 ? 17.701 12.436 -25.564 1.00 86.12 369 GLN A CA 1
ATOM 2926 C C . GLN A 1 369 ? 17.464 10.971 -25.921 1.00 86.12 369 GLN A C 1
ATOM 2928 O O . GLN A 1 369 ? 16.360 10.630 -26.328 1.00 86.12 369 GLN A O 1
ATOM 2933 N N . ILE A 1 370 ? 18.461 10.097 -25.722 1.00 87.88 370 ILE A N 1
ATOM 2934 C CA . ILE A 1 370 ? 18.308 8.655 -25.978 1.00 87.88 370 ILE A CA 1
ATOM 2935 C C . ILE A 1 370 ? 17.166 8.079 -25.140 1.00 87.88 370 ILE A C 1
ATOM 2937 O O . ILE A 1 370 ? 16.362 7.314 -25.657 1.00 87.88 370 ILE A O 1
ATOM 2941 N N . GLY A 1 371 ? 17.088 8.453 -23.858 1.00 86.81 371 GLY A N 1
ATOM 2942 C CA . GLY A 1 371 ? 16.004 8.027 -22.977 1.00 86.81 371 GLY A CA 1
ATOM 2943 C C . GLY A 1 371 ? 14.634 8.498 -23.467 1.00 86.81 371 GLY A C 1
ATOM 2944 O O . GLY A 1 371 ? 13.722 7.690 -23.560 1.00 86.81 371 GLY A O 1
ATOM 2945 N N . CYS A 1 372 ? 14.498 9.774 -23.845 1.00 89.44 372 CYS A N 1
ATOM 2946 C CA . CYS A 1 372 ? 13.226 10.307 -24.348 1.00 89.44 372 CYS A CA 1
ATOM 2947 C C . CYS A 1 372 ? 12.810 9.628 -25.660 1.00 89.44 372 CYS A C 1
ATOM 2949 O O . CYS A 1 372 ? 11.666 9.213 -25.795 1.00 89.44 372 CYS A O 1
ATOM 2951 N N . LEU A 1 373 ? 13.740 9.464 -26.605 1.00 88.56 373 LEU A N 1
ATOM 2952 C CA . LEU A 1 373 ? 13.471 8.812 -27.889 1.00 88.56 373 LEU A CA 1
ATOM 2953 C C . LEU A 1 373 ? 13.132 7.324 -27.737 1.00 88.56 373 LEU A C 1
ATOM 2955 O O . LEU A 1 373 ? 12.286 6.815 -28.467 1.00 88.56 373 LEU A O 1
ATOM 2959 N N . PHE A 1 374 ? 13.759 6.634 -26.779 1.00 88.06 374 PHE A N 1
ATOM 2960 C CA . PHE A 1 374 ? 13.433 5.247 -26.449 1.00 88.06 374 PHE A CA 1
ATOM 2961 C C . PHE A 1 374 ? 11.986 5.107 -25.972 1.00 88.06 374 PHE A C 1
ATOM 2963 O O . PHE A 1 374 ? 11.257 4.254 -26.470 1.00 88.06 374 PHE A O 1
ATOM 2970 N N . GLU A 1 375 ? 11.556 5.972 -25.055 1.00 86.94 375 GLU A N 1
ATOM 2971 C CA . GLU A 1 375 ? 10.187 5.958 -24.527 1.00 86.94 375 GLU A CA 1
ATOM 2972 C C . GLU A 1 375 ? 9.155 6.396 -25.581 1.00 86.94 375 GLU A C 1
ATOM 2974 O O . GLU A 1 375 ? 8.045 5.870 -25.618 1.00 86.94 375 GLU A O 1
ATOM 2979 N N . LEU A 1 376 ? 9.535 7.289 -26.503 1.00 88.81 376 LEU A N 1
ATOM 2980 C CA . LEU A 1 376 ? 8.731 7.641 -27.683 1.00 88.81 376 LEU A CA 1
ATOM 2981 C C . LEU A 1 376 ? 8.715 6.546 -28.762 1.00 88.81 376 LEU A C 1
ATOM 2983 O O . LEU A 1 376 ? 7.924 6.625 -29.699 1.00 88.81 376 LEU A O 1
ATOM 2987 N N . SER A 1 377 ? 9.562 5.519 -28.637 1.00 88.06 377 SER A N 1
ATOM 2988 C CA . SER A 1 377 ? 9.755 4.466 -29.642 1.00 88.06 377 SER A CA 1
ATOM 2989 C C . SER A 1 377 ? 10.165 4.988 -31.031 1.00 88.06 377 SER A C 1
ATOM 2991 O O . SER A 1 377 ? 9.908 4.330 -32.041 1.00 88.06 377 SER A O 1
ATOM 2993 N N . ASP A 1 378 ? 10.825 6.150 -31.102 1.00 89.12 378 ASP A N 1
ATOM 2994 C CA . ASP A 1 378 ? 11.374 6.690 -32.352 1.00 89.12 378 ASP A CA 1
ATOM 2995 C C . ASP A 1 378 ? 12.771 6.104 -32.608 1.00 89.12 378 ASP A C 1
ATOM 2997 O O . ASP A 1 378 ? 13.817 6.662 -32.257 1.00 89.12 378 ASP A O 1
ATOM 3001 N N . TRP A 1 379 ? 12.774 4.907 -33.192 1.00 86.94 379 TRP A N 1
ATOM 3002 C CA . TRP A 1 379 ? 13.990 4.147 -33.473 1.00 86.94 379 TRP A CA 1
ATOM 3003 C C . TRP A 1 379 ? 14.836 4.766 -34.587 1.00 86.94 379 TRP A C 1
ATOM 3005 O O . TRP A 1 379 ? 16.059 4.635 -34.558 1.00 86.94 379 TRP A O 1
ATOM 3015 N N . GLU A 1 380 ? 14.222 5.456 -35.551 1.00 86.50 380 GLU A N 1
ATOM 3016 C CA . GLU A 1 380 ? 14.927 6.055 -36.689 1.00 86.50 380 GLU A CA 1
ATOM 3017 C C . GLU A 1 380 ? 15.797 7.232 -36.241 1.00 86.50 380 GLU A C 1
ATOM 3019 O O . GLU A 1 380 ? 16.964 7.328 -36.633 1.00 86.50 380 GLU A O 1
ATOM 3024 N N . ALA A 1 381 ? 15.272 8.077 -35.348 1.00 86.44 381 ALA A N 1
ATOM 3025 C CA . ALA A 1 381 ? 16.020 9.181 -34.753 1.00 86.44 381 ALA A CA 1
ATOM 3026 C C . ALA A 1 381 ? 17.153 8.712 -33.818 1.00 86.44 381 ALA A C 1
ATOM 3028 O O . ALA A 1 381 ? 18.147 9.424 -33.639 1.00 86.44 381 ALA A O 1
ATOM 3029 N N . LEU A 1 382 ? 17.050 7.505 -33.245 1.00 87.12 382 LEU A N 1
ATOM 3030 C CA . LEU A 1 382 ? 18.082 6.930 -32.375 1.00 87.12 382 LEU A CA 1
ATOM 3031 C C . LEU A 1 382 ? 19.330 6.465 -33.137 1.00 87.12 382 LEU A C 1
ATOM 3033 O O . LEU A 1 382 ? 20.440 6.651 -32.633 1.00 87.12 382 LEU A O 1
ATOM 3037 N N . VAL A 1 383 ? 19.192 5.905 -34.344 1.00 85.88 383 VAL A N 1
ATOM 3038 C CA . VAL A 1 383 ? 20.324 5.370 -35.132 1.00 85.88 383 VAL A CA 1
ATOM 3039 C C . VAL A 1 383 ? 21.493 6.359 -35.283 1.00 85.88 383 VAL A C 1
ATOM 3041 O O . VAL A 1 383 ? 22.609 5.990 -34.903 1.00 85.88 383 VAL A O 1
ATOM 3044 N N . PRO A 1 384 ? 21.306 7.609 -35.760 1.00 87.88 384 PRO A N 1
ATOM 3045 C CA . PRO A 1 384 ? 22.424 8.543 -35.932 1.00 87.88 384 PRO A CA 1
ATOM 3046 C C . PRO A 1 384 ? 23.080 8.933 -34.598 1.00 87.88 384 PRO A C 1
ATOM 3048 O O . PRO A 1 384 ? 24.290 9.162 -34.532 1.00 87.88 384 PRO A O 1
ATOM 3051 N N . ILE A 1 385 ? 22.306 8.972 -33.508 1.00 84.62 385 ILE A N 1
ATOM 3052 C CA . ILE A 1 385 ? 22.825 9.248 -32.164 1.00 84.62 385 ILE A CA 1
ATOM 3053 C C . ILE A 1 385 ? 23.684 8.072 -31.680 1.00 84.62 385 ILE A C 1
ATOM 3055 O O . ILE A 1 385 ? 24.774 8.289 -31.148 1.00 84.62 385 ILE A O 1
ATOM 3059 N N . PHE A 1 386 ? 23.241 6.834 -31.908 1.00 84.50 386 PHE A N 1
ATOM 3060 C CA . PHE A 1 386 ? 24.002 5.626 -31.586 1.00 84.50 386 PHE A CA 1
ATOM 3061 C C . PHE A 1 386 ? 25.293 5.521 -32.406 1.00 84.50 386 PHE A C 1
ATOM 3063 O O . PHE A 1 386 ? 26.350 5.248 -31.839 1.00 84.50 386 PHE A O 1
ATOM 3070 N N . GLU A 1 387 ? 25.262 5.811 -33.707 1.00 85.31 387 GLU A N 1
ATOM 3071 C CA . GLU A 1 387 ? 26.472 5.845 -34.540 1.00 85.31 387 GLU A CA 1
ATOM 3072 C C . GLU A 1 387 ? 27.485 6.873 -34.015 1.00 85.31 387 GLU A C 1
ATOM 3074 O O . GLU A 1 387 ? 28.670 6.566 -33.862 1.00 85.31 387 GLU A O 1
ATOM 3079 N N . ARG A 1 388 ? 27.014 8.062 -33.615 1.00 84.56 388 ARG A N 1
ATOM 3080 C CA . ARG A 1 388 ? 27.847 9.093 -32.982 1.00 84.56 388 ARG A CA 1
ATOM 3081 C C . ARG A 1 388 ? 28.485 8.603 -31.677 1.00 84.56 388 ARG A C 1
ATOM 3083 O O . ARG A 1 388 ? 29.680 8.803 -31.478 1.00 84.56 388 ARG A O 1
ATOM 3090 N N . ILE A 1 389 ? 27.737 7.921 -30.811 1.00 83.31 389 ILE A N 1
ATOM 3091 C CA . ILE A 1 389 ? 28.231 7.429 -29.509 1.00 83.31 389 ILE A CA 1
ATOM 3092 C C . ILE A 1 389 ? 29.240 6.290 -29.664 1.00 83.31 389 ILE A C 1
ATOM 3094 O O . ILE A 1 389 ? 30.234 6.247 -28.938 1.00 83.31 389 ILE A O 1
ATOM 3098 N N . TRP A 1 390 ? 29.005 5.377 -30.608 1.00 82.00 390 TRP A N 1
ATOM 3099 C CA . TRP A 1 390 ? 29.906 4.252 -30.864 1.00 82.00 390 TRP A CA 1
ATOM 3100 C C . TRP A 1 390 ? 31.131 4.642 -31.697 1.00 82.00 390 TRP A C 1
ATOM 3102 O O . TRP A 1 390 ? 32.162 3.984 -31.588 1.00 82.00 390 TRP A O 1
ATOM 3112 N N . SER A 1 391 ? 31.062 5.741 -32.457 1.00 81.62 391 SER A N 1
ATOM 3113 C CA . SER A 1 391 ? 32.250 6.393 -33.026 1.00 81.62 391 SER A CA 1
ATOM 3114 C C . SER A 1 391 ? 33.070 7.161 -31.975 1.00 81.62 391 SER A C 1
ATOM 3116 O O . SER A 1 391 ? 34.269 7.377 -32.153 1.00 81.62 391 SER A O 1
ATOM 3118 N N . GLY A 1 392 ? 32.432 7.559 -30.868 1.00 77.69 392 GLY A N 1
ATOM 3119 C CA . GLY A 1 392 ? 33.061 8.222 -29.730 1.00 77.69 392 GLY A CA 1
ATOM 3120 C C . GLY A 1 392 ? 33.737 7.250 -28.755 1.00 77.69 392 GLY A C 1
ATOM 3121 O O . GLY A 1 392 ? 33.414 6.068 -28.689 1.00 77.69 392 GLY A O 1
ATOM 3122 N N . ASN A 1 393 ? 34.666 7.761 -27.940 1.00 71.62 393 ASN A N 1
ATOM 3123 C CA . ASN A 1 393 ? 35.439 6.967 -26.967 1.00 71.62 393 ASN A CA 1
ATOM 3124 C C . ASN A 1 393 ? 34.777 6.853 -25.571 1.00 71.62 393 ASN A C 1
ATOM 3126 O O . ASN A 1 393 ? 35.416 6.421 -24.608 1.00 71.62 393 ASN A O 1
ATOM 3130 N N . ASP A 1 394 ? 33.503 7.232 -25.430 1.00 78.44 394 ASP A N 1
ATOM 3131 C CA . ASP A 1 394 ? 32.814 7.291 -24.136 1.00 78.44 394 ASP A CA 1
ATOM 3132 C C . ASP A 1 394 ? 32.228 5.937 -23.709 1.00 78.44 394 ASP A C 1
ATOM 3134 O O . ASP A 1 394 ? 31.024 5.683 -23.796 1.00 78.44 394 ASP A O 1
ATOM 3138 N N . GLN A 1 395 ? 33.077 5.082 -23.133 1.00 79.19 395 GLN A N 1
ATOM 3139 C CA . GLN A 1 395 ? 32.686 3.757 -22.619 1.00 79.19 395 GLN A CA 1
ATOM 3140 C C . GLN A 1 395 ? 31.525 3.804 -21.610 1.00 79.19 395 GLN A C 1
ATOM 3142 O O . GLN A 1 395 ? 30.691 2.903 -21.570 1.00 79.19 395 GLN A O 1
ATOM 3147 N N . LYS A 1 396 ? 31.434 4.864 -20.792 1.00 81.56 396 LYS A N 1
ATOM 3148 C CA . LYS A 1 396 ? 30.334 5.030 -19.824 1.00 81.56 396 LYS A CA 1
ATOM 3149 C C . LYS A 1 396 ? 28.985 5.236 -20.511 1.00 81.56 396 LYS A C 1
ATOM 3151 O O . LYS A 1 396 ? 27.976 4.727 -20.030 1.00 81.56 396 LYS A O 1
ATOM 3156 N N . LEU A 1 397 ? 28.969 5.993 -21.608 1.00 79.25 397 LEU A N 1
ATOM 3157 C CA . LEU A 1 397 ? 27.752 6.268 -22.369 1.00 79.25 397 LEU A CA 1
ATOM 3158 C C . LEU A 1 397 ? 27.350 5.047 -23.194 1.00 79.25 397 LEU A C 1
ATOM 3160 O O . LEU A 1 397 ? 26.170 4.714 -23.233 1.00 79.25 397 LEU A O 1
ATOM 3164 N N . GLN A 1 398 ? 28.331 4.337 -23.757 1.00 82.50 398 GLN A N 1
ATOM 3165 C CA . GLN A 1 398 ? 28.121 3.064 -24.449 1.00 82.50 398 GLN A CA 1
ATOM 3166 C C . GLN A 1 398 ? 27.483 2.022 -23.521 1.00 82.50 398 GLN A C 1
ATOM 3168 O O . GLN A 1 398 ? 26.459 1.451 -23.872 1.00 82.50 398 GLN A O 1
ATOM 3173 N N . LEU A 1 399 ? 28.008 1.840 -22.301 1.00 82.25 399 LEU A N 1
ATOM 3174 C CA . LEU A 1 399 ? 27.438 0.908 -21.318 1.00 82.25 399 LEU A CA 1
ATOM 3175 C C . LEU A 1 399 ? 26.002 1.267 -20.917 1.00 82.25 399 LEU A C 1
ATOM 3177 O O . LEU A 1 399 ? 25.156 0.383 -20.823 1.00 82.25 399 LEU A O 1
ATOM 3181 N N . ALA A 1 400 ? 25.722 2.553 -20.682 1.00 78.81 400 ALA A N 1
ATOM 3182 C CA . ALA A 1 400 ? 24.386 3.010 -20.299 1.00 78.81 400 ALA A CA 1
ATOM 3183 C C . ALA A 1 400 ? 23.370 2.911 -21.451 1.00 78.81 400 ALA A C 1
ATOM 3185 O O . ALA A 1 400 ? 22.191 2.674 -21.207 1.00 78.81 400 ALA A O 1
ATOM 3186 N N . SER A 1 401 ? 23.827 3.079 -22.694 1.00 83.62 401 SER A N 1
ATOM 3187 C CA . SER A 1 401 ? 22.972 3.074 -23.889 1.00 83.62 401 SER A CA 1
ATOM 3188 C C . SER A 1 401 ? 22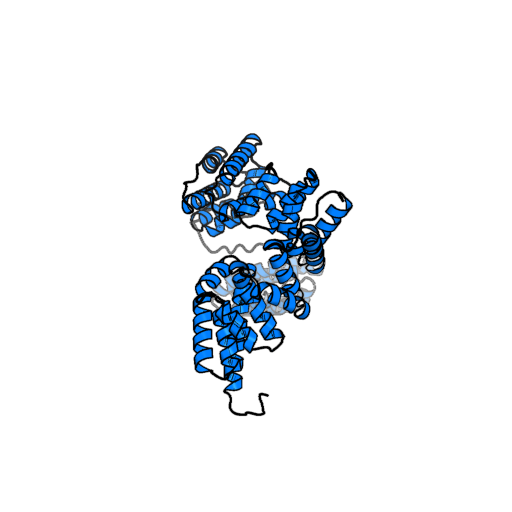.856 1.686 -24.526 1.00 83.62 401 SER A C 1
ATOM 3190 O O . SER A 1 401 ? 21.986 1.475 -25.362 1.00 83.62 401 SER A O 1
ATOM 3192 N N . ALA A 1 402 ? 23.697 0.721 -24.137 1.00 84.00 402 ALA A N 1
ATOM 3193 C CA . ALA A 1 402 ? 23.724 -0.621 -24.716 1.00 84.00 402 ALA A CA 1
ATOM 3194 C C . ALA A 1 402 ? 22.381 -1.355 -24.597 1.00 84.00 402 ALA A C 1
ATOM 3196 O O . ALA A 1 402 ? 21.944 -1.962 -25.570 1.00 84.00 402 ALA A O 1
ATOM 3197 N N . SER A 1 403 ? 21.698 -1.264 -23.447 1.00 84.69 403 SER A N 1
ATOM 3198 C CA . SER A 1 403 ? 20.371 -1.878 -23.275 1.00 84.69 403 SER A CA 1
ATOM 3199 C C . SER A 1 403 ? 19.336 -1.304 -24.241 1.00 84.69 403 SER A C 1
ATOM 3201 O O . SER A 1 403 ? 18.574 -2.053 -24.843 1.00 84.69 403 SER A O 1
ATOM 3203 N N . ILE A 1 404 ? 19.361 0.014 -24.447 1.00 86.31 404 ILE A N 1
ATOM 3204 C CA . ILE A 1 404 ? 18.467 0.712 -25.379 1.00 86.31 404 ILE A CA 1
ATOM 3205 C C . ILE A 1 404 ? 18.807 0.339 -26.828 1.00 86.31 404 ILE A C 1
ATOM 3207 O O . ILE A 1 404 ? 17.910 0.063 -27.619 1.00 86.31 404 ILE A O 1
ATOM 3211 N N . GLY A 1 405 ? 20.099 0.245 -27.157 1.00 85.12 405 GLY A N 1
ATOM 3212 C CA . GLY A 1 405 ? 20.573 -0.182 -28.474 1.00 85.12 405 GLY A CA 1
ATOM 3213 C C . GLY A 1 405 ? 20.166 -1.613 -28.819 1.00 85.12 405 GLY A C 1
ATOM 3214 O O . GLY A 1 405 ? 19.790 -1.877 -29.957 1.00 85.12 405 GLY A O 1
ATOM 3215 N N . MET A 1 406 ? 20.174 -2.530 -27.844 1.00 84.69 406 MET A N 1
ATOM 3216 C CA . MET A 1 406 ? 19.656 -3.890 -28.040 1.00 84.69 406 MET A CA 1
ATOM 3217 C C . MET A 1 406 ? 18.162 -3.887 -28.362 1.00 84.69 406 MET A C 1
ATOM 3219 O O . MET A 1 406 ? 17.754 -4.537 -29.321 1.00 84.69 406 MET A O 1
ATOM 3223 N N . SER A 1 407 ? 17.358 -3.156 -27.586 1.00 85.94 407 SER A N 1
ATOM 3224 C CA . SER A 1 407 ? 15.912 -3.054 -27.811 1.00 85.94 407 SER A CA 1
ATOM 3225 C C . SER A 1 407 ? 15.593 -2.423 -29.166 1.00 85.94 407 SER A C 1
ATOM 3227 O O . SER A 1 407 ? 14.739 -2.933 -29.885 1.00 85.94 407 SER A O 1
ATOM 3229 N N . MET A 1 408 ? 16.332 -1.377 -29.551 1.00 87.88 408 MET A N 1
ATOM 3230 C CA . MET A 1 408 ? 16.246 -0.755 -30.875 1.00 87.88 408 MET A CA 1
ATOM 3231 C C . MET A 1 408 ? 16.574 -1.756 -31.985 1.00 87.88 408 MET A C 1
ATOM 3233 O O . MET A 1 408 ? 15.813 -1.897 -32.936 1.00 87.88 408 MET A O 1
ATOM 3237 N N . ALA A 1 409 ? 17.695 -2.472 -31.870 1.00 88.56 409 ALA A N 1
ATOM 3238 C CA . ALA A 1 409 ? 18.125 -3.448 -32.866 1.00 88.56 409 ALA A CA 1
ATOM 3239 C C . ALA A 1 409 ? 17.110 -4.595 -33.017 1.00 88.56 409 ALA A C 1
ATOM 3241 O O . ALA A 1 409 ? 16.790 -4.992 -34.135 1.00 88.56 409 ALA A O 1
ATOM 3242 N N . TRP A 1 410 ? 16.534 -5.061 -31.903 1.00 87.81 410 TRP A N 1
ATOM 3243 C CA . TRP A 1 410 ? 15.452 -6.043 -31.908 1.00 87.81 410 TRP A CA 1
ATOM 3244 C C . TRP A 1 410 ? 14.178 -5.512 -32.581 1.00 87.81 410 TRP A C 1
ATOM 3246 O O . TRP A 1 410 ? 13.616 -6.196 -33.433 1.00 87.81 410 TRP A O 1
ATOM 3256 N N . ALA A 1 411 ? 13.750 -4.286 -32.256 1.00 87.31 411 ALA A N 1
ATOM 3257 C CA . ALA A 1 411 ? 12.572 -3.655 -32.856 1.00 87.31 411 ALA A CA 1
ATOM 3258 C C . ALA A 1 411 ? 12.728 -3.432 -34.371 1.00 87.31 411 ALA A C 1
ATOM 3260 O O . ALA A 1 411 ? 11.775 -3.610 -35.126 1.00 87.31 411 ALA A O 1
ATOM 3261 N N . MET A 1 412 ? 13.943 -3.105 -34.819 1.00 86.94 412 MET A N 1
ATOM 3262 C CA . MET A 1 412 ? 14.291 -2.933 -36.234 1.00 86.94 412 MET A CA 1
ATOM 3263 C C . MET A 1 412 ? 14.546 -4.262 -36.968 1.00 86.94 412 MET A C 1
ATOM 3265 O O . MET A 1 412 ? 14.704 -4.267 -38.188 1.00 86.94 412 MET A O 1
ATOM 3269 N N . GLY A 1 413 ? 14.607 -5.387 -36.249 1.00 86.00 413 GLY A N 1
ATOM 3270 C CA . GLY A 1 413 ? 14.907 -6.708 -36.808 1.00 86.00 413 GLY A CA 1
ATOM 3271 C C . GLY A 1 413 ? 16.377 -6.932 -37.193 1.00 86.00 413 GLY A C 1
ATOM 3272 O O . GLY A 1 413 ? 16.682 -7.921 -37.858 1.00 86.00 413 GLY A O 1
ATOM 3273 N N . ASP A 1 414 ? 17.295 -6.052 -36.782 1.00 87.69 414 ASP A N 1
ATOM 3274 C CA . ASP A 1 414 ? 18.735 -6.177 -37.040 1.00 87.69 414 ASP A CA 1
ATOM 3275 C C . ASP A 1 414 ? 19.418 -6.958 -35.907 1.00 87.69 414 ASP A C 1
ATOM 3277 O O . ASP A 1 414 ? 19.816 -6.426 -34.867 1.00 87.69 414 ASP A O 1
ATOM 3281 N N . ILE A 1 415 ? 19.538 -8.267 -36.106 1.00 86.38 415 ILE A N 1
ATOM 3282 C CA . ILE A 1 415 ? 20.051 -9.195 -35.092 1.00 86.38 415 ILE A CA 1
ATOM 3283 C C . ILE A 1 415 ? 21.566 -9.051 -34.909 1.00 86.38 415 ILE A C 1
ATOM 3285 O O . ILE A 1 415 ? 22.066 -9.207 -33.794 1.00 86.38 415 ILE A O 1
ATOM 3289 N N . ASP A 1 416 ? 22.299 -8.705 -35.968 1.00 86.94 416 ASP A N 1
ATOM 3290 C CA . ASP A 1 416 ? 23.757 -8.564 -35.920 1.00 86.94 416 ASP A CA 1
ATOM 3291 C C . ASP A 1 416 ? 24.155 -7.376 -35.030 1.00 86.94 416 ASP A C 1
ATOM 3293 O O . ASP A 1 416 ? 25.044 -7.482 -34.176 1.00 86.94 416 ASP A O 1
ATOM 3297 N N . ARG A 1 417 ? 23.431 -6.253 -35.152 1.00 84.88 417 ARG A N 1
ATOM 3298 C CA . ARG A 1 417 ? 23.595 -5.105 -34.246 1.00 84.88 417 ARG A CA 1
ATOM 3299 C C . ARG A 1 417 ? 23.202 -5.442 -32.813 1.00 84.88 417 ARG A C 1
ATOM 3301 O O . ARG A 1 417 ? 23.869 -4.993 -31.880 1.00 84.88 417 ARG A O 1
ATOM 3308 N N . MET A 1 418 ? 22.166 -6.256 -32.618 1.00 85.19 418 MET A N 1
ATOM 3309 C CA . MET A 1 418 ? 21.754 -6.691 -31.282 1.00 85.19 418 MET A CA 1
ATOM 3310 C C . MET A 1 418 ? 22.872 -7.475 -30.577 1.00 85.19 418 MET A C 1
ATOM 3312 O O . MET A 1 418 ? 23.156 -7.211 -29.408 1.00 85.19 418 MET A O 1
ATOM 3316 N N . GLU A 1 419 ? 23.557 -8.387 -31.274 1.00 84.44 419 GLU A N 1
ATOM 3317 C CA . GLU A 1 419 ? 24.695 -9.130 -30.710 1.00 84.44 419 GLU A CA 1
ATOM 3318 C C . GLU A 1 419 ? 25.888 -8.232 -30.393 1.00 84.44 419 GLU A C 1
ATOM 3320 O O . GLU A 1 419 ? 26.530 -8.384 -29.346 1.00 84.44 419 GLU A O 1
ATOM 3325 N N . PHE A 1 420 ? 26.156 -7.265 -31.271 1.00 85.88 420 PHE A N 1
ATOM 3326 C CA . PHE A 1 420 ? 27.185 -6.262 -31.043 1.00 85.88 420 PHE A CA 1
ATOM 3327 C C . PHE A 1 420 ? 26.920 -5.481 -29.749 1.00 85.88 420 PHE A C 1
ATOM 3329 O O . PHE A 1 420 ? 27.801 -5.413 -28.888 1.00 85.88 420 PHE A O 1
ATOM 3336 N N . TYR A 1 421 ? 25.698 -4.984 -29.538 1.00 84.25 421 TYR A N 1
ATOM 3337 C CA . TYR A 1 421 ? 25.336 -4.297 -28.295 1.00 84.25 421 TYR A CA 1
ATOM 3338 C C . TYR A 1 421 ? 25.321 -5.239 -27.082 1.00 84.25 421 TYR A C 1
ATOM 3340 O O . TYR A 1 421 ? 25.805 -4.870 -26.010 1.00 84.25 421 TYR A O 1
ATOM 3348 N N . LEU A 1 422 ? 24.886 -6.491 -27.239 1.00 83.81 422 LEU A N 1
ATOM 3349 C CA . LEU A 1 422 ? 24.887 -7.489 -26.165 1.00 83.81 422 LEU A CA 1
ATOM 3350 C C . LEU A 1 422 ? 26.297 -7.810 -25.650 1.00 83.81 422 LEU A C 1
ATOM 3352 O O . LEU A 1 422 ? 26.488 -8.067 -24.453 1.00 83.81 422 LEU A O 1
ATOM 3356 N N . SER A 1 423 ? 27.296 -7.769 -26.535 1.00 82.62 423 SER A N 1
ATOM 3357 C CA . SER A 1 423 ? 28.701 -7.970 -26.171 1.00 82.62 423 SER A CA 1
ATOM 3358 C C . SER A 1 423 ? 29.207 -6.916 -25.179 1.00 82.62 423 SER A C 1
ATOM 3360 O O . SER A 1 423 ? 30.023 -7.232 -24.312 1.00 82.62 423 SER A O 1
ATOM 3362 N N . THR A 1 424 ? 28.656 -5.699 -25.242 1.00 82.06 424 THR A N 1
ATOM 3363 C CA . THR A 1 424 ? 29.080 -4.565 -24.410 1.00 82.06 424 THR A CA 1
ATOM 3364 C C . THR A 1 424 ? 28.508 -4.595 -22.990 1.00 82.06 424 THR A C 1
ATOM 3366 O O . THR A 1 424 ? 29.074 -3.976 -22.093 1.00 82.06 424 THR A O 1
ATOM 3369 N N . LEU A 1 425 ? 27.428 -5.343 -22.740 1.00 79.19 425 LEU A N 1
ATOM 3370 C CA . LEU A 1 425 ? 26.782 -5.392 -21.425 1.00 79.19 425 LEU A CA 1
ATOM 3371 C C . LEU A 1 425 ? 27.572 -6.210 -20.393 1.00 79.19 425 LEU A C 1
ATOM 3373 O O . LEU A 1 425 ? 28.192 -7.223 -20.739 1.00 79.19 425 LEU A O 1
ATOM 3377 N N . PRO A 1 426 ? 27.492 -5.858 -19.097 1.00 78.94 426 PRO A N 1
ATOM 3378 C CA . PRO A 1 426 ? 28.120 -6.632 -18.032 1.00 78.94 426 PRO A CA 1
ATOM 3379 C C . PRO A 1 426 ? 27.555 -8.057 -17.952 1.00 78.94 426 PRO A C 1
ATOM 3381 O O . PRO A 1 426 ? 26.376 -8.301 -18.189 1.00 78.94 426 PRO A O 1
ATOM 3384 N N . ASN A 1 427 ? 28.416 -9.022 -17.608 1.00 69.00 427 ASN A N 1
ATOM 3385 C CA . ASN A 1 427 ? 28.092 -10.455 -17.657 1.00 69.00 427 ASN A CA 1
ATOM 3386 C C . ASN A 1 427 ? 27.002 -10.912 -16.675 1.00 69.00 427 ASN A C 1
ATOM 3388 O O . ASN A 1 427 ? 26.397 -11.945 -16.932 1.00 69.00 427 ASN A O 1
ATOM 3392 N N . LYS A 1 428 ? 26.767 -10.159 -15.595 1.00 68.31 428 LYS A N 1
ATOM 3393 C CA . LYS A 1 428 ? 25.713 -10.396 -14.597 1.00 68.31 428 LYS A CA 1
ATOM 3394 C C . LYS A 1 428 ? 24.682 -9.278 -14.671 1.00 68.31 428 LYS A C 1
ATOM 3396 O O . LYS A 1 428 ? 24.654 -8.392 -13.821 1.00 68.31 428 LYS A O 1
ATOM 3401 N N . SER A 1 429 ? 23.926 -9.255 -15.757 1.00 74.88 429 SER A N 1
ATOM 3402 C CA . SER A 1 429 ? 22.822 -8.320 -15.929 1.00 74.88 429 SER A CA 1
ATOM 3403 C C . SER A 1 429 ? 21.594 -9.108 -16.337 1.00 74.88 429 SER A C 1
ATOM 3405 O O . SER A 1 429 ? 21.651 -9.854 -17.318 1.00 74.88 429 SER A O 1
ATOM 3407 N N . ARG A 1 430 ? 20.489 -8.873 -15.624 1.00 75.44 430 ARG A N 1
ATOM 3408 C CA . ARG A 1 430 ? 19.169 -9.437 -15.925 1.00 75.44 430 ARG A CA 1
ATOM 3409 C C . ARG A 1 430 ? 18.829 -9.276 -17.406 1.00 75.44 430 ARG A C 1
ATOM 3411 O O . ARG A 1 430 ? 18.445 -10.236 -18.069 1.00 75.44 430 ARG A O 1
ATOM 3418 N N . ASP A 1 431 ? 19.042 -8.075 -17.937 1.00 78.12 431 ASP A N 1
ATOM 3419 C CA . ASP A 1 431 ? 18.689 -7.729 -19.314 1.00 78.12 431 ASP A CA 1
ATOM 3420 C C . ASP A 1 431 ? 19.565 -8.493 -20.327 1.00 78.12 431 ASP A C 1
ATOM 3422 O O . ASP A 1 431 ? 19.098 -8.877 -21.399 1.00 78.12 431 ASP A O 1
ATOM 3426 N N . LYS A 1 432 ? 20.822 -8.801 -19.966 1.00 83.81 432 LYS A N 1
ATOM 3427 C CA . LYS A 1 432 ? 21.731 -9.611 -20.793 1.00 83.81 432 LYS A CA 1
ATOM 3428 C C . LYS A 1 432 ? 21.307 -11.078 -20.812 1.00 83.81 432 LYS A C 1
ATOM 3430 O O . LYS A 1 432 ? 21.313 -11.688 -21.880 1.00 83.81 432 LYS A O 1
ATOM 3435 N N . SER A 1 433 ? 20.956 -11.646 -19.658 1.00 85.62 433 SER A N 1
ATOM 3436 C CA . SER A 1 433 ? 20.459 -13.024 -19.544 1.00 85.62 433 SER A CA 1
ATOM 3437 C C . SER A 1 433 ? 19.161 -13.207 -20.342 1.00 85.62 433 SER A C 1
ATOM 3439 O O . SER A 1 433 ? 19.057 -14.144 -21.134 1.00 85.62 433 SER A O 1
ATOM 3441 N N . PHE A 1 434 ? 18.235 -12.247 -20.235 1.00 87.12 434 PHE A N 1
ATOM 3442 C CA . PHE A 1 434 ? 16.996 -12.212 -21.016 1.00 87.12 434 PHE A CA 1
ATOM 3443 C C . PHE A 1 434 ? 17.251 -12.132 -22.532 1.00 87.12 434 PHE A C 1
ATOM 3445 O O . PHE A 1 434 ? 16.756 -12.963 -23.291 1.00 87.12 434 PHE A O 1
ATOM 3452 N N . CYS A 1 435 ? 18.086 -11.194 -22.992 1.00 85.94 435 CYS A N 1
ATOM 3453 C CA . CYS A 1 435 ? 18.370 -11.044 -24.424 1.00 85.94 435 CYS A CA 1
ATOM 3454 C C . CYS A 1 435 ? 19.119 -12.248 -25.016 1.00 85.94 435 CYS A C 1
ATOM 3456 O O . CYS A 1 435 ? 18.881 -12.620 -26.164 1.00 85.94 435 CYS A O 1
ATOM 3458 N N . LYS A 1 436 ? 19.988 -12.909 -24.238 1.00 87.38 436 LYS A N 1
ATOM 3459 C CA . LYS A 1 436 ? 20.619 -14.173 -24.652 1.00 87.38 436 LYS A CA 1
ATOM 3460 C C . LYS A 1 436 ? 19.598 -15.290 -24.836 1.00 87.38 436 LYS A C 1
ATOM 3462 O O . LYS A 1 436 ? 19.703 -16.037 -25.806 1.00 87.38 436 LYS A O 1
ATOM 3467 N N . ALA A 1 437 ? 18.621 -15.396 -23.932 1.00 89.12 437 ALA A N 1
ATOM 3468 C CA . ALA A 1 437 ? 17.523 -16.341 -24.090 1.00 89.12 437 ALA A CA 1
ATOM 3469 C C . ALA A 1 437 ? 16.739 -16.044 -25.376 1.00 89.12 437 ALA A C 1
ATOM 3471 O O . ALA A 1 437 ? 16.527 -16.948 -26.178 1.00 89.12 437 ALA A O 1
ATOM 3472 N N . LEU A 1 438 ? 16.409 -14.775 -25.630 1.00 88.44 438 LEU A N 1
ATOM 3473 C CA . LEU A 1 438 ? 15.686 -14.352 -26.831 1.00 88.44 438 LEU A CA 1
ATOM 3474 C C . LEU A 1 438 ? 16.429 -14.709 -28.132 1.00 88.44 438 LEU A C 1
ATOM 3476 O O . LEU A 1 438 ? 15.842 -15.295 -29.041 1.00 88.44 438 LEU A O 1
ATOM 3480 N N . LEU A 1 439 ? 17.737 -14.441 -28.200 1.00 88.56 439 LEU A N 1
ATOM 3481 C CA . LEU A 1 439 ? 18.575 -14.817 -29.346 1.00 88.56 439 LEU A CA 1
ATOM 3482 C C . LEU A 1 439 ? 18.671 -16.337 -29.534 1.00 88.56 439 LEU A C 1
ATOM 3484 O O . LEU A 1 439 ? 18.647 -16.827 -30.665 1.00 88.56 439 LEU A O 1
ATOM 3488 N N . ALA A 1 440 ? 18.762 -17.099 -28.441 1.00 88.94 440 ALA A N 1
ATOM 3489 C CA . ALA A 1 440 ? 18.786 -18.558 -28.494 1.00 88.94 440 ALA A CA 1
ATOM 3490 C C . ALA A 1 440 ? 17.456 -19.126 -29.023 1.00 88.94 440 ALA A C 1
ATOM 3492 O O . ALA A 1 440 ? 17.466 -20.014 -29.877 1.00 88.94 440 ALA A O 1
ATOM 3493 N N . VAL A 1 441 ? 16.320 -18.556 -28.602 1.00 87.88 441 VAL A N 1
ATOM 3494 C CA . VAL A 1 441 ? 14.983 -18.895 -29.123 1.00 87.88 441 VAL A CA 1
ATOM 3495 C C . VAL A 1 441 ? 14.847 -18.527 -30.598 1.00 87.88 441 VAL A C 1
ATOM 3497 O O . VAL A 1 441 ? 14.264 -19.291 -31.373 1.00 87.88 441 VAL A O 1
ATOM 3500 N N . TYR A 1 442 ? 15.398 -17.385 -31.016 1.00 87.38 442 TYR A N 1
ATOM 3501 C CA . TYR A 1 442 ? 15.408 -16.977 -32.419 1.00 87.38 442 TYR A CA 1
ATOM 3502 C C . TYR A 1 442 ? 16.188 -17.973 -33.293 1.00 87.38 442 TYR A C 1
ATOM 3504 O O . TYR A 1 442 ? 15.691 -18.404 -34.331 1.00 87.38 442 TYR A O 1
ATOM 3512 N N . ARG A 1 443 ? 17.367 -18.413 -32.832 1.00 88.31 443 ARG A N 1
ATOM 3513 C CA . ARG A 1 443 ? 18.234 -19.388 -33.524 1.00 88.31 443 ARG A CA 1
ATOM 3514 C C . ARG A 1 443 ? 17.778 -20.848 -33.408 1.00 88.31 443 ARG A C 1
ATOM 3516 O O . ARG A 1 443 ? 18.449 -21.724 -33.942 1.00 88.31 443 ARG A O 1
ATOM 3523 N N . ASN A 1 444 ? 16.654 -21.113 -32.737 1.00 86.62 444 ASN A N 1
ATOM 3524 C CA . ASN A 1 444 ? 16.141 -22.456 -32.430 1.00 86.62 444 ASN A CA 1
ATOM 3525 C C . ASN A 1 444 ? 17.106 -23.320 -31.585 1.00 86.62 444 ASN A C 1
ATOM 3527 O O . ASN A 1 444 ? 17.025 -24.547 -31.590 1.00 86.62 444 ASN A O 1
ATOM 3531 N N . ASN A 1 445 ? 17.994 -22.686 -30.811 1.00 90.88 445 ASN A N 1
ATOM 3532 C CA . ASN A 1 445 ? 18.868 -23.354 -29.846 1.00 90.88 445 ASN A CA 1
ATOM 3533 C C . ASN A 1 445 ? 18.160 -23.445 -28.492 1.00 90.88 445 ASN A C 1
ATOM 3535 O O . ASN A 1 445 ? 18.416 -22.669 -27.569 1.00 90.88 445 ASN A O 1
ATOM 3539 N N . PHE A 1 446 ? 17.232 -24.389 -28.378 1.00 88.00 446 PHE A N 1
ATOM 3540 C CA . PHE A 1 446 ? 16.322 -24.422 -27.238 1.00 88.00 446 PHE A CA 1
ATOM 3541 C C . PHE A 1 446 ? 16.963 -24.841 -25.907 1.00 88.00 446 PHE A C 1
ATOM 3543 O O . PHE A 1 446 ? 16.538 -24.372 -24.853 1.00 88.00 446 PHE A O 1
ATOM 3550 N N . GLU A 1 447 ? 18.000 -25.684 -25.932 1.00 88.44 447 GLU A N 1
ATOM 3551 C CA . GLU A 1 447 ? 18.712 -26.089 -24.710 1.00 88.44 447 GLU A CA 1
ATOM 3552 C C . GLU A 1 447 ? 19.400 -24.901 -24.033 1.00 88.44 447 GLU A C 1
ATOM 3554 O O . GLU A 1 447 ? 19.361 -24.757 -22.811 1.00 88.44 447 GLU A O 1
ATOM 3559 N N . ASP A 1 448 ? 20.019 -24.029 -24.829 1.00 88.44 448 ASP A N 1
ATOM 3560 C CA . ASP A 1 448 ? 20.685 -22.837 -24.316 1.00 88.44 448 ASP A CA 1
ATOM 3561 C C . ASP A 1 448 ? 19.670 -21.765 -23.913 1.00 88.44 448 ASP A C 1
ATOM 3563 O O . ASP A 1 448 ? 19.870 -21.096 -22.900 1.00 88.44 448 ASP A O 1
ATOM 3567 N N . ALA A 1 449 ? 18.541 -21.660 -24.624 1.00 89.69 449 ALA A N 1
ATOM 3568 C CA . ALA A 1 449 ? 17.426 -20.810 -24.214 1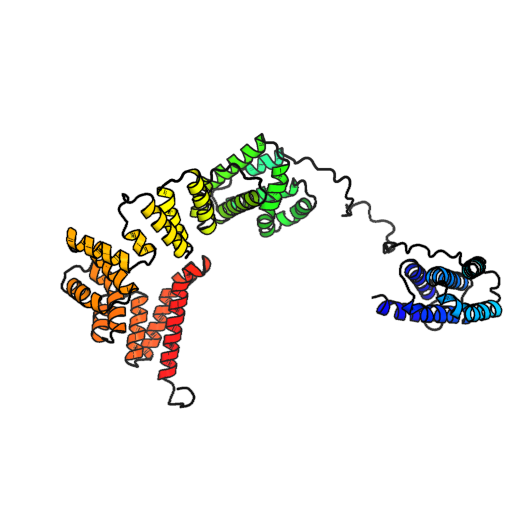.00 89.69 449 ALA A CA 1
ATOM 3569 C C . ALA A 1 449 ? 16.917 -21.178 -22.810 1.00 89.69 449 ALA A C 1
ATOM 3571 O O . ALA A 1 449 ? 16.843 -20.305 -21.948 1.00 89.69 449 ALA A O 1
ATOM 3572 N N . ALA A 1 450 ? 16.657 -22.463 -22.543 1.00 88.69 450 ALA A N 1
ATOM 3573 C CA . ALA A 1 450 ? 16.199 -22.929 -21.231 1.00 88.69 450 ALA A CA 1
ATOM 3574 C C . ALA A 1 450 ? 17.211 -22.621 -20.111 1.00 88.69 450 ALA A C 1
ATOM 3576 O O . ALA A 1 450 ? 16.832 -22.150 -19.037 1.00 88.69 450 ALA A O 1
ATOM 3577 N N . LYS A 1 451 ? 18.515 -22.806 -20.374 1.00 90.75 451 LYS A N 1
ATOM 3578 C CA . LYS A 1 451 ? 19.581 -22.433 -19.425 1.00 90.75 451 LYS A CA 1
ATOM 3579 C C . LYS A 1 451 ? 19.582 -20.930 -19.139 1.00 90.75 451 LYS A C 1
ATOM 3581 O O . LYS A 1 451 ? 19.668 -20.529 -17.980 1.00 90.75 451 LYS A O 1
ATOM 3586 N N . PHE A 1 452 ? 19.484 -20.088 -20.171 1.00 90.19 452 PHE A N 1
ATOM 3587 C CA . PHE A 1 452 ? 19.475 -18.633 -19.992 1.00 90.19 452 PHE A CA 1
ATOM 3588 C C . PHE A 1 452 ? 18.211 -18.130 -19.281 1.00 90.19 452 PHE A C 1
ATOM 3590 O O . PHE A 1 452 ? 18.320 -17.211 -18.470 1.00 90.19 452 PHE A O 1
ATOM 3597 N N . ILE A 1 453 ? 17.050 -18.755 -19.508 1.00 89.81 453 ILE A N 1
ATOM 3598 C CA . ILE A 1 453 ? 15.803 -18.454 -18.783 1.00 89.81 453 ILE A CA 1
ATOM 3599 C C . ILE A 1 453 ? 15.943 -18.795 -17.295 1.00 89.81 453 ILE A C 1
ATOM 3601 O O . ILE A 1 453 ? 15.603 -17.968 -16.448 1.00 89.81 453 ILE A O 1
ATOM 3605 N N . SER A 1 454 ? 16.501 -19.966 -16.965 1.00 89.12 454 SER A N 1
ATOM 3606 C CA . SER A 1 454 ? 16.761 -20.355 -15.570 1.00 89.12 454 SER A CA 1
ATOM 3607 C C . SER A 1 454 ? 17.691 -19.359 -14.876 1.00 89.12 454 SER A C 1
ATOM 3609 O O . SER A 1 454 ? 17.367 -18.856 -13.802 1.00 89.12 454 SER A O 1
ATOM 3611 N N . ASN A 1 455 ? 18.796 -18.989 -15.532 1.00 87.81 455 ASN A N 1
ATOM 3612 C CA . ASN A 1 455 ? 19.738 -18.006 -14.994 1.00 87.81 455 ASN A CA 1
ATOM 3613 C C . ASN A 1 455 ? 19.074 -16.636 -14.766 1.00 87.81 455 ASN A C 1
ATOM 3615 O O . ASN A 1 455 ? 19.314 -15.997 -13.746 1.00 87.81 455 ASN A O 1
ATOM 3619 N N . ALA A 1 456 ? 18.212 -16.188 -15.687 1.00 87.06 456 ALA A N 1
ATOM 3620 C CA . ALA A 1 456 ? 17.483 -14.930 -15.532 1.00 87.06 456 ALA A CA 1
ATOM 3621 C C . ALA A 1 456 ? 16.502 -14.965 -14.345 1.00 87.06 456 ALA A C 1
ATOM 3623 O O . ALA A 1 456 ? 16.350 -13.960 -13.653 1.00 87.06 456 ALA A O 1
ATOM 3624 N N . ARG A 1 457 ? 15.861 -16.112 -14.070 1.00 87.62 457 ARG A N 1
ATOM 3625 C CA . ARG A 1 457 ? 14.984 -16.286 -12.897 1.00 87.62 457 ARG A CA 1
ATOM 3626 C C . ARG A 1 457 ? 15.762 -16.234 -11.583 1.00 87.62 457 ARG A C 1
ATOM 3628 O O . ARG A 1 457 ? 15.349 -15.510 -10.680 1.00 87.62 457 ARG A O 1
ATOM 3635 N N . GLU A 1 458 ? 16.897 -16.927 -11.501 1.00 87.38 458 GLU A N 1
ATOM 3636 C CA . GLU A 1 458 ? 17.772 -16.907 -10.317 1.00 87.38 458 GLU A CA 1
ATOM 3637 C C . GLU A 1 458 ? 18.278 -15.489 -10.004 1.00 87.38 458 GLU A C 1
ATOM 3639 O O . GLU A 1 458 ? 18.284 -15.061 -8.850 1.00 87.38 458 GLU A O 1
ATOM 3644 N N . GLU A 1 459 ? 18.644 -14.713 -11.031 1.00 83.38 459 GLU A N 1
ATOM 3645 C CA . GLU A 1 459 ? 19.078 -13.318 -10.869 1.00 83.38 459 GLU A CA 1
ATOM 3646 C C . GLU A 1 459 ? 17.949 -12.386 -10.380 1.00 83.38 459 GLU A C 1
ATOM 3648 O O . GLU A 1 459 ? 18.223 -11.375 -9.727 1.00 83.38 459 GLU A O 1
ATOM 3653 N N . MET A 1 460 ? 16.681 -12.706 -10.669 1.00 81.50 460 MET A N 1
ATOM 3654 C CA . MET A 1 460 ? 15.526 -11.889 -10.273 1.00 81.50 460 MET A CA 1
ATOM 3655 C C . MET A 1 460 ? 14.956 -12.233 -8.894 1.00 81.50 460 MET A C 1
ATOM 3657 O O . MET A 1 460 ? 14.372 -11.354 -8.259 1.00 81.50 460 MET A O 1
ATOM 3661 N N . GLU A 1 461 ? 15.131 -13.463 -8.408 1.00 81.69 461 GLU A N 1
ATOM 3662 C CA . GLU A 1 461 ? 14.509 -13.963 -7.171 1.00 81.69 461 GLU A CA 1
ATOM 3663 C C . GLU A 1 461 ? 14.782 -13.061 -5.953 1.00 81.69 461 GLU A C 1
ATOM 3665 O O . GLU A 1 461 ? 13.862 -12.701 -5.211 1.00 81.69 461 GLU A O 1
ATOM 3670 N N . ALA A 1 462 ? 16.033 -12.615 -5.793 1.00 77.44 462 ALA A N 1
ATOM 3671 C CA . ALA A 1 462 ? 16.447 -11.757 -4.682 1.00 77.44 462 ALA A CA 1
ATOM 3672 C C . ALA A 1 462 ? 15.736 -10.388 -4.676 1.00 77.44 462 ALA A C 1
ATOM 3674 O O . ALA A 1 462 ? 15.400 -9.870 -3.611 1.00 77.44 462 ALA A O 1
ATOM 3675 N N . ASN A 1 463 ? 15.480 -9.819 -5.859 1.00 75.44 463 ASN A N 1
ATOM 3676 C CA . ASN A 1 463 ? 14.824 -8.517 -6.011 1.00 75.44 463 ASN A CA 1
ATOM 3677 C C . ASN A 1 463 ? 13.293 -8.646 -5.981 1.00 75.44 463 ASN A C 1
ATOM 3679 O O . ASN A 1 463 ? 12.600 -7.776 -5.463 1.00 75.44 463 ASN A O 1
ATOM 3683 N N . LEU A 1 464 ? 12.743 -9.740 -6.511 1.00 78.62 464 LEU A N 1
ATOM 3684 C CA . LEU A 1 464 ? 11.303 -9.993 -6.511 1.00 78.62 464 LEU A CA 1
ATOM 3685 C C . LEU A 1 464 ? 10.762 -10.124 -5.078 1.00 78.62 464 LEU A C 1
ATOM 3687 O O . LEU A 1 464 ? 9.756 -9.504 -4.735 1.00 78.62 464 LEU A O 1
ATOM 3691 N N . SER A 1 465 ? 11.464 -10.891 -4.236 1.00 76.44 465 SER A N 1
ATOM 3692 C CA . SER A 1 465 ? 11.078 -11.128 -2.840 1.00 76.44 465 SER A CA 1
ATOM 3693 C C . SER A 1 465 ? 11.087 -9.840 -2.010 1.00 76.44 465 SER A C 1
ATOM 3695 O O . SER A 1 465 ? 10.141 -9.573 -1.271 1.00 76.44 465 SER A O 1
ATOM 3697 N N . SER A 1 466 ? 12.101 -8.985 -2.177 1.00 75.75 466 SER A N 1
ATOM 3698 C CA . SER A 1 466 ? 12.171 -7.713 -1.452 1.00 75.75 466 SER A CA 1
ATOM 3699 C C . SER A 1 466 ? 11.085 -6.729 -1.906 1.00 75.75 466 SER A C 1
ATOM 3701 O O . SER A 1 466 ? 10.350 -6.209 -1.069 1.00 75.75 466 SER A O 1
ATOM 3703 N N . HIS A 1 467 ? 10.905 -6.521 -3.214 1.00 71.44 467 HIS A N 1
ATOM 3704 C CA . HIS A 1 467 ? 9.991 -5.496 -3.728 1.00 71.44 467 HIS A CA 1
ATOM 3705 C C . HIS A 1 467 ? 8.503 -5.837 -3.556 1.00 71.44 467 HIS A C 1
ATOM 3707 O O . HIS A 1 467 ? 7.721 -4.949 -3.216 1.00 71.44 467 HIS A O 1
ATOM 3713 N N . ILE A 1 468 ? 8.102 -7.105 -3.732 1.00 74.81 468 ILE A N 1
ATOM 3714 C CA . ILE A 1 468 ? 6.694 -7.517 -3.561 1.00 74.81 468 ILE A CA 1
ATOM 3715 C C . ILE A 1 468 ? 6.242 -7.388 -2.104 1.00 74.81 468 ILE A C 1
ATOM 3717 O O . ILE A 1 468 ? 5.083 -7.057 -1.854 1.00 74.81 468 ILE A O 1
ATOM 3721 N N . THR A 1 469 ? 7.136 -7.629 -1.139 1.00 67.31 469 THR A N 1
ATOM 3722 C CA . THR A 1 469 ? 6.780 -7.522 0.286 1.00 67.31 469 THR A CA 1
ATOM 3723 C C . THR A 1 469 ? 6.462 -6.093 0.725 1.00 67.31 469 THR A C 1
ATOM 3725 O O . THR A 1 469 ? 5.733 -5.915 1.699 1.00 67.31 469 THR A O 1
ATOM 3728 N N . GLU A 1 470 ? 6.957 -5.083 0.004 1.00 61.91 470 GLU A N 1
ATOM 3729 C CA . GLU A 1 470 ? 6.674 -3.674 0.284 1.00 61.91 470 GLU A CA 1
ATOM 3730 C C . GLU A 1 470 ? 5.409 -3.178 -0.426 1.00 61.91 470 GLU A C 1
ATOM 3732 O O . GLU A 1 470 ? 4.521 -2.616 0.216 1.00 61.91 470 GLU A O 1
ATOM 3737 N N . SER A 1 471 ? 5.308 -3.370 -1.747 1.00 65.75 471 SER A N 1
ATOM 3738 C CA . SER A 1 471 ? 4.084 -3.088 -2.501 1.00 65.75 471 SER A CA 1
ATOM 3739 C C . SER A 1 471 ? 4.058 -3.819 -3.842 1.00 65.75 471 SER A C 1
ATOM 3741 O O . SER A 1 471 ? 5.077 -3.992 -4.512 1.00 65.75 471 SER A O 1
ATOM 3743 N N . TYR A 1 472 ? 2.855 -4.182 -4.291 1.00 75.00 472 TYR A N 1
ATOM 3744 C CA . TYR A 1 472 ? 2.675 -4.765 -5.620 1.00 75.00 472 TYR A CA 1
ATOM 3745 C C . TYR A 1 472 ? 3.110 -3.805 -6.739 1.00 75.00 472 TYR A C 1
ATOM 3747 O O . TYR A 1 472 ? 3.771 -4.238 -7.677 1.00 75.00 472 TYR A O 1
ATOM 3755 N N . SER A 1 473 ? 2.819 -2.503 -6.618 1.00 71.38 473 SER A N 1
ATOM 3756 C CA . SER A 1 473 ? 3.209 -1.499 -7.620 1.00 71.38 473 SER A CA 1
ATOM 3757 C C . SER A 1 473 ? 4.725 -1.429 -7.825 1.00 71.38 473 SER A C 1
ATOM 3759 O O . SER A 1 473 ? 5.191 -1.371 -8.959 1.00 71.38 473 SER A O 1
ATOM 3761 N N . ARG A 1 474 ? 5.514 -1.535 -6.748 1.00 66.62 474 ARG A N 1
ATOM 3762 C CA . ARG A 1 474 ? 6.984 -1.578 -6.820 1.00 66.62 474 ARG A CA 1
ATOM 3763 C C . ARG A 1 474 ? 7.498 -2.901 -7.380 1.00 66.62 474 ARG A C 1
ATOM 3765 O O . ARG A 1 474 ? 8.468 -2.919 -8.132 1.00 66.62 474 ARG A O 1
ATOM 3772 N N . GLY A 1 475 ? 6.844 -4.008 -7.030 1.00 75.56 475 GLY A N 1
ATOM 3773 C CA . GLY A 1 475 ? 7.162 -5.336 -7.555 1.00 75.56 475 GLY A CA 1
ATOM 3774 C C . GLY A 1 475 ? 6.740 -5.558 -9.011 1.00 75.56 475 GLY A C 1
ATOM 3775 O O . GLY A 1 475 ? 7.238 -6.493 -9.638 1.00 75.56 475 GLY A O 1
ATOM 3776 N N . TYR A 1 476 ? 5.868 -4.712 -9.570 1.00 82.44 476 TYR A N 1
ATOM 3777 C CA . TYR A 1 476 ? 5.227 -4.944 -10.866 1.00 82.44 476 TYR A CA 1
ATOM 3778 C C . TYR A 1 476 ? 6.228 -5.124 -12.011 1.00 82.44 476 TYR A C 1
ATOM 3780 O O . TYR A 1 476 ? 6.099 -6.069 -12.781 1.00 82.44 476 TYR A O 1
ATOM 3788 N N . SER A 1 477 ? 7.278 -4.297 -12.082 1.00 81.25 477 SER A N 1
ATOM 3789 C CA . SER A 1 477 ? 8.318 -4.430 -13.118 1.00 81.25 477 SER A CA 1
ATOM 3790 C C . SER A 1 477 ? 8.999 -5.807 -13.092 1.00 81.25 477 SER A C 1
ATOM 3792 O O . SER A 1 477 ? 9.281 -6.383 -14.141 1.00 81.25 477 SER A O 1
ATOM 3794 N N . GLN A 1 478 ? 9.224 -6.372 -11.901 1.00 82.94 478 GLN A N 1
ATOM 3795 C CA . GLN A 1 478 ? 9.827 -7.701 -11.766 1.00 82.94 478 GLN A CA 1
ATOM 3796 C C . GLN A 1 478 ? 8.823 -8.807 -12.112 1.00 82.94 478 GLN A C 1
ATOM 3798 O O . GLN A 1 478 ? 9.178 -9.771 -12.784 1.00 82.94 478 GLN A O 1
ATOM 3803 N N . VAL A 1 479 ? 7.557 -8.651 -11.709 1.00 86.81 479 VAL A N 1
ATOM 3804 C CA . VAL A 1 479 ? 6.473 -9.580 -12.071 1.00 86.81 479 VAL A CA 1
ATOM 3805 C C . VAL A 1 479 ? 6.274 -9.625 -13.586 1.00 86.81 479 VAL A C 1
ATOM 3807 O O . VAL A 1 479 ? 6.175 -10.709 -14.156 1.00 86.81 479 VAL A O 1
ATOM 3810 N N . PHE A 1 480 ? 6.287 -8.468 -14.246 1.00 88.25 480 PHE A N 1
ATOM 3811 C CA . PHE A 1 480 ? 6.178 -8.361 -15.697 1.00 88.25 480 PHE A CA 1
ATOM 3812 C C . PHE A 1 480 ? 7.328 -9.085 -16.410 1.00 88.25 480 PHE A C 1
ATOM 3814 O O . PHE A 1 480 ? 7.092 -9.860 -17.331 1.00 88.25 480 PHE A O 1
ATOM 3821 N N . MET A 1 481 ? 8.568 -8.935 -15.937 1.00 86.00 481 MET A N 1
ATOM 3822 C CA . MET A 1 481 ? 9.703 -9.688 -16.486 1.00 86.00 481 MET A CA 1
ATOM 3823 C C . MET A 1 481 ? 9.566 -11.204 -16.279 1.00 86.00 481 MET A C 1
ATOM 3825 O O . MET A 1 481 ? 9.892 -11.980 -17.178 1.00 86.00 481 MET A O 1
ATOM 3829 N N . CYS A 1 482 ? 9.056 -11.652 -15.127 1.00 88.56 482 CYS A N 1
ATOM 3830 C CA . CYS A 1 482 ? 8.743 -13.067 -14.907 1.00 88.56 482 CYS A CA 1
ATOM 3831 C C . CYS A 1 482 ? 7.684 -13.576 -15.893 1.00 88.56 482 CYS A C 1
ATOM 3833 O O . CYS A 1 482 ? 7.810 -14.694 -16.398 1.00 88.56 482 CYS A O 1
ATOM 3835 N N . GLN A 1 483 ? 6.674 -12.756 -16.195 1.00 91.44 483 GLN A N 1
ATOM 3836 C CA . GLN A 1 483 ? 5.691 -13.066 -17.227 1.00 91.44 483 GLN A CA 1
ATOM 3837 C C . GLN A 1 483 ? 6.371 -13.198 -18.594 1.00 91.44 483 GLN A C 1
ATOM 3839 O O . GLN A 1 483 ? 6.238 -14.243 -19.217 1.00 91.44 483 GLN A O 1
ATOM 3844 N N . MET A 1 484 ? 7.199 -12.232 -19.007 1.00 91.75 484 MET A N 1
ATOM 3845 C CA . MET A 1 484 ? 7.940 -12.302 -20.277 1.00 91.75 484 MET A CA 1
ATOM 3846 C C . MET A 1 484 ? 8.816 -13.558 -20.405 1.00 91.75 484 MET A C 1
ATOM 3848 O O . MET A 1 484 ? 8.896 -14.142 -21.481 1.00 91.75 484 MET A O 1
ATOM 3852 N N . LEU A 1 485 ? 9.475 -13.994 -19.327 1.00 91.19 485 LEU A N 1
ATOM 3853 C CA . LEU A 1 485 ? 10.248 -15.242 -19.336 1.00 91.19 485 LEU A CA 1
ATOM 3854 C C . LEU A 1 485 ? 9.365 -16.482 -19.486 1.00 91.19 485 LEU A C 1
ATOM 3856 O O . LEU A 1 485 ? 9.779 -17.442 -20.126 1.00 91.19 485 LEU A O 1
ATOM 3860 N N . THR A 1 486 ? 8.171 -16.467 -18.898 1.00 92.62 486 THR A N 1
ATOM 3861 C CA . THR A 1 486 ? 7.208 -17.573 -19.003 1.00 92.62 486 THR A CA 1
ATOM 3862 C C . THR A 1 486 ? 6.650 -17.656 -20.424 1.00 92.62 486 THR A C 1
ATOM 3864 O O . THR A 1 486 ? 6.681 -18.724 -21.022 1.00 92.62 486 THR A O 1
ATOM 3867 N N . GLU A 1 487 ? 6.274 -16.522 -21.016 1.00 93.69 487 GLU A N 1
ATOM 3868 C CA . GLU A 1 487 ? 5.885 -16.432 -22.432 1.00 93.69 487 GLU A CA 1
ATOM 3869 C C . GLU A 1 487 ? 7.005 -16.945 -23.352 1.00 93.69 487 GLU A C 1
ATOM 3871 O O . GLU A 1 487 ? 6.764 -17.649 -24.330 1.00 93.69 487 GLU A O 1
ATOM 3876 N N . LEU A 1 488 ? 8.268 -16.659 -23.017 1.00 91.12 488 LEU A N 1
ATOM 3877 C CA . LEU A 1 488 ? 9.406 -17.161 -23.782 1.00 91.12 488 LEU A CA 1
ATOM 3878 C C . LEU A 1 488 ? 9.543 -18.694 -23.697 1.00 91.12 488 LEU A C 1
ATOM 3880 O O . LEU A 1 488 ? 9.893 -19.325 -24.694 1.00 91.12 488 LEU A O 1
ATOM 3884 N N . GLU A 1 489 ? 9.241 -19.307 -22.548 1.00 90.81 489 GLU A N 1
ATOM 3885 C CA . GLU A 1 489 ? 9.158 -20.771 -22.417 1.00 90.81 489 GLU A CA 1
ATOM 3886 C C . GLU A 1 489 ? 8.004 -21.349 -23.238 1.00 90.81 489 GLU A C 1
ATOM 3888 O O . GLU A 1 489 ? 8.168 -22.383 -23.885 1.00 90.81 489 GLU A O 1
ATOM 3893 N N . GLU A 1 490 ? 6.858 -20.672 -23.269 1.00 90.12 490 GLU A N 1
ATOM 3894 C CA . GLU A 1 490 ? 5.719 -21.074 -24.096 1.00 90.12 490 GLU A CA 1
ATOM 3895 C C . GLU A 1 490 ? 6.050 -21.014 -25.589 1.00 90.12 490 GLU A C 1
ATOM 3897 O O . GLU A 1 490 ? 5.728 -21.950 -26.321 1.00 90.12 490 GLU A O 1
ATOM 3902 N N . VAL A 1 491 ? 6.793 -19.998 -26.041 1.00 89.19 491 VAL A N 1
ATOM 3903 C CA . VAL A 1 491 ? 7.313 -19.925 -27.418 1.00 89.19 491 VAL A CA 1
ATOM 3904 C C . VAL A 1 491 ? 8.258 -21.090 -27.721 1.00 89.19 491 VAL A C 1
ATOM 3906 O O . VAL A 1 491 ? 8.207 -21.656 -28.816 1.00 89.19 491 VAL A O 1
ATOM 3909 N N . VAL A 1 492 ? 9.113 -21.478 -26.770 1.00 88.19 492 VAL A N 1
ATOM 3910 C CA . VAL A 1 492 ? 9.973 -22.663 -26.918 1.00 88.19 492 VAL A CA 1
ATOM 3911 C C . VAL A 1 492 ? 9.126 -23.927 -27.053 1.00 88.19 492 VAL A C 1
ATOM 3913 O O . VAL A 1 492 ? 9.347 -24.701 -27.983 1.00 88.19 492 VAL A O 1
ATOM 3916 N N . MET A 1 493 ? 8.131 -24.119 -26.181 1.00 86.75 493 MET A N 1
ATOM 3917 C CA . MET A 1 493 ? 7.218 -25.266 -26.246 1.00 86.75 493 MET A CA 1
ATOM 3918 C C . MET A 1 493 ? 6.438 -25.304 -27.562 1.00 86.75 493 MET A C 1
ATOM 3920 O O . MET A 1 493 ? 6.316 -26.365 -28.168 1.00 86.75 493 MET A O 1
ATOM 3924 N N . TYR A 1 494 ? 5.959 -24.151 -28.030 1.00 86.12 494 TYR A N 1
ATOM 3925 C CA . TYR A 1 494 ? 5.250 -24.019 -29.297 1.00 86.12 494 TYR A CA 1
ATOM 3926 C C . TYR A 1 494 ? 6.137 -24.405 -30.485 1.00 86.12 494 TYR A C 1
ATOM 3928 O O . TYR A 1 494 ? 5.731 -25.205 -31.320 1.00 86.12 494 TYR A O 1
ATOM 3936 N N . LYS A 1 495 ? 7.380 -23.906 -30.535 1.00 84.81 495 LYS A N 1
ATOM 3937 C CA . LYS A 1 495 ? 8.341 -24.254 -31.594 1.00 84.81 495 LYS A CA 1
ATOM 3938 C C . LYS A 1 495 ? 8.803 -25.716 -31.551 1.00 84.81 495 LYS A C 1
ATOM 3940 O O . LYS A 1 495 ? 9.230 -26.238 -32.577 1.00 84.81 495 LYS A O 1
ATOM 3945 N N . MET A 1 496 ? 8.776 -26.353 -30.379 1.00 81.88 496 MET A N 1
ATOM 3946 C CA . MET A 1 496 ? 9.118 -27.770 -30.207 1.00 81.88 496 MET A CA 1
ATOM 3947 C C . MET A 1 496 ? 7.965 -28.724 -30.522 1.00 81.88 496 MET A C 1
ATOM 3949 O O . MET A 1 496 ? 8.214 -29.910 -30.751 1.00 81.88 496 MET A O 1
ATOM 3953 N N . ALA A 1 497 ? 6.719 -28.251 -30.482 1.00 78.69 497 ALA A N 1
ATOM 3954 C CA . ALA A 1 497 ? 5.571 -29.093 -30.763 1.00 78.69 497 ALA A CA 1
ATOM 3955 C C . ALA A 1 497 ? 5.618 -29.553 -32.237 1.00 78.69 497 ALA A C 1
ATOM 3957 O O . ALA A 1 497 ? 5.770 -28.718 -33.130 1.00 78.69 497 ALA A O 1
ATOM 3958 N N . PRO A 1 498 ? 5.510 -30.865 -32.521 1.00 57.88 498 PRO A N 1
ATOM 3959 C CA . PRO A 1 498 ? 5.343 -31.339 -33.892 1.00 57.88 498 PRO A CA 1
ATOM 3960 C C . PRO A 1 498 ? 4.019 -30.798 -34.452 1.00 57.88 498 PRO A C 1
ATOM 3962 O O . PRO A 1 498 ? 3.068 -30.683 -33.687 1.00 57.88 498 PRO A O 1
ATOM 3965 N N . ASP A 1 499 ? 3.979 -30.471 -35.751 1.00 54.91 499 ASP A N 1
ATOM 3966 C CA . ASP A 1 499 ? 2.839 -29.905 -36.502 1.00 54.91 499 ASP A CA 1
ATOM 3967 C C . ASP A 1 499 ? 1.462 -30.512 -36.128 1.00 54.91 499 ASP A C 1
ATOM 3969 O O . ASP A 1 499 ? 0.924 -31.363 -36.838 1.00 54.91 499 ASP A O 1
ATOM 3973 N N . ASP A 1 500 ? 0.843 -30.035 -35.048 1.00 46.69 500 ASP A N 1
ATOM 3974 C CA . ASP A 1 500 ? -0.563 -30.268 -34.737 1.00 46.69 500 ASP A CA 1
ATOM 3975 C C . ASP A 1 500 ? -1.337 -29.043 -35.222 1.00 46.69 500 ASP A C 1
ATOM 3977 O O . ASP A 1 500 ? -1.430 -28.006 -34.560 1.00 46.69 500 ASP A O 1
ATOM 3981 N N . ARG A 1 501 ? -1.901 -29.184 -36.425 1.00 50.81 501 ARG A N 1
ATOM 3982 C CA . ARG A 1 501 ? -2.730 -28.193 -37.135 1.00 50.81 501 ARG A CA 1
ATOM 3983 C C . ARG A 1 501 ? -3.957 -27.686 -36.357 1.00 50.81 501 ARG A C 1
ATOM 3985 O O . ARG A 1 501 ? -4.682 -26.855 -36.885 1.00 50.81 501 ARG A O 1
ATOM 3992 N N . GLU A 1 502 ? -4.214 -28.171 -35.143 1.00 48.25 502 GLU A N 1
ATOM 3993 C CA . GLU A 1 502 ? -5.312 -27.714 -34.278 1.00 48.25 502 GLU A CA 1
ATOM 3994 C C . GLU A 1 502 ? -4.893 -26.641 -33.251 1.00 48.25 502 GLU A C 1
ATOM 3996 O O . GLU A 1 502 ? -5.756 -26.103 -32.558 1.00 48.25 502 GLU A O 1
ATOM 4001 N N . ARG A 1 503 ? -3.594 -26.311 -33.137 1.00 50.97 503 ARG A N 1
ATOM 4002 C CA . ARG A 1 503 ? -3.077 -25.268 -32.220 1.00 50.97 503 ARG A CA 1
ATOM 4003 C C . ARG A 1 503 ? -2.341 -24.103 -32.898 1.00 50.97 503 ARG A C 1
ATOM 4005 O O . ARG A 1 503 ? -1.863 -23.218 -32.189 1.00 50.97 503 ARG A O 1
ATOM 4012 N N . GLN A 1 504 ? -2.227 -24.106 -34.226 1.00 40.78 504 GLN A N 1
ATOM 4013 C CA . GLN A 1 504 ? -1.869 -22.913 -35.012 1.00 40.78 504 GLN A CA 1
ATOM 4014 C C . GLN A 1 504 ? -3.133 -22.112 -35.304 1.00 40.78 504 GLN A C 1
ATOM 4016 O O . GLN A 1 504 ? -3.040 -20.867 -35.283 1.00 40.78 504 GLN A O 1
#

Radius of gyration: 42.06 Å; chains: 1; bounding box: 108×75×82 Å

Sequence (504 aa):
YLFLVMPRLITLLDIAITPIAVVEATLKCIASIVGAVNCSSFSSRIVLTLVRLLQCSPPLELQTAAIDVLCTMMEQLQDEFVLFMPTIKLVMSKRGIDEHAQYERYSRLLFSGRLVPKELQRTQLRIQGDTTQAAAAGPALGHSSDGLAKQEVGIMQLRRAWTSKPQKSKDGWMRWLHAFTYELLEQSPSPALRACSSLAKKHSPLSKELFNAAFVSCWTVLPGQYQQEIIASLQSVASNLDVPADILQTILGLAGFMERDEKQIPIDLKRLGDYAGRCHALAKELHYKEAEWTLEKNYDTIEKLIELNQNLDLQDSAIGMLEYVRKERPDVQESVVWYQRLQQWDKALEIYQEQEAERGPSFVTTRGQIGCLFELSDWEALVPIFERIWSGNDQKLQLASASIGMSMAWAMGDIDRMEFYLSTLPNKSRDKSFCKALLAVYRNNFEDAAKFISNAREEMEANLSSHITESYSRGYSQVFMCQMLTELEEVVMYKMAPDDRERQ

Secondary structure (DSSP, 8-state):
-HHHHHHHHHHHT-TTTS-HHHHHHHHHHHHHHHHHS--GGGHHHHHHHHHHHHHT---HHHHHHHHHHHHHHHHHHGGGGGGGHHHHHHHHHHHT----HHHHHHHHHHHTT--PPPP-------------S--SS-------SS----PPP-HHHHHHHHHSPPPSSHHHHHHHHHHHHHHHHHT-SSHHHHHHHHHHTT-HHHHHHHHHHHHHHHHTTS-HHHHHHHHHHHHHHHH-TT--HHHHHHHHHHHHHHHHTT------HHHHHHHHHHTT-HHHHHHHHHHHHHHH--HHHHHHHHHHHHHTT-HHHHHHHHHHHHHH-TTSPPPHHHHHHTT-HHHHHHHHHHHHHHH---HHHHHHHHHHHHHTT-HHHHHHHHHHHHHS--HHHHHHHHHHHHHHHHHTT-HHHHHHHHHHS-SS-HHHHHHHHHHHHHTT-HHHHHHHHHHHHHHHHHHHHHHHHH-HHHHHHHHHHHHHHHHHHHHHHHHHS---TT--

pLDDT: mean 78.02, std 12.8, range [29.0, 93.69]

Foldseek 3Di:
DCVVVVVVLLVQCPVVPHDPVSNVVSLVVLLLCLLQDQCPVCLVSLLVSLLVSLVVDDPPVSVLSSVSSLLSNCLRCQPVSVVSVVSSVVSCVVNVVPDPVSNVVSVVCSVVVNRHRDDNPNPPPPPPDDDDDDPPDDDDPDDDPPDPPQPQQPLVLLLCLLPDDFDLDQVSQLVSLLSNLLSLQCRFSDVVSNVCSVVSVVDVVVSLVCSLVSCVRVLVNDDPVVLVVNVVSLLVQLPDPSHDLSVLVSVLVNQVSCVVVVNHRPDQLVSNLVSCVVSVVLVSNLVSLVVVCVPPVDPVSLVVNLVSCLVVVNLVVSVVSVVVCCVVDVPDPDDLVSCVSSLVLVVSLVVLVVCCVVPNDDLVSLLSNLVSCLSVVVLVVVVVSVVVVVVDPPLVSLASCLLSQLVSCVVVVNVVSNVVSLVSYDPLDLSSLVVQLVVCLVVLVLVSNVVSLVSSCVSLVVVLVVQVVVDCVSNVVSVVVNVVSVVSVVSNVVVPDDDPVVPD